Protein AF-A0A1H8T311-F1 (afdb_monomer)

Secondary structure (DSSP, 8-state):
-----TTS-TTS---------BTT--SSTHHHHHHHHHT---EEEBPPPTTT--EEEEEEEEEETTEEEEEEEEEE-SSTTSBT-EEEEEE-GGG--HHHHHHHHHHHHTT--TTS--BSHHHHHHHTTS-------EEESSS-S-SSPPP--SS--EEEEETTEEEEE-TTS-EEEEEEESEEPPPBTTBEEEEETTEEEEE-SS--EEEEEEE--SSTT--SBPPPBTTEEEE----SS-PPPEEEETT--EESSS---GGGTT--EEEEPPPBTTEEEEEES-TTS-EEEEEETTS-EEEEEEEEEE---BTTBEEEEETTS-EEEE-TTS-B-S-TT--BSEEEEEETTEEEEEEETTEEEEE-SSSEEESEEEEPPTTSSPPEEEEEEEE---BTTEEEEEEEETTEEEEEEEETTSBEEE-GGGSTT--BS-GGG-PPPBTTEEEEEEESSSS----EEEETTEEEETTEEEEEEETTS-EEEE---

Foldseek 3Di:
DDDADDDVAPPPDDDDDDWFDWPPPPPTDVVVLVCQLVLPWDKTKGDGGPPQQWIKIKTFHGDDDQWTKIKMAICTHPPPVRHPWIKIWTDHSVPGDPCVVVVCVVCQLQLVNPNTNIDTDSSVVNVVPRPPQPPQAAPDQFQALFQAFADQPDAFWDWFDDPQFIATAGLQRHGLGDGDANDWDGADSQKTWGHAFAFIFIAGSSRHTLGGRRFGAPDTGDAQWDHAGRFWIWGQTDDPDRFAIWIAGPSRHTYPRPHHPPQCPVWQWRYWAHRDNQKIKTWTDDPVQTFIFIDGSRRHTQGGRQFRDWDYEDPQWIWTHGPVQFTAIDGSNRDGQDLPVAGFNGWHHADPQWIWTHNDPFQIFIDGSHGTLDQWAWEDDPPPDDTFIWGFRDWAHDDPQWIWTWTDGPRDTFIFIAGPNRYGLGGQLVDPLFDFPDSPVRFYDDSFKTKTKGFQRSPDQDDWDADSRDTDGPGIWIFIAGPNRDTSGTHDD

pLDDT: mean 83.21, std 16.75, range [23.22, 98.44]

InterPro domains:
  IPR032774 WG containing repeat [PF14903] (166-194)
  IPR032774 WG containing repeat [PF14903] (200-214)
  IPR032774 WG containing repeat [PF14903] (292-320)
  IPR032774 WG containing repeat [PF14903] (328-357)

Nearest PDB structures (foldseek):
  4lv8-assembly2_A  TM=6.409E-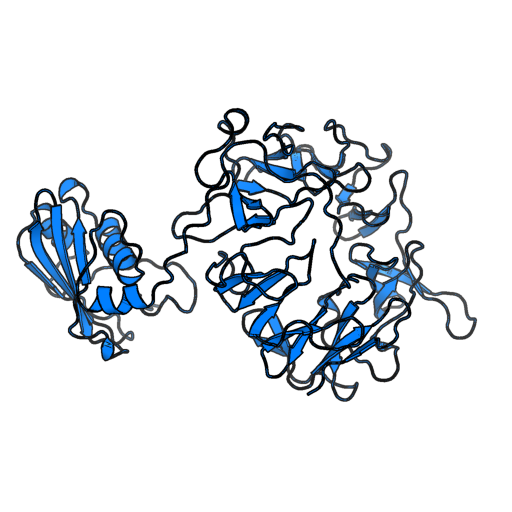01  e=6.819E+00  Toxoplasma gondii type I
  5xdo-assembly1_B  TM=1.953E-01  e=3.143E-01  Homo sapiens
  5xdn-assembly1_B  TM=1.710E-01  e=2.096E+00  Homo sapiens
  2pml-assembly1_X  TM=2.243E-01  e=8.813E+00  Plasmodium falciparum

Radius of gyration: 27.6 Å; Cα contacts (8 Å, |Δi|>4): 1179; chains: 1; bounding box: 78×59×65 Å

Mean predicted aligned error: 13.53 Å

Structure (mmCIF, N/CA/C/O backbone):
data_AF-A0A1H8T311-F1
#
_entry.id   AF-A0A1H8T311-F1
#
loop_
_atom_site.group_PDB
_atom_site.id
_atom_site.type_symbol
_atom_site.label_atom_id
_atom_site.label_alt_id
_atom_site.label_comp_id
_atom_site.label_asym_id
_atom_site.label_entity_id
_atom_site.label_seq_id
_atom_site.pdbx_PDB_ins_code
_atom_site.Cartn_x
_atom_site.Cartn_y
_atom_site.Cartn_z
_atom_site.occupancy
_atom_site.B_iso_or_equiv
_atom_site.auth_seq_id
_atom_site.auth_comp_id
_atom_site.auth_asym_id
_atom_site.auth_atom_id
_atom_site.pdbx_PDB_model_num
ATOM 1 N N . MET A 1 1 ? 36.905 -8.528 13.831 1.00 23.22 1 MET A N 1
ATOM 2 C CA . MET A 1 1 ? 37.961 -8.571 12.797 1.00 23.22 1 MET A CA 1
ATOM 3 C C . MET A 1 1 ? 38.193 -10.032 12.442 1.00 23.22 1 MET A C 1
ATOM 5 O O . MET A 1 1 ? 38.422 -10.784 13.378 1.00 23.22 1 MET A O 1
ATOM 9 N N . ILE A 1 2 ? 38.126 -10.507 11.200 1.00 23.62 2 ILE A N 1
ATOM 10 C CA . ILE A 1 2 ? 37.598 -9.961 9.930 1.00 23.62 2 ILE A CA 1
ATOM 11 C C . ILE A 1 2 ? 36.995 -11.174 9.191 1.00 23.62 2 ILE A C 1
ATOM 13 O O . ILE A 1 2 ? 37.613 -12.236 9.217 1.00 23.62 2 ILE A O 1
ATOM 17 N N . LEU A 1 3 ? 35.817 -11.005 8.577 1.00 23.30 3 LEU A N 1
ATOM 18 C CA . LEU A 1 3 ? 35.041 -12.016 7.836 1.00 23.30 3 LEU A CA 1
ATOM 19 C C . LEU A 1 3 ? 34.350 -11.346 6.622 1.00 23.30 3 LEU A C 1
ATOM 21 O O . LEU A 1 3 ? 34.021 -10.171 6.756 1.00 23.30 3 LEU A O 1
ATOM 25 N N . ILE A 1 4 ? 34.029 -12.004 5.493 1.00 28.50 4 ILE A N 1
ATOM 26 C CA . ILE A 1 4 ? 34.627 -13.176 4.797 1.00 28.50 4 ILE A CA 1
ATOM 27 C C . ILE A 1 4 ? 34.115 -13.199 3.320 1.00 28.50 4 ILE A C 1
ATOM 29 O O . ILE A 1 4 ? 33.411 -12.273 2.929 1.00 28.50 4 ILE A O 1
ATOM 33 N N . ALA A 1 5 ? 34.488 -14.177 2.475 1.00 25.81 5 ALA A N 1
ATOM 34 C CA . ALA A 1 5 ? 34.160 -14.183 1.039 1.00 25.81 5 ALA A CA 1
ATOM 35 C C . ALA A 1 5 ? 32.658 -14.239 0.664 1.00 25.81 5 ALA A C 1
ATOM 37 O O . ALA A 1 5 ? 31.893 -15.077 1.147 1.00 25.81 5 ALA A O 1
ATOM 38 N N . LEU A 1 6 ? 32.316 -13.438 -0.349 1.00 32.22 6 LEU A N 1
ATOM 39 C CA . LEU A 1 6 ? 31.286 -13.722 -1.350 1.00 32.22 6 LEU A CA 1
ATOM 40 C C . LEU A 1 6 ? 31.775 -14.954 -2.148 1.00 32.22 6 LEU A C 1
ATOM 42 O O . LEU A 1 6 ? 32.955 -15.030 -2.475 1.00 32.22 6 LEU A O 1
ATOM 46 N N . VAL A 1 7 ? 31.002 -16.018 -2.386 1.00 31.84 7 VAL A N 1
ATOM 47 C CA . VAL A 1 7 ? 29.745 -16.060 -3.167 1.00 31.84 7 VAL A CA 1
ATOM 48 C C . VAL A 1 7 ? 28.627 -16.823 -2.415 1.00 31.84 7 VAL A C 1
ATOM 50 O O . VAL A 1 7 ? 27.742 -17.428 -3.003 1.00 31.84 7 VAL A O 1
ATOM 53 N N . ALA A 1 8 ? 28.637 -16.798 -1.079 1.00 28.58 8 ALA A N 1
ATOM 54 C CA . ALA A 1 8 ? 27.517 -17.297 -0.262 1.00 28.58 8 ALA A CA 1
ATOM 55 C C . ALA A 1 8 ? 26.441 -16.220 0.032 1.00 28.58 8 ALA A C 1
ATOM 57 O O . ALA A 1 8 ? 25.463 -16.499 0.719 1.00 28.58 8 ALA A O 1
ATOM 58 N N . GLY A 1 9 ? 26.633 -14.987 -0.459 1.00 31.02 9 GLY A N 1
ATOM 59 C CA . GLY A 1 9 ? 25.870 -13.793 -0.063 1.00 31.02 9 GLY A CA 1
ATOM 60 C C . GLY A 1 9 ? 24.492 -13.603 -0.707 1.00 31.02 9 GLY A C 1
ATOM 61 O O . GLY A 1 9 ? 23.734 -12.765 -0.239 1.00 31.02 9 GLY A O 1
ATOM 62 N N . LEU A 1 10 ? 24.111 -14.393 -1.716 1.00 32.72 10 LEU A N 1
ATOM 63 C CA . LEU A 1 10 ? 22.800 -14.288 -2.388 1.00 32.72 10 LEU A CA 1
ATOM 64 C C . LEU A 1 10 ? 21.611 -14.839 -1.562 1.00 32.72 10 LEU A C 1
ATOM 66 O O . LEU A 1 10 ? 20.551 -15.115 -2.112 1.00 32.72 10 LEU A O 1
ATOM 70 N N . LEU A 1 11 ? 21.781 -15.011 -0.246 1.00 31.78 11 LEU A N 1
ATOM 71 C CA . LEU A 1 11 ? 20.728 -15.447 0.683 1.00 31.78 11 LEU A CA 1
ATOM 72 C C . LEU A 1 11 ? 20.644 -14.647 1.997 1.00 31.78 11 LEU A C 1
ATOM 74 O O . LEU A 1 11 ? 19.747 -14.922 2.789 1.00 31.78 11 LEU A O 1
ATOM 78 N N . VAL A 1 12 ? 21.530 -13.674 2.251 1.00 26.34 12 VAL A N 1
ATOM 79 C CA . VAL A 1 12 ? 21.371 -12.700 3.351 1.00 26.34 12 VAL A CA 1
ATOM 80 C C . VAL A 1 12 ? 22.016 -11.380 2.922 1.00 26.34 12 VAL A C 1
ATOM 82 O O . VAL A 1 12 ? 23.221 -11.341 2.682 1.00 26.34 12 VAL A O 1
ATOM 85 N N . GLY A 1 13 ? 21.215 -10.321 2.790 1.00 28.11 13 GLY A N 1
ATOM 86 C CA . GLY A 1 13 ? 21.621 -9.076 2.128 1.00 28.11 13 GLY A CA 1
ATOM 87 C C . GLY A 1 13 ? 22.760 -8.298 2.805 1.00 28.11 13 GLY A C 1
ATOM 88 O O . GLY A 1 13 ? 22.919 -8.315 4.027 1.00 28.11 13 GLY A O 1
ATOM 89 N N . GLY A 1 14 ? 23.527 -7.563 1.991 1.00 26.52 14 GLY A N 1
ATOM 90 C CA . GLY A 1 14 ? 24.544 -6.608 2.442 1.00 26.52 14 GLY A CA 1
ATOM 91 C C . GLY A 1 14 ? 25.763 -6.533 1.518 1.00 26.52 14 GLY A C 1
ATOM 92 O O . GLY A 1 14 ? 26.535 -7.484 1.417 1.00 26.52 14 GLY A O 1
ATOM 93 N N . SER A 1 15 ? 25.961 -5.384 0.872 1.00 30.83 15 SER A N 1
ATOM 94 C CA . SER A 1 15 ? 27.065 -5.137 -0.064 1.00 30.83 15 SER A CA 1
ATOM 95 C C . SER A 1 15 ? 28.424 -5.089 0.647 1.00 30.83 15 SER A C 1
ATOM 97 O O . SER A 1 15 ? 28.649 -4.229 1.500 1.00 30.83 15 SER A O 1
ATOM 99 N N . TYR A 1 16 ? 29.363 -5.955 0.254 1.00 31.66 16 TYR A N 1
ATOM 100 C CA . TYR A 1 16 ? 30.751 -5.921 0.729 1.00 31.66 16 TYR A CA 1
ATOM 101 C C . TYR A 1 16 ? 31.744 -6.197 -0.406 1.00 31.66 16 TYR A C 1
ATOM 103 O O . TYR A 1 16 ? 31.528 -7.071 -1.240 1.00 31.66 16 TYR A O 1
ATOM 111 N N . LEU A 1 17 ? 32.843 -5.439 -0.417 1.00 29.69 17 LEU A N 1
ATOM 112 C CA . LEU A 1 17 ? 33.890 -5.498 -1.440 1.00 29.69 17 LEU A CA 1
ATOM 113 C C . LEU A 1 17 ? 34.674 -6.820 -1.383 1.00 29.69 17 LEU A C 1
ATOM 115 O O . LEU A 1 17 ? 35.172 -7.222 -0.327 1.00 29.69 17 LEU A O 1
ATOM 119 N N . LEU A 1 18 ? 34.824 -7.458 -2.544 1.00 35.50 18 LEU A N 1
ATOM 120 C CA . LEU A 1 18 ? 35.782 -8.538 -2.785 1.00 35.50 18 LEU A CA 1
ATOM 121 C C . LEU A 1 18 ? 37.197 -7.947 -2.896 1.00 35.50 18 LEU A C 1
ATOM 123 O O . LEU A 1 18 ? 37.381 -6.907 -3.512 1.00 35.50 18 LEU A O 1
ATOM 127 N N . TYR A 1 19 ? 38.191 -8.638 -2.333 1.00 40.41 19 TYR A N 1
ATOM 128 C CA . TYR A 1 19 ? 39.612 -8.394 -2.602 1.00 40.41 19 TYR A CA 1
ATOM 129 C C . TYR A 1 19 ? 40.207 -9.654 -3.230 1.00 40.41 19 TYR A C 1
ATOM 131 O O . TYR A 1 19 ? 40.197 -10.721 -2.603 1.00 40.41 19 TYR A O 1
ATOM 139 N N . LEU A 1 20 ? 40.748 -9.551 -4.444 1.00 49.50 20 LEU A N 1
ATOM 140 C CA . LEU A 1 20 ? 41.402 -10.678 -5.111 1.00 49.50 20 LEU A CA 1
ATOM 141 C C . LEU A 1 20 ? 42.816 -10.924 -4.548 1.00 49.50 20 LEU A C 1
ATOM 143 O O . LEU A 1 20 ? 43.798 -10.341 -5.001 1.00 49.50 20 LEU A O 1
ATOM 147 N N . GLN A 1 21 ? 42.945 -11.831 -3.572 1.00 52.56 21 GLN A N 1
ATOM 148 C CA . GLN A 1 21 ? 44.254 -12.272 -3.066 1.00 52.56 21 GLN A CA 1
ATOM 149 C C . GLN A 1 21 ? 44.774 -13.499 -3.821 1.00 52.56 21 GLN A C 1
ATOM 151 O O . GLN A 1 21 ? 44.245 -14.604 -3.670 1.00 52.56 21 GLN A O 1
ATOM 156 N N . PHE A 1 22 ? 45.840 -13.306 -4.605 1.00 56.84 22 PHE A N 1
ATOM 157 C CA . PHE A 1 22 ? 46.440 -14.343 -5.445 1.00 56.84 22 PHE A CA 1
ATOM 158 C C . PHE A 1 22 ? 47.730 -14.944 -4.866 1.00 56.84 22 PHE A C 1
ATOM 160 O O . PHE A 1 22 ? 48.627 -14.241 -4.405 1.00 56.84 22 PHE A O 1
ATOM 167 N N . ASP A 1 23 ? 47.876 -16.266 -4.993 1.00 51.69 23 ASP A N 1
ATOM 168 C CA . ASP A 1 23 ? 48.949 -17.066 -4.367 1.00 51.69 23 ASP A CA 1
ATOM 169 C C . ASP A 1 23 ? 50.394 -16.741 -4.837 1.00 51.69 23 ASP A C 1
ATOM 171 O O . ASP A 1 23 ? 51.379 -17.193 -4.254 1.00 51.69 23 ASP A O 1
ATOM 175 N N . ARG A 1 24 ? 50.561 -15.939 -5.899 1.00 51.38 24 ARG A N 1
ATOM 176 C CA . ARG A 1 24 ? 51.861 -15.629 -6.535 1.00 51.38 24 ARG A CA 1
ATOM 177 C C . ARG A 1 24 ? 52.547 -14.342 -6.057 1.00 51.38 24 ARG A C 1
ATOM 179 O O . ARG A 1 24 ? 53.385 -13.796 -6.768 1.00 51.38 24 ARG A O 1
ATOM 186 N N . GLY A 1 25 ? 52.252 -13.862 -4.851 1.00 51.91 25 GLY A N 1
ATOM 187 C CA . GLY A 1 25 ? 52.935 -12.684 -4.293 1.00 51.91 25 GLY A CA 1
ATOM 188 C C . GLY A 1 25 ? 52.649 -11.379 -5.047 1.00 51.91 25 GLY A C 1
ATOM 189 O O . GLY A 1 25 ? 53.413 -10.423 -4.920 1.00 51.91 25 GLY A O 1
ATOM 190 N N . CYS A 1 26 ? 51.555 -11.349 -5.807 1.00 56.75 26 CYS A N 1
ATOM 191 C CA . CYS A 1 26 ? 50.945 -10.115 -6.268 1.00 56.75 26 CYS A CA 1
ATOM 192 C C . CYS A 1 26 ? 50.372 -9.398 -5.050 1.00 56.75 26 CYS A C 1
ATOM 194 O O . CYS A 1 26 ? 49.558 -9.961 -4.315 1.00 56.75 26 CYS A O 1
ATOM 196 N N . ALA A 1 27 ? 50.876 -8.192 -4.801 1.00 49.44 27 ALA A N 1
ATOM 197 C CA . ALA A 1 27 ? 50.235 -7.276 -3.881 1.00 49.44 27 ALA A CA 1
ATOM 198 C C . ALA A 1 27 ? 49.021 -6.713 -4.620 1.00 49.44 27 ALA A C 1
ATOM 200 O O . ALA A 1 27 ? 49.195 -5.986 -5.593 1.00 49.44 27 ALA A O 1
ATOM 201 N N . ASP A 1 28 ? 47.839 -7.114 -4.157 1.00 55.44 28 ASP A N 1
ATOM 202 C CA . ASP A 1 28 ? 46.532 -6.714 -4.677 1.00 55.44 28 ASP A CA 1
ATOM 203 C C . ASP A 1 28 ? 46.269 -7.161 -6.141 1.00 55.44 28 ASP A C 1
ATOM 205 O O . ASP A 1 28 ? 47.076 -7.874 -6.753 1.00 55.44 28 ASP A O 1
ATOM 209 N N . ALA A 1 29 ? 45.071 -6.879 -6.665 1.00 60.81 29 ALA A N 1
ATOM 210 C CA . ALA A 1 29 ? 44.531 -7.515 -7.876 1.00 60.81 29 ALA A CA 1
ATOM 211 C C . ALA A 1 29 ? 45.258 -7.156 -9.187 1.00 60.81 29 ALA A C 1
ATOM 213 O O . ALA A 1 29 ? 45.060 -7.825 -10.207 1.00 60.81 29 ALA A O 1
ATOM 214 N N . ASP A 1 30 ? 46.106 -6.126 -9.149 1.00 69.50 30 ASP A N 1
ATOM 215 C CA . ASP A 1 30 ? 46.742 -5.462 -10.289 1.00 69.50 30 ASP A CA 1
ATOM 216 C C . ASP A 1 30 ? 47.352 -6.434 -11.311 1.00 69.50 30 ASP A C 1
ATOM 218 O O . ASP A 1 30 ? 47.068 -6.319 -12.498 1.00 69.50 30 ASP A O 1
ATOM 222 N N . CYS A 1 31 ? 48.109 -7.451 -10.878 1.00 76.94 31 CYS A N 1
ATOM 223 C CA . CYS A 1 31 ? 48.727 -8.433 -11.788 1.00 76.94 31 CYS A CA 1
ATOM 224 C C . CYS A 1 31 ? 47.727 -9.147 -12.713 1.00 76.94 31 CYS A C 1
ATOM 226 O O . CYS A 1 31 ? 48.047 -9.491 -13.850 1.00 76.94 31 CYS A O 1
ATOM 228 N N . PHE A 1 32 ? 46.538 -9.464 -12.196 1.00 80.50 32 PHE A N 1
ATOM 229 C CA . PHE A 1 32 ? 45.521 -10.183 -12.958 1.00 80.50 32 PHE A CA 1
ATOM 230 C C . PHE A 1 32 ? 44.836 -9.240 -13.945 1.00 80.50 32 PHE A C 1
ATOM 232 O O . PHE A 1 32 ? 44.617 -9.615 -15.095 1.00 80.50 32 PHE A O 1
ATOM 239 N N . VAL A 1 33 ? 44.588 -7.997 -13.526 1.00 83.81 33 VAL A N 1
ATOM 240 C CA . VAL A 1 33 ? 44.106 -6.931 -14.409 1.00 83.81 33 VAL A CA 1
ATOM 241 C C . VAL A 1 33 ? 45.122 -6.660 -15.526 1.00 83.81 33 VAL A C 1
ATOM 243 O O . VAL A 1 33 ? 44.733 -6.647 -16.689 1.00 83.81 33 VAL A O 1
ATOM 246 N N . GLU A 1 34 ? 46.420 -6.558 -15.223 1.00 85.62 34 GLU A N 1
ATOM 247 C CA . GLU A 1 34 ? 47.493 -6.429 -16.224 1.00 85.62 34 GLU A CA 1
ATOM 248 C C . GLU A 1 34 ? 47.494 -7.601 -17.225 1.00 85.62 34 GLU A C 1
ATOM 250 O O . GLU A 1 34 ? 47.622 -7.381 -18.430 1.00 85.62 34 GLU A O 1
ATOM 255 N N . ALA A 1 35 ? 47.292 -8.841 -16.764 1.00 86.75 35 ALA A N 1
ATOM 256 C CA . ALA A 1 35 ? 47.204 -10.009 -17.645 1.00 86.75 35 ALA A CA 1
ATOM 257 C C . ALA A 1 35 ? 45.949 -9.996 -18.542 1.00 86.75 35 ALA A C 1
ATOM 259 O O . ALA A 1 35 ? 46.024 -10.430 -19.693 1.00 86.75 35 ALA A O 1
ATOM 260 N N . VAL A 1 36 ? 44.817 -9.463 -18.061 1.00 88.50 36 VAL A N 1
ATOM 261 C CA . VAL A 1 36 ? 43.603 -9.238 -18.871 1.00 88.50 36 VAL A CA 1
ATOM 262 C C . VAL A 1 36 ? 43.818 -8.112 -19.892 1.00 88.50 36 VAL A C 1
ATOM 264 O O . VAL A 1 36 ? 43.467 -8.284 -21.058 1.00 88.50 36 VAL A O 1
ATOM 267 N N . GLN A 1 37 ? 44.448 -7.002 -19.494 1.00 91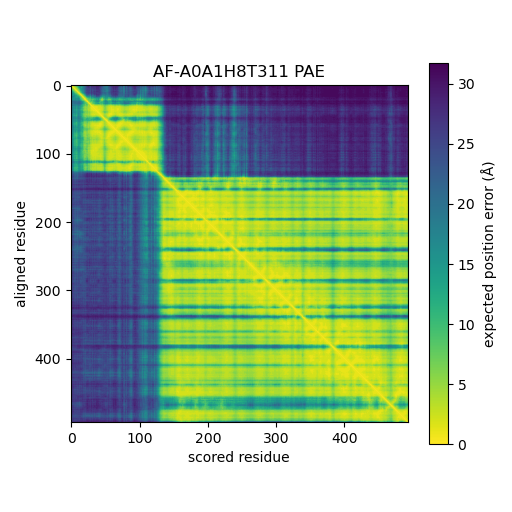.75 37 GLN A N 1
ATOM 268 C CA . GLN A 1 37 ? 44.789 -5.869 -20.371 1.00 91.75 37 GLN A CA 1
ATOM 269 C C . GLN A 1 37 ? 45.787 -6.268 -21.474 1.00 91.75 37 GLN A C 1
ATOM 271 O O . GLN A 1 37 ? 45.652 -5.855 -22.625 1.00 91.75 37 GLN A O 1
ATOM 276 N N . ALA A 1 38 ? 46.773 -7.110 -21.154 1.00 91.75 38 ALA A N 1
ATOM 277 C CA . ALA A 1 38 ? 47.684 -7.705 -22.135 1.00 91.75 38 ALA A CA 1
ATOM 278 C C . ALA A 1 38 ? 47.036 -8.851 -22.940 1.00 91.75 38 ALA A C 1
ATOM 280 O O . ALA A 1 38 ? 47.516 -9.215 -24.015 1.00 91.75 38 ALA A O 1
ATOM 281 N N . CYS A 1 39 ? 45.953 -9.420 -22.409 1.00 91.69 39 CYS A N 1
ATOM 282 C CA . CYS A 1 39 ? 45.280 -10.627 -22.869 1.00 91.69 39 CYS A CA 1
ATOM 283 C C . CYS A 1 39 ? 46.221 -11.828 -23.103 1.00 91.69 39 CYS A C 1
ATOM 285 O O . CYS A 1 39 ? 46.078 -12.601 -24.059 1.00 91.69 39 CYS A O 1
ATOM 287 N N . GLU A 1 40 ? 47.210 -11.990 -22.220 1.00 86.94 40 GLU A N 1
ATOM 288 C CA . GLU A 1 40 ? 48.158 -13.104 -22.272 1.00 86.94 40 GLU A CA 1
ATOM 289 C C . GLU A 1 40 ? 47.661 -14.291 -21.422 1.00 86.94 40 GLU A C 1
ATOM 291 O O . GLU A 1 40 ? 47.219 -14.084 -20.291 1.00 86.94 40 GLU A O 1
ATOM 296 N N . PRO A 1 41 ? 47.725 -15.546 -21.918 1.00 91.38 41 PRO A N 1
ATOM 297 C CA . PRO A 1 41 ? 47.212 -16.693 -21.172 1.00 91.38 41 PRO A CA 1
ATOM 298 C C . PRO A 1 41 ? 47.964 -16.960 -19.858 1.00 91.38 41 PRO A C 1
ATOM 300 O O . PRO A 1 41 ? 49.082 -17.484 -19.855 1.00 91.38 41 PRO A O 1
ATOM 303 N N . GLU A 1 42 ? 47.317 -16.676 -18.728 1.00 88.50 42 GLU A N 1
ATOM 304 C CA . GLU A 1 42 ? 47.844 -16.915 -17.383 1.00 88.50 42 GLU A CA 1
ATOM 305 C C . GLU A 1 42 ? 46.767 -17.495 -16.442 1.00 88.50 42 GLU A C 1
ATOM 307 O O . GLU A 1 42 ? 45.568 -17.446 -16.708 1.00 88.50 42 GLU A O 1
ATOM 312 N N . THR A 1 43 ? 47.195 -18.137 -15.351 1.00 86.00 43 THR A N 1
ATOM 313 C CA . THR A 1 43 ? 46.325 -18.775 -14.354 1.00 86.00 43 THR A CA 1
ATOM 314 C C . THR A 1 43 ? 46.663 -18.277 -12.957 1.00 86.00 43 THR A C 1
ATOM 316 O O . THR A 1 43 ? 47.801 -18.404 -12.499 1.00 86.00 43 THR A O 1
ATOM 319 N N . PHE A 1 44 ? 45.636 -17.806 -12.262 1.00 81.69 44 PHE A N 1
ATOM 320 C CA . PHE A 1 44 ? 45.691 -17.217 -10.935 1.00 81.69 44 PHE A CA 1
ATOM 321 C C . PHE A 1 44 ? 44.808 -18.033 -9.984 1.00 81.69 44 PHE A C 1
ATOM 323 O O . PHE A 1 44 ? 43.730 -18.490 -10.357 1.00 81.69 44 PHE A O 1
ATOM 330 N N . ARG A 1 45 ? 45.269 -18.249 -8.751 1.00 79.00 45 ARG A N 1
ATOM 331 C CA . ARG A 1 45 ? 44.516 -18.965 -7.711 1.00 79.00 45 ARG A CA 1
ATOM 332 C C . ARG A 1 45 ? 44.207 -18.009 -6.580 1.00 79.00 45 ARG A C 1
ATOM 334 O O . ARG A 1 45 ? 45.145 -17.388 -6.076 1.00 79.00 45 ARG A O 1
ATOM 341 N N . THR A 1 46 ? 42.939 -17.899 -6.202 1.00 71.69 46 THR A N 1
ATOM 342 C CA . THR A 1 46 ? 42.557 -17.169 -4.996 1.00 71.69 46 THR A CA 1
ATOM 343 C C . THR A 1 46 ? 42.865 -18.014 -3.767 1.00 71.69 46 THR A C 1
ATOM 345 O O . THR A 1 46 ? 42.722 -19.235 -3.792 1.00 71.69 46 THR A O 1
ATOM 348 N N . GLN A 1 47 ? 43.292 -17.371 -2.685 1.00 62.88 47 GLN A N 1
ATOM 349 C CA . GLN A 1 47 ? 43.314 -18.007 -1.369 1.00 62.88 47 GLN A CA 1
ATOM 350 C C . GLN A 1 47 ? 41.940 -17.822 -0.715 1.00 62.88 47 GLN A C 1
ATOM 352 O O . GLN A 1 47 ? 41.405 -16.711 -0.732 1.00 62.88 47 GLN A O 1
ATOM 357 N N . SER A 1 48 ? 41.357 -18.873 -0.122 1.00 54.75 48 SER A N 1
ATOM 358 C CA . SER A 1 48 ? 40.110 -18.707 0.640 1.00 54.75 48 SER A CA 1
ATOM 359 C C . SER A 1 48 ? 40.356 -17.752 1.812 1.00 54.75 48 SER A C 1
ATOM 361 O O . SER A 1 48 ? 41.241 -18.013 2.635 1.00 54.75 48 SER A O 1
ATOM 363 N N . PRO A 1 49 ? 39.508 -16.727 2.015 1.00 50.25 49 PRO A N 1
ATOM 364 C CA . PRO A 1 49 ? 39.375 -16.097 3.320 1.00 50.25 49 PRO A CA 1
ATOM 365 C C . PRO A 1 49 ? 39.146 -17.167 4.403 1.00 50.25 49 PRO A C 1
ATOM 367 O O . PRO A 1 49 ? 38.504 -18.193 4.155 1.00 50.25 49 PRO A O 1
ATOM 370 N N . ALA A 1 50 ? 39.712 -16.962 5.595 1.00 41.56 50 ALA A N 1
ATOM 371 C CA . ALA A 1 50 ? 39.918 -18.000 6.615 1.00 41.56 50 ALA A CA 1
ATOM 372 C C . ALA A 1 50 ? 38.625 -18.511 7.302 1.00 41.56 50 ALA A C 1
ATOM 374 O O . ALA A 1 50 ? 38.391 -18.240 8.479 1.00 41.56 50 ALA A O 1
ATOM 375 N N . GLY A 1 51 ? 37.773 -19.232 6.566 1.00 47.72 51 GLY A N 1
ATOM 376 C CA . GLY A 1 51 ? 36.477 -19.729 7.047 1.00 47.72 51 GLY A CA 1
ATOM 377 C C . GLY A 1 51 ? 35.361 -19.883 6.002 1.00 47.72 51 GLY A C 1
ATOM 378 O O . GLY A 1 51 ? 34.285 -20.331 6.382 1.00 47.72 51 GLY A O 1
ATOM 379 N N . THR A 1 52 ? 35.574 -19.556 4.719 1.00 54.91 52 THR A N 1
ATOM 380 C CA . THR A 1 52 ? 34.559 -19.781 3.663 1.00 54.91 52 THR A CA 1
ATOM 381 C C . THR A 1 52 ? 34.543 -21.210 3.134 1.00 54.91 52 THR A C 1
ATOM 383 O O . THR A 1 52 ? 33.496 -21.687 2.712 1.00 54.91 52 THR A O 1
ATOM 386 N N . GLY A 1 53 ? 35.704 -21.876 3.095 1.00 59.56 53 GLY A N 1
ATOM 387 C CA . GLY A 1 53 ? 35.853 -23.168 2.411 1.00 59.56 53 GLY A CA 1
ATOM 388 C C . GLY A 1 53 ? 35.626 -23.078 0.896 1.00 59.56 53 GLY A C 1
ATOM 389 O O . GLY A 1 53 ? 35.147 -24.037 0.297 1.00 59.56 53 GLY A O 1
ATOM 390 N N . ALA A 1 54 ? 35.906 -21.911 0.303 1.00 63.75 54 ALA A N 1
ATOM 391 C CA . ALA A 1 54 ? 35.726 -21.643 -1.118 1.00 63.75 54 ALA A CA 1
ATOM 392 C C . ALA A 1 54 ? 37.017 -21.060 -1.709 1.00 63.75 54 ALA A C 1
ATOM 394 O O . ALA A 1 54 ? 37.463 -19.990 -1.292 1.00 63.75 54 ALA A O 1
ATOM 395 N N . GLU A 1 55 ? 37.592 -21.760 -2.683 1.00 77.25 55 GLU A N 1
ATOM 396 C CA . GLU A 1 55 ? 38.788 -21.363 -3.431 1.00 77.25 55 GLU A CA 1
ATOM 397 C C . GLU A 1 55 ? 38.483 -21.373 -4.927 1.00 77.25 55 GLU A C 1
ATOM 399 O O . GLU A 1 55 ? 37.752 -22.239 -5.414 1.00 77.25 55 GLU A O 1
ATOM 404 N N . GLY A 1 56 ? 39.040 -20.410 -5.658 1.00 81.81 56 GLY A N 1
ATOM 405 C CA . GLY A 1 56 ? 38.762 -20.197 -7.072 1.00 81.81 56 GLY A CA 1
ATOM 406 C C . GLY A 1 56 ? 40.026 -20.120 -7.920 1.00 81.81 56 GLY A C 1
ATOM 407 O O . GLY A 1 56 ? 41.094 -19.694 -7.475 1.00 81.81 56 GLY A O 1
ATOM 408 N N . VAL A 1 57 ? 39.890 -20.509 -9.182 1.00 85.44 57 VAL A N 1
ATOM 409 C CA . VAL A 1 57 ? 40.942 -20.436 -10.192 1.00 85.44 57 VAL A CA 1
ATOM 410 C C . VAL A 1 57 ? 40.458 -19.532 -11.314 1.00 85.44 57 VAL A C 1
ATOM 412 O O . VAL A 1 57 ? 39.579 -19.911 -12.084 1.00 85.44 57 VAL A O 1
ATOM 415 N N . TYR A 1 58 ? 41.060 -18.351 -11.419 1.00 87.12 58 TYR A N 1
ATOM 416 C CA . TYR A 1 58 ? 40.896 -17.472 -12.570 1.00 87.12 58 TYR A CA 1
ATOM 417 C C . TYR A 1 58 ? 41.911 -17.845 -13.652 1.00 87.12 58 TYR A C 1
ATOM 419 O O . TYR A 1 58 ? 43.070 -18.163 -13.369 1.00 87.12 58 TYR A O 1
ATOM 427 N N . ARG A 1 59 ? 41.494 -17.783 -14.911 1.00 91.31 59 ARG A N 1
ATOM 428 C CA . ARG A 1 59 ? 42.350 -17.959 -16.083 1.00 91.31 59 ARG A CA 1
ATOM 429 C C . ARG A 1 59 ? 42.065 -16.852 -17.077 1.00 91.31 59 ARG A C 1
ATOM 431 O O . ARG A 1 59 ? 40.923 -16.702 -17.496 1.00 91.31 59 ARG A O 1
ATOM 438 N N . VAL A 1 60 ? 43.100 -16.151 -17.514 1.00 92.75 60 VAL A N 1
ATOM 439 C CA . VAL A 1 60 ? 43.047 -15.452 -18.798 1.00 92.75 60 VAL A CA 1
ATOM 440 C C . VAL A 1 60 ? 43.220 -16.539 -19.858 1.00 92.75 60 VAL A C 1
ATOM 442 O O . VAL A 1 60 ? 44.218 -17.260 -19.850 1.00 92.75 60 VAL A O 1
ATOM 445 N N . VAL A 1 61 ? 42.213 -16.741 -20.705 1.00 93.88 61 VAL A N 1
ATOM 446 C CA . VAL A 1 61 ? 42.212 -17.794 -21.734 1.00 93.88 61 VAL A CA 1
ATOM 447 C C . VAL A 1 61 ? 42.955 -17.306 -22.978 1.00 93.88 61 VAL A C 1
ATOM 449 O O . VAL A 1 61 ? 43.743 -18.054 -23.561 1.00 93.88 61 VAL A O 1
ATOM 452 N N . GLY A 1 62 ? 42.748 -16.038 -23.339 1.00 91.38 62 GLY A N 1
ATOM 453 C CA . GLY A 1 62 ? 43.416 -15.356 -24.445 1.00 91.38 62 GLY A CA 1
ATOM 454 C C . GLY A 1 62 ? 42.442 -14.601 -25.362 1.00 91.38 62 GLY A C 1
ATOM 455 O O . GLY A 1 62 ? 41.275 -14.418 -25.014 1.00 91.38 62 GLY A O 1
ATOM 456 N N . PRO A 1 63 ? 42.908 -14.132 -26.536 1.00 92.25 63 PRO A N 1
ATOM 457 C CA . PRO A 1 63 ? 42.125 -13.237 -27.389 1.00 92.25 63 PRO A CA 1
ATOM 458 C C . PRO A 1 63 ? 40.876 -13.884 -28.007 1.00 92.25 63 PRO A C 1
ATOM 460 O O . PRO A 1 63 ? 40.969 -14.855 -28.762 1.00 92.25 63 PRO A O 1
ATOM 463 N N . ALA A 1 64 ? 39.722 -13.258 -27.778 1.00 88.62 64 ALA A N 1
ATOM 464 C CA . ALA A 1 64 ? 38.418 -13.596 -28.341 1.00 88.62 64 ALA A CA 1
ATOM 465 C C . ALA A 1 64 ? 37.914 -12.441 -29.228 1.00 88.62 64 ALA A C 1
ATOM 467 O O . ALA A 1 64 ? 37.098 -11.604 -28.841 1.00 88.62 64 ALA A O 1
ATOM 468 N N . GLY A 1 65 ? 38.439 -12.371 -30.454 1.00 88.00 65 GLY A N 1
ATOM 469 C CA . GLY A 1 65 ? 38.170 -11.252 -31.361 1.00 88.00 65 GLY A CA 1
ATOM 470 C C . GLY A 1 65 ? 38.860 -9.969 -30.870 1.00 88.00 65 GLY A C 1
ATOM 471 O O . GLY A 1 65 ? 40.081 -9.994 -30.724 1.00 88.00 65 GLY A O 1
ATOM 472 N N . PRO A 1 66 ? 38.136 -8.850 -30.658 1.00 87.19 66 PRO A N 1
ATOM 473 C CA . PRO A 1 66 ? 38.690 -7.643 -30.039 1.00 87.19 66 PRO A CA 1
ATOM 474 C C . PRO A 1 66 ? 38.729 -7.708 -28.500 1.00 87.19 66 PRO A C 1
ATOM 476 O O . PRO A 1 66 ? 39.315 -6.828 -27.881 1.00 87.19 66 PRO A O 1
ATOM 479 N N . ALA A 1 67 ? 38.084 -8.709 -27.891 1.00 91.62 67 ALA A N 1
ATOM 480 C CA . ALA A 1 67 ? 37.986 -8.881 -26.446 1.00 91.62 67 ALA A CA 1
ATOM 481 C C . ALA A 1 67 ? 38.993 -9.925 -25.931 1.00 91.62 67 ALA A C 1
ATOM 483 O O . ALA A 1 67 ? 39.597 -10.665 -26.712 1.00 91.62 67 ALA A O 1
ATOM 484 N N . CYS A 1 68 ? 39.136 -10.021 -24.612 1.00 94.44 68 CYS A N 1
ATOM 485 C CA . CYS A 1 68 ? 39.844 -11.102 -23.941 1.00 94.44 68 CYS A CA 1
ATOM 486 C C . CYS A 1 68 ? 38.871 -12.075 -23.279 1.00 94.44 68 CYS A C 1
ATOM 488 O O . CYS A 1 68 ? 37.996 -11.635 -22.538 1.00 94.44 68 CYS A O 1
ATOM 490 N N . GLU A 1 69 ? 39.029 -13.378 -23.514 1.00 95.75 69 GLU A N 1
ATOM 491 C CA . GLU A 1 69 ? 38.278 -14.416 -22.806 1.00 95.75 69 GLU A CA 1
ATOM 492 C C . GLU A 1 69 ? 38.939 -14.739 -21.461 1.00 95.75 69 GLU A C 1
ATOM 494 O O . GLU A 1 69 ? 40.153 -14.949 -21.361 1.00 95.75 69 GLU A O 1
ATOM 499 N N . ILE A 1 70 ? 38.111 -14.800 -20.424 1.00 94.50 70 ILE A N 1
ATOM 500 C CA . ILE A 1 70 ? 38.460 -15.105 -19.041 1.00 94.50 70 ILE A CA 1
ATOM 501 C C . ILE A 1 70 ? 37.604 -16.293 -18.601 1.00 94.50 70 ILE A C 1
ATOM 503 O O . ILE A 1 70 ? 36.461 -16.456 -19.029 1.00 94.50 70 ILE A O 1
ATOM 507 N N . SER A 1 71 ? 38.152 -17.133 -17.730 1.00 93.25 71 SER A N 1
ATOM 508 C CA . SER A 1 71 ? 37.429 -18.224 -17.090 1.00 93.25 71 SER A CA 1
ATOM 509 C C . SER A 1 71 ? 37.643 -18.220 -15.583 1.00 93.25 71 SER A C 1
ATOM 511 O O . SER A 1 71 ? 38.734 -17.911 -15.107 1.00 93.25 71 SER A O 1
ATOM 513 N N . PHE A 1 72 ? 36.609 -18.599 -14.840 1.00 90.62 72 PHE A N 1
ATOM 514 C CA . PHE A 1 72 ? 36.641 -18.816 -13.401 1.00 90.62 72 PHE A CA 1
ATOM 515 C C . PHE A 1 72 ? 36.017 -20.173 -13.069 1.00 90.62 72 PHE A C 1
ATOM 517 O O . PHE A 1 72 ? 34.908 -20.459 -13.512 1.00 90.62 72 PHE A O 1
ATOM 524 N N . GLU A 1 73 ? 36.688 -20.990 -12.262 1.00 88.00 73 GLU A N 1
ATOM 525 C CA . GLU A 1 73 ? 36.146 -22.240 -11.709 1.00 88.00 73 GLU A CA 1
ATOM 526 C C . GLU A 1 73 ? 36.457 -22.335 -10.208 1.00 88.00 73 GLU A C 1
ATOM 528 O O . GLU A 1 73 ? 37.513 -21.882 -9.761 1.00 88.00 73 GLU A O 1
ATOM 533 N N . TYR A 1 74 ? 35.574 -22.951 -9.418 1.00 82.06 74 TYR A N 1
ATOM 534 C CA . TYR A 1 74 ? 35.895 -23.283 -8.027 1.00 82.06 74 TYR A CA 1
ATOM 535 C C . TYR A 1 74 ? 36.818 -24.504 -7.970 1.00 82.06 74 TYR A C 1
ATOM 537 O O . TYR A 1 74 ? 36.465 -25.562 -8.493 1.00 82.06 74 TYR A O 1
ATOM 545 N N . SER A 1 75 ? 37.955 -24.384 -7.281 1.00 82.50 75 SER A N 1
ATOM 546 C CA . SER A 1 75 ? 38.780 -25.532 -6.877 1.00 82.50 75 SER A CA 1
ATOM 547 C C . SER A 1 75 ? 38.316 -26.140 -5.554 1.00 82.50 75 SER A C 1
ATOM 549 O O . SER A 1 75 ? 38.444 -27.345 -5.362 1.00 82.50 75 SER A O 1
ATOM 551 N N . GLU A 1 76 ? 37.734 -25.330 -4.667 1.00 76.00 76 GLU A N 1
ATOM 552 C CA . GLU A 1 76 ? 37.014 -25.785 -3.473 1.00 76.00 76 GLU A CA 1
ATOM 553 C C . GLU A 1 76 ? 35.732 -24.952 -3.313 1.00 76.00 76 GLU A C 1
ATOM 555 O O . GLU A 1 76 ? 35.721 -23.761 -3.624 1.00 76.00 76 GLU A O 1
ATOM 560 N N . ASN A 1 77 ? 34.633 -25.561 -2.861 1.00 73.12 77 ASN A N 1
ATOM 561 C CA . ASN A 1 77 ? 33.375 -24.864 -2.573 1.00 73.12 77 ASN A CA 1
ATOM 562 C C . ASN A 1 77 ? 32.532 -25.690 -1.576 1.00 73.12 77 ASN A C 1
ATOM 564 O O . ASN A 1 77 ? 32.491 -26.918 -1.717 1.00 73.12 77 ASN A O 1
ATOM 568 N N . PRO A 1 78 ? 31.803 -25.073 -0.620 1.00 60.66 78 PRO A N 1
ATOM 569 C CA . PRO A 1 78 ? 30.896 -25.798 0.277 1.00 60.66 78 PRO A CA 1
ATOM 570 C C . PRO A 1 78 ? 29.780 -26.562 -0.450 1.00 60.66 78 PRO A C 1
ATOM 572 O O . PRO A 1 78 ? 29.293 -27.572 0.059 1.00 60.66 78 PRO A O 1
ATOM 575 N N . ASN A 1 79 ? 29.390 -26.111 -1.647 1.00 59.72 79 ASN A N 1
ATOM 576 C CA . ASN A 1 79 ? 28.549 -26.861 -2.567 1.00 59.72 79 ASN A CA 1
ATOM 577 C C . ASN A 1 79 ? 29.429 -27.643 -3.568 1.00 59.72 79 ASN A C 1
ATOM 579 O O . ASN A 1 79 ? 29.922 -27.065 -4.543 1.00 59.72 79 ASN A O 1
ATOM 583 N N . PRO A 1 80 ? 29.580 -28.975 -3.414 1.00 72.75 80 PRO A N 1
ATOM 584 C CA . PRO A 1 80 ? 30.439 -29.780 -4.281 1.00 72.75 80 PRO A CA 1
ATOM 585 C C . PRO A 1 80 ? 29.930 -29.870 -5.728 1.00 72.75 80 PRO A C 1
ATOM 587 O O . PRO A 1 80 ? 30.640 -30.373 -6.592 1.00 72.75 80 PRO A O 1
ATOM 590 N N . THR A 1 81 ? 28.711 -29.398 -6.024 1.00 72.81 81 THR A N 1
ATOM 591 C CA . THR A 1 81 ? 28.195 -29.364 -7.400 1.00 72.81 81 THR A CA 1
ATOM 592 C C . THR A 1 81 ? 28.757 -28.210 -8.235 1.00 72.81 81 THR A C 1
ATOM 594 O O . THR A 1 81 ? 28.564 -28.238 -9.449 1.00 72.81 81 THR A O 1
ATOM 597 N N . PHE A 1 82 ? 29.445 -27.235 -7.628 1.00 76.06 82 PHE A N 1
ATOM 598 C CA . PHE A 1 82 ? 30.045 -26.077 -8.313 1.00 76.06 82 PHE A CA 1
ATOM 599 C C . PHE A 1 82 ? 31.558 -26.214 -8.572 1.00 76.06 82 PHE A C 1
ATOM 601 O O . PHE A 1 82 ? 32.125 -25.421 -9.320 1.00 76.06 82 PHE A O 1
ATOM 608 N N . VAL A 1 83 ? 32.211 -27.212 -7.969 1.00 81.69 83 VAL A N 1
ATOM 609 C CA . VAL A 1 83 ? 33.652 -27.480 -8.120 1.00 81.69 83 VAL A CA 1
ATOM 610 C C . VAL A 1 83 ? 33.960 -28.035 -9.518 1.00 81.69 83 VAL A C 1
ATOM 612 O O . VAL A 1 83 ? 33.144 -28.763 -10.088 1.00 81.69 83 VAL A O 1
ATOM 615 N N . ASP A 1 84 ? 35.126 -27.682 -10.069 1.00 87.75 84 ASP A N 1
ATOM 616 C CA . ASP A 1 84 ? 35.627 -28.095 -11.395 1.00 87.75 84 ASP A CA 1
ATOM 617 C C . ASP A 1 84 ? 34.692 -27.751 -12.580 1.00 87.75 84 ASP A C 1
ATOM 619 O O . ASP A 1 84 ? 34.736 -28.384 -13.640 1.00 87.75 84 ASP A O 1
ATOM 623 N N . LYS A 1 85 ? 33.831 -26.735 -12.425 1.00 86.62 85 LYS A N 1
ATOM 624 C CA . LYS A 1 85 ? 32.962 -26.223 -13.494 1.00 86.62 85 LYS A CA 1
ATOM 625 C C . LYS A 1 85 ? 33.275 -24.754 -13.780 1.00 86.62 85 LYS A C 1
ATOM 627 O O . LYS A 1 85 ? 33.061 -23.923 -12.899 1.00 86.62 85 LYS A O 1
ATOM 632 N N . PRO A 1 86 ? 33.742 -24.415 -14.994 1.00 91.31 86 PRO A N 1
ATOM 633 C CA . PRO A 1 86 ? 34.014 -23.032 -15.331 1.00 91.31 86 PRO A CA 1
ATOM 634 C C . PRO A 1 86 ? 32.746 -22.240 -15.668 1.00 91.31 86 PRO A C 1
ATOM 636 O O . PRO A 1 86 ? 31.821 -22.741 -16.315 1.00 91.31 86 PRO A O 1
ATOM 639 N N . VAL A 1 87 ? 32.768 -20.973 -15.270 1.00 88.62 87 VAL A N 1
ATOM 640 C CA . VAL A 1 87 ? 32.146 -19.852 -15.978 1.00 88.62 87 VAL A CA 1
ATOM 641 C C . VAL A 1 87 ? 33.207 -19.271 -16.920 1.00 88.62 87 VAL A C 1
ATOM 643 O O . VAL A 1 87 ? 34.391 -19.223 -16.573 1.00 88.62 87 VAL A O 1
ATOM 646 N N . THR A 1 88 ? 32.809 -18.843 -18.111 1.00 92.56 88 THR A N 1
ATOM 647 C CA . THR A 1 88 ? 33.619 -18.050 -19.043 1.00 92.56 88 THR A CA 1
ATOM 648 C C . THR A 1 88 ? 32.907 -16.744 -19.365 1.00 92.56 88 THR A C 1
ATOM 650 O O . THR A 1 88 ? 31.680 -16.680 -19.310 1.00 92.56 88 THR A O 1
ATOM 653 N N . PHE A 1 89 ? 33.675 -15.702 -19.667 1.00 92.00 89 PHE A N 1
ATOM 654 C CA . PHE A 1 89 ? 33.179 -14.390 -20.081 1.00 92.00 89 PHE A CA 1
ATOM 655 C C . PHE A 1 89 ? 34.259 -13.633 -20.853 1.00 92.00 89 PHE A C 1
ATOM 657 O O . PHE A 1 89 ? 35.440 -13.974 -20.774 1.00 92.00 89 PHE A O 1
ATOM 664 N N . VAL A 1 90 ? 33.865 -12.605 -21.602 1.00 92.06 90 VAL A N 1
ATOM 665 C CA . VAL A 1 90 ? 34.782 -11.746 -22.353 1.00 92.06 90 VAL A CA 1
ATOM 666 C C . VAL A 1 90 ? 34.744 -10.309 -21.843 1.00 92.06 90 VAL A C 1
ATOM 668 O O . VAL A 1 90 ? 33.683 -9.782 -21.511 1.00 92.06 90 VAL A O 1
ATOM 671 N N . LEU A 1 91 ? 35.907 -9.661 -21.819 1.00 90.31 91 LEU A N 1
ATOM 672 C CA . LEU A 1 91 ? 36.060 -8.248 -21.465 1.00 90.31 91 LEU A CA 1
ATOM 673 C C . LEU A 1 91 ? 36.889 -7.497 -22.505 1.00 90.31 91 LEU A C 1
ATOM 675 O O . LEU A 1 91 ? 37.775 -8.066 -23.142 1.00 90.31 91 LEU A O 1
ATOM 679 N N . SER A 1 92 ? 36.611 -6.204 -22.668 1.00 91.25 92 SER A N 1
ATOM 680 C CA . SER A 1 92 ? 37.471 -5.308 -23.442 1.00 91.25 92 SER A CA 1
ATOM 681 C C . SER A 1 92 ? 38.793 -5.102 -22.686 1.00 91.25 92 SER A C 1
ATOM 683 O O . SER A 1 92 ? 38.748 -4.656 -21.537 1.00 91.25 92 SER A O 1
ATOM 685 N N . PRO A 1 93 ? 39.969 -5.395 -23.279 1.00 91.19 93 PRO A N 1
ATOM 686 C CA . PRO A 1 93 ? 41.250 -5.197 -22.600 1.00 91.19 93 PRO A CA 1
ATOM 687 C C . PRO A 1 93 ? 41.479 -3.739 -22.184 1.00 91.19 93 PRO A C 1
ATOM 689 O O . PRO A 1 93 ? 42.032 -3.492 -21.120 1.00 91.19 93 PRO A O 1
ATOM 692 N N . ASP A 1 94 ? 40.999 -2.780 -22.983 1.00 89.38 94 ASP A N 1
ATOM 693 C CA . ASP A 1 94 ? 41.142 -1.339 -22.723 1.00 89.38 94 ASP A CA 1
ATOM 694 C C . ASP A 1 94 ? 40.275 -0.839 -21.546 1.00 89.38 94 ASP A C 1
ATOM 696 O O . ASP A 1 94 ? 40.519 0.248 -21.022 1.00 89.38 94 ASP A O 1
ATOM 700 N N . GLU A 1 95 ? 39.266 -1.611 -21.129 1.00 84.19 95 GLU A N 1
ATOM 701 C CA . GLU A 1 95 ? 38.321 -1.256 -20.055 1.00 84.19 95 GLU A CA 1
ATOM 702 C C . GLU A 1 95 ? 38.549 -2.080 -18.775 1.00 84.19 95 GLU A C 1
ATOM 704 O O . GLU A 1 95 ? 37.872 -1.865 -17.772 1.00 84.19 95 GLU A O 1
ATOM 709 N N . ALA A 1 96 ? 39.503 -3.017 -18.788 1.00 86.75 96 ALA A N 1
ATOM 710 C CA . ALA A 1 96 ? 39.710 -3.962 -17.700 1.00 86.75 96 ALA A CA 1
ATOM 711 C C . ALA A 1 96 ? 40.259 -3.297 -16.419 1.00 86.75 96 ALA A C 1
ATOM 713 O O . ALA A 1 96 ? 41.373 -2.766 -16.386 1.00 86.75 96 ALA A O 1
ATOM 714 N N . SER A 1 97 ? 39.476 -3.412 -15.347 1.00 82.75 97 SER A N 1
ATOM 715 C CA . SER A 1 97 ? 39.778 -3.100 -13.941 1.00 82.75 97 SER A CA 1
ATOM 716 C C . SER A 1 97 ? 39.297 -4.230 -13.013 1.00 82.75 97 SER A C 1
ATOM 718 O O . SER A 1 97 ? 38.506 -5.074 -13.441 1.00 82.75 97 SER A O 1
ATOM 720 N N . GLU A 1 98 ? 39.710 -4.237 -11.737 1.00 74.75 98 GLU A N 1
ATOM 721 C CA . GLU A 1 98 ? 39.207 -5.200 -10.734 1.00 74.75 98 GLU A CA 1
ATOM 722 C C . GLU A 1 98 ? 37.667 -5.207 -10.681 1.00 74.75 98 GLU A C 1
ATOM 724 O O . GLU A 1 98 ? 37.062 -6.268 -10.844 1.00 74.75 98 GLU A O 1
ATOM 729 N N . ASP A 1 99 ? 37.039 -4.029 -10.594 1.00 68.25 99 ASP A N 1
ATOM 730 C CA . ASP A 1 99 ? 35.577 -3.875 -10.578 1.00 68.25 99 ASP A CA 1
ATOM 731 C C . ASP A 1 99 ? 34.904 -4.488 -11.817 1.00 68.25 99 ASP A C 1
ATOM 733 O O . ASP A 1 99 ? 33.903 -5.190 -11.693 1.00 68.25 99 ASP A O 1
ATOM 737 N N . THR A 1 100 ? 35.453 -4.277 -13.022 1.00 77.50 100 THR A N 1
ATOM 738 C CA . THR A 1 100 ? 34.858 -4.840 -14.252 1.00 77.50 100 THR A CA 1
ATOM 739 C C . THR A 1 100 ? 34.987 -6.359 -14.335 1.00 77.50 100 THR A C 1
ATOM 741 O O . THR A 1 100 ? 34.090 -7.012 -14.863 1.00 77.50 100 THR A O 1
ATOM 744 N N . VAL A 1 101 ? 36.067 -6.948 -13.804 1.00 79.81 101 VAL A N 1
ATOM 745 C CA . VAL A 1 101 ? 36.261 -8.407 -13.831 1.00 79.81 101 VAL A CA 1
ATOM 746 C C . VAL A 1 101 ? 35.403 -9.095 -12.773 1.00 79.81 101 VAL A C 1
ATOM 748 O O . VAL A 1 101 ? 34.802 -10.132 -13.056 1.00 79.81 101 VAL A O 1
ATOM 751 N N . LEU A 1 102 ? 35.296 -8.503 -11.581 1.00 73.00 102 LEU A N 1
ATOM 752 C CA . LEU A 1 102 ? 34.386 -8.970 -10.536 1.00 73.00 102 LEU A CA 1
ATOM 753 C C . LEU A 1 102 ? 32.924 -8.826 -10.975 1.00 73.00 102 LEU A C 1
ATOM 755 O O . LEU A 1 102 ? 32.173 -9.796 -10.889 1.00 73.00 102 LEU A O 1
ATOM 759 N N . GLY A 1 103 ? 32.551 -7.669 -11.531 1.00 65.06 103 GLY A N 1
ATOM 760 C CA . GLY A 1 103 ? 31.215 -7.409 -12.062 1.00 65.06 103 GLY A CA 1
ATOM 761 C C . GLY A 1 103 ? 30.839 -8.338 -13.218 1.00 65.06 103 GLY A C 1
ATOM 762 O O . GLY A 1 103 ? 29.733 -8.864 -13.231 1.00 65.06 103 GLY A O 1
ATOM 763 N N . ALA A 1 104 ? 31.756 -8.623 -14.150 1.00 76.44 104 ALA A N 1
ATOM 764 C CA . ALA A 1 104 ? 31.511 -9.590 -15.222 1.00 76.44 104 ALA A CA 1
ATOM 765 C C . ALA A 1 104 ? 31.320 -11.022 -14.692 1.00 76.44 104 ALA A C 1
ATOM 767 O O . ALA A 1 104 ? 30.418 -11.729 -15.144 1.00 76.44 104 ALA A O 1
ATOM 768 N N . LEU A 1 105 ? 32.117 -11.451 -13.703 1.00 78.50 105 LEU A N 1
ATOM 769 C CA . LEU A 1 105 ? 31.934 -12.761 -13.078 1.00 78.50 105 LEU A CA 1
ATOM 770 C C . LEU A 1 105 ? 30.600 -12.849 -12.319 1.00 78.50 105 LEU A C 1
ATOM 772 O O . LEU A 1 105 ? 29.888 -13.843 -12.464 1.00 78.50 105 LEU A O 1
ATOM 776 N N . GLU A 1 106 ? 30.253 -11.834 -11.525 1.00 66.38 106 GLU A N 1
ATOM 777 C CA . GLU A 1 106 ? 28.973 -11.757 -10.812 1.00 66.38 106 GLU A CA 1
ATOM 778 C C . GLU A 1 106 ? 27.799 -11.807 -11.791 1.00 66.38 106 GLU A C 1
ATOM 780 O O . GLU A 1 106 ? 26.905 -12.644 -11.640 1.00 66.38 106 GLU A O 1
ATOM 785 N N . ALA A 1 107 ? 27.845 -10.982 -12.837 1.00 62.19 107 ALA A N 1
ATOM 786 C CA . ALA A 1 107 ? 26.846 -10.927 -13.893 1.00 62.19 107 ALA A CA 1
ATOM 787 C C . ALA A 1 107 ? 26.651 -12.302 -14.556 1.00 62.19 107 ALA A C 1
ATOM 789 O O . ALA A 1 107 ? 25.526 -12.776 -14.705 1.00 62.19 107 ALA A O 1
ATOM 790 N N . CYS A 1 108 ? 27.732 -13.023 -14.861 1.00 71.50 108 CYS A N 1
ATOM 791 C CA . CYS A 1 108 ? 27.617 -14.373 -15.402 1.00 71.50 108 CYS A CA 1
ATOM 792 C C . CYS A 1 108 ? 27.094 -15.399 -14.384 1.00 71.50 108 CYS A C 1
ATOM 794 O O . CYS A 1 108 ? 26.221 -16.194 -14.727 1.00 71.50 108 CYS A O 1
ATOM 796 N N . MET A 1 109 ? 27.548 -15.387 -13.127 1.00 67.50 109 MET A N 1
ATOM 797 C CA . MET A 1 109 ? 27.035 -16.312 -12.099 1.00 67.50 109 MET A CA 1
ATOM 798 C C . MET A 1 109 ? 25.558 -16.069 -11.744 1.00 67.50 109 MET A C 1
ATOM 800 O O . MET A 1 109 ? 24.898 -16.980 -11.251 1.00 67.50 109 MET A O 1
ATOM 804 N N . THR A 1 110 ? 25.030 -14.875 -12.016 1.00 56.84 110 THR A N 1
ATOM 805 C CA . THR A 1 110 ? 23.626 -14.494 -11.777 1.00 56.84 110 THR A CA 1
ATOM 806 C C . THR A 1 110 ? 22.741 -14.564 -13.030 1.00 56.84 110 THR A C 1
ATOM 808 O O . THR A 1 110 ? 21.556 -14.255 -12.954 1.00 56.84 110 THR A O 1
ATOM 811 N N . GLY A 1 111 ? 23.279 -14.985 -14.184 1.00 58.94 111 GLY A N 1
ATOM 812 C CA . GLY A 1 111 ? 22.540 -15.084 -15.456 1.00 58.94 111 GLY A CA 1
ATOM 813 C C . GLY A 1 111 ? 22.369 -13.758 -16.217 1.00 58.94 111 GLY A C 1
ATOM 814 O O . GLY A 1 111 ? 21.764 -13.726 -17.288 1.00 58.94 111 GLY A O 1
ATOM 815 N N . ARG A 1 112 ? 22.942 -12.667 -15.709 1.00 57.06 112 ARG A N 1
ATOM 816 C CA . ARG A 1 112 ? 22.840 -11.294 -16.218 1.00 57.06 112 ARG A CA 1
ATOM 817 C C . ARG A 1 112 ? 23.865 -11.062 -17.334 1.00 57.06 112 ARG A C 1
ATOM 819 O O . ARG A 1 112 ? 24.842 -10.342 -17.176 1.00 57.06 112 ARG A O 1
ATOM 826 N N . THR A 1 113 ? 23.679 -11.721 -18.476 1.00 61.69 113 THR A N 1
ATOM 827 C CA . THR A 1 113 ? 24.745 -11.898 -19.487 1.00 61.69 113 THR A CA 1
ATOM 828 C C . THR A 1 113 ? 25.338 -10.619 -20.092 1.00 61.69 113 THR A C 1
ATOM 830 O O . THR A 1 113 ? 26.506 -10.636 -20.490 1.00 61.69 113 THR A O 1
ATOM 833 N N . GLY A 1 114 ? 24.575 -9.519 -20.132 1.00 64.38 114 GLY A N 1
ATOM 834 C CA . GLY A 1 114 ? 25.057 -8.172 -20.458 1.00 64.38 114 GLY A CA 1
ATOM 835 C C . GLY A 1 114 ? 25.916 -8.100 -21.736 1.00 64.38 114 GLY A C 1
ATOM 836 O O . GLY A 1 114 ? 25.621 -8.779 -22.722 1.00 64.38 114 GLY A O 1
ATOM 837 N N . PRO A 1 115 ? 27.000 -7.301 -21.744 1.00 70.44 115 PRO A N 1
ATOM 838 C CA . PRO A 1 115 ? 27.984 -7.311 -22.829 1.00 70.44 115 PRO A CA 1
ATOM 839 C C . PRO A 1 115 ? 29.002 -8.468 -22.727 1.00 70.44 115 PRO A C 1
ATOM 841 O O . PRO A 1 115 ? 29.795 -8.660 -23.649 1.00 70.44 115 PRO A O 1
ATOM 844 N N . TYR A 1 116 ? 29.002 -9.231 -21.627 1.00 79.31 116 TYR A N 1
ATOM 845 C CA . TYR A 1 116 ? 30.113 -10.092 -21.199 1.00 79.31 116 TYR A CA 1
ATOM 846 C C . TYR A 1 116 ? 30.164 -11.476 -21.867 1.00 79.31 116 TYR A C 1
ATOM 848 O O . TYR A 1 116 ? 31.093 -12.234 -21.609 1.00 79.31 116 TYR A O 1
ATOM 856 N N . GLN A 1 117 ? 29.199 -11.820 -22.729 1.00 85.12 117 GLN A N 1
ATOM 857 C CA . GLN A 1 117 ? 29.155 -13.081 -23.501 1.00 85.12 117 GLN A CA 1
ATOM 858 C C . GLN A 1 117 ? 29.446 -14.327 -22.639 1.00 85.12 117 GLN A C 1
ATOM 860 O O . GLN A 1 117 ? 30.331 -15.128 -22.943 1.00 85.12 117 GLN A O 1
ATOM 865 N N . CYS A 1 118 ? 28.707 -14.455 -21.537 1.00 83.75 118 CYS A N 1
ATOM 866 C CA . CYS A 1 118 ? 28.877 -15.526 -20.561 1.00 83.75 118 CYS A CA 1
ATOM 867 C C . CYS A 1 118 ? 28.696 -16.935 -21.155 1.00 83.75 118 CYS A C 1
ATOM 869 O O . CYS A 1 118 ? 27.866 -17.146 -22.043 1.00 83.75 118 CYS A O 1
ATOM 871 N N . GLY A 1 119 ? 29.410 -17.916 -20.603 1.00 85.88 119 GLY A N 1
ATOM 872 C CA . GLY A 1 119 ? 29.272 -19.325 -20.969 1.00 85.88 119 GLY A CA 1
ATOM 873 C C . GLY A 1 119 ? 29.901 -20.293 -19.965 1.00 85.88 119 GLY A C 1
ATOM 874 O O . GLY A 1 119 ? 30.374 -19.904 -18.898 1.00 85.88 119 GLY A O 1
ATOM 875 N N . GLY A 1 120 ? 29.904 -21.581 -20.314 1.00 87.88 120 GLY A N 1
ATOM 876 C CA . GLY A 1 120 ? 30.561 -22.650 -19.555 1.00 87.88 120 GLY A CA 1
ATOM 877 C C . GLY A 1 120 ? 29.621 -23.457 -18.641 1.00 87.88 120 GLY A C 1
ATOM 878 O O . GLY A 1 120 ? 28.522 -23.012 -18.328 1.00 87.88 120 GLY A O 1
ATOM 879 N N . PRO A 1 121 ? 30.025 -24.655 -18.172 1.00 83.50 121 PRO A N 1
ATOM 880 C CA . PRO A 1 121 ? 29.122 -25.590 -17.493 1.00 83.50 121 PRO A CA 1
ATOM 881 C C . PRO A 1 121 ? 28.546 -25.103 -16.159 1.00 83.50 121 PRO A C 1
ATOM 883 O O . PRO A 1 121 ? 27.503 -25.605 -15.741 1.00 83.50 121 PRO A O 1
ATOM 886 N N . LEU A 1 122 ? 29.222 -24.179 -15.461 1.00 78.69 122 LEU A N 1
ATOM 887 C CA . LEU A 1 122 ? 28.661 -23.565 -14.254 1.00 78.69 122 LEU A CA 1
ATOM 888 C C . LEU A 1 122 ? 27.657 -22.469 -14.621 1.00 78.69 122 LEU A C 1
ATOM 890 O O . LEU A 1 122 ? 26.598 -22.405 -14.007 1.00 78.69 122 LEU A O 1
ATOM 894 N N . PHE A 1 123 ? 27.940 -21.681 -15.663 1.00 78.44 123 PHE A N 1
ATOM 895 C CA . PHE A 1 123 ? 26.975 -20.738 -16.225 1.00 78.44 123 PHE A CA 1
ATOM 896 C C . PHE A 1 123 ? 25.721 -21.462 -16.722 1.00 78.44 123 PHE A C 1
ATOM 898 O O . PHE A 1 123 ? 24.636 -21.107 -16.296 1.00 78.44 123 PHE A O 1
ATOM 905 N N . ASP A 1 124 ? 25.844 -22.522 -17.526 1.00 77.06 124 ASP A N 1
ATOM 906 C CA . ASP A 1 124 ? 24.692 -23.278 -18.044 1.00 77.06 124 ASP A CA 1
ATOM 907 C C . ASP A 1 124 ? 23.824 -23.858 -16.908 1.00 77.06 124 ASP A C 1
ATOM 909 O O . ASP A 1 124 ? 22.597 -23.902 -17.002 1.00 77.06 124 ASP A O 1
ATOM 913 N N . GLN A 1 125 ? 24.459 -24.290 -15.811 1.00 69.88 125 GLN A N 1
ATOM 914 C CA . GLN A 1 125 ? 23.767 -24.779 -14.618 1.00 69.88 125 GLN A CA 1
ATOM 915 C C . GLN A 1 125 ? 23.063 -23.653 -13.843 1.00 69.88 125 GLN A C 1
ATOM 917 O O . GLN A 1 125 ? 21.990 -23.895 -13.296 1.00 69.88 125 GLN A O 1
ATOM 922 N N . LEU A 1 126 ? 23.654 -22.456 -13.776 1.00 63.28 126 LEU A N 1
ATOM 923 C CA . LEU A 1 126 ? 23.110 -21.307 -13.046 1.00 63.28 126 LEU A CA 1
ATOM 924 C C . LEU A 1 126 ? 22.062 -20.542 -13.866 1.00 63.28 126 LEU A C 1
ATOM 926 O O . LEU A 1 126 ? 21.025 -20.185 -13.323 1.00 63.28 126 LEU A O 1
ATOM 930 N N . ALA A 1 127 ? 22.258 -20.369 -15.172 1.00 52.88 127 ALA A N 1
ATOM 931 C CA . ALA A 1 127 ? 21.336 -19.714 -16.101 1.00 52.88 127 ALA A CA 1
ATOM 932 C C . ALA A 1 127 ? 20.044 -20.518 -16.341 1.00 52.88 127 ALA A C 1
ATOM 934 O O . ALA A 1 127 ? 19.028 -19.944 -16.713 1.00 52.88 127 ALA A O 1
ATOM 935 N N . GLY A 1 128 ? 20.047 -21.828 -16.065 1.00 42.22 128 GLY A N 1
ATOM 936 C CA . GLY A 1 128 ? 18.824 -22.631 -15.938 1.00 42.22 128 GLY A CA 1
ATOM 937 C C . GLY A 1 128 ? 18.060 -22.430 -14.616 1.00 42.22 128 GLY A C 1
ATOM 938 O O . GLY A 1 128 ? 17.041 -23.084 -14.409 1.00 42.22 128 GLY A O 1
ATOM 939 N N . SER A 1 129 ? 18.567 -21.580 -13.717 1.00 40.31 129 SER A N 1
ATOM 940 C CA . SER A 1 129 ? 17.999 -21.275 -12.392 1.00 40.31 129 SER A CA 1
ATOM 941 C C . SER A 1 129 ? 17.992 -19.784 -12.024 1.00 40.31 129 SER A C 1
ATOM 943 O O . SER A 1 129 ? 17.422 -19.418 -11.000 1.00 40.31 129 SER A O 1
ATOM 945 N N . ALA A 1 130 ? 18.598 -18.922 -12.841 1.00 38.72 130 ALA A N 1
ATOM 946 C CA . ALA A 1 130 ? 18.387 -17.487 -12.774 1.00 38.72 130 ALA A CA 1
ATOM 947 C C . ALA A 1 130 ? 16.968 -17.202 -13.287 1.00 38.72 130 ALA A C 1
ATOM 949 O O . ALA A 1 130 ? 16.618 -17.726 -14.351 1.00 38.72 130 ALA A O 1
ATOM 950 N N . PRO A 1 131 ? 16.150 -16.396 -12.586 1.00 40.94 131 PRO A N 1
ATOM 951 C CA . PRO A 1 131 ? 14.931 -15.887 -13.183 1.00 40.94 131 PRO A CA 1
ATOM 952 C C . PRO A 1 131 ? 15.352 -15.037 -14.381 1.00 40.94 131 PRO A C 1
ATOM 954 O O . PRO A 1 131 ? 15.946 -13.966 -14.242 1.00 40.94 131 PRO A O 1
ATOM 957 N N . ALA A 1 132 ? 15.074 -15.538 -15.581 1.00 38.41 132 ALA A N 1
ATOM 958 C CA . ALA A 1 132 ? 14.947 -14.656 -16.718 1.00 38.41 132 ALA A CA 1
ATOM 959 C C . ALA A 1 132 ? 13.724 -13.802 -16.404 1.00 38.41 132 ALA A C 1
ATOM 961 O O . ALA A 1 132 ? 12.620 -14.296 -16.594 1.00 38.41 132 ALA A O 1
ATOM 962 N N . TYR A 1 133 ? 13.929 -12.580 -15.892 1.00 48.34 133 TYR A N 1
ATOM 963 C CA . TYR A 1 133 ? 12.850 -11.606 -15.755 1.00 48.34 133 TYR A CA 1
ATOM 964 C C . TYR A 1 133 ? 12.134 -11.556 -17.103 1.00 48.34 133 TYR A C 1
ATOM 966 O O . TYR A 1 133 ? 12.707 -11.084 -18.095 1.00 48.34 133 TYR A O 1
ATOM 974 N N . ALA A 1 134 ? 10.930 -12.116 -17.165 1.00 48.12 134 ALA A N 1
ATOM 975 C CA . ALA A 1 134 ? 10.116 -12.114 -18.352 1.00 48.12 134 ALA A CA 1
ATOM 976 C C . ALA A 1 134 ? 9.965 -10.654 -18.747 1.00 48.12 134 ALA A C 1
ATOM 978 O O . ALA A 1 134 ? 9.669 -9.782 -17.924 1.00 48.12 134 ALA A O 1
ATOM 979 N N . SER A 1 135 ? 10.266 -10.364 -20.009 1.00 60.12 135 SER A N 1
ATOM 980 C CA . SER A 1 135 ? 10.194 -9.004 -20.512 1.00 60.12 135 SER A CA 1
ATOM 981 C C . SER A 1 135 ? 8.744 -8.544 -20.412 1.00 60.12 135 SER A C 1
ATOM 983 O O . SER A 1 135 ? 7.942 -8.918 -21.269 1.00 60.12 135 SER A O 1
ATOM 985 N N . LEU A 1 136 ? 8.431 -7.761 -19.371 1.00 77.56 136 LEU A N 1
ATOM 986 C CA . LEU A 1 136 ? 7.132 -7.116 -19.193 1.00 77.56 136 LEU A CA 1
ATOM 987 C C . LEU A 1 136 ? 6.739 -6.492 -20.528 1.00 77.56 136 LEU A C 1
ATOM 989 O O . LEU A 1 136 ? 7.550 -5.757 -21.113 1.00 77.56 136 LEU A O 1
ATOM 993 N N . GLU A 1 137 ? 5.547 -6.830 -21.022 1.00 83.69 137 GLU A N 1
ATOM 994 C CA . GLU A 1 137 ? 5.105 -6.366 -22.332 1.00 83.69 137 GLU A CA 1
ATOM 995 C C . GLU A 1 137 ? 5.138 -4.838 -22.365 1.00 83.69 137 GLU A C 1
ATOM 997 O O . GLU A 1 137 ? 4.695 -4.165 -21.440 1.00 83.69 137 GLU A O 1
ATOM 1002 N N . TYR A 1 138 ? 5.704 -4.267 -23.421 1.00 82.62 138 TYR A N 1
ATOM 1003 C CA . TYR A 1 138 ? 5.840 -2.822 -23.527 1.00 82.62 138 TYR A CA 1
ATOM 1004 C C . TYR A 1 138 ? 4.512 -2.201 -23.988 1.00 82.62 138 TYR A C 1
ATOM 1006 O O . TYR A 1 138 ? 4.042 -2.473 -25.096 1.00 82.62 138 TYR A O 1
ATOM 1014 N N . GLY A 1 139 ? 3.908 -1.377 -23.127 1.00 81.19 139 GLY A N 1
ATOM 1015 C CA . GLY A 1 139 ? 2.622 -0.716 -23.363 1.00 81.19 139 GLY A CA 1
ATOM 1016 C C . GLY A 1 139 ? 2.720 0.575 -24.183 1.00 81.19 139 GLY A C 1
ATOM 1017 O O . GLY A 1 139 ? 1.763 0.942 -24.871 1.00 81.19 139 GLY A O 1
ATOM 1018 N N . GLY A 1 140 ? 3.883 1.235 -24.160 1.00 78.12 140 GLY A N 1
ATOM 1019 C CA . GLY A 1 140 ? 4.156 2.481 -24.882 1.00 78.12 140 GLY A CA 1
ATOM 1020 C C . GLY A 1 140 ? 4.635 3.629 -23.988 1.00 78.12 140 GLY A C 1
ATOM 1021 O O . GLY A 1 140 ? 4.501 3.583 -22.767 1.00 78.12 140 GLY A O 1
ATOM 1022 N N . ASP A 1 141 ? 5.106 4.709 -24.617 1.00 75.12 141 ASP A N 1
ATOM 1023 C CA . ASP A 1 141 ? 5.433 5.978 -23.932 1.00 75.12 141 ASP A CA 1
ATOM 1024 C C . ASP A 1 141 ? 4.307 7.024 -24.050 1.00 75.12 141 ASP A C 1
ATOM 1026 O O . ASP A 1 141 ? 4.495 8.207 -23.768 1.00 75.12 141 ASP A O 1
ATOM 1030 N N . GLY A 1 142 ? 3.136 6.603 -24.536 1.00 74.62 142 GLY A N 1
ATOM 1031 C CA . GLY A 1 142 ? 1.973 7.465 -24.743 1.00 74.62 142 GLY A CA 1
ATOM 1032 C C . GLY A 1 142 ? 1.225 7.813 -23.449 1.00 74.62 142 GLY A C 1
ATOM 1033 O O . GLY A 1 142 ? 1.721 7.542 -22.354 1.00 74.62 142 GLY A O 1
ATOM 1034 N N . PRO A 1 143 ? 0.009 8.384 -23.576 1.00 83.94 143 PRO A N 1
ATOM 1035 C CA . PRO A 1 143 ? -0.919 8.524 -22.461 1.00 83.94 143 PRO A CA 1
ATOM 1036 C C . PRO A 1 143 ? -1.127 7.184 -21.764 1.00 83.94 143 PRO A C 1
ATOM 1038 O O . PRO A 1 143 ? -1.291 6.152 -22.423 1.00 83.94 143 PRO A O 1
ATOM 1041 N N . LEU A 1 144 ? -1.135 7.224 -20.441 1.00 89.50 144 LEU A N 1
ATOM 1042 C CA . LEU A 1 144 ? -1.371 6.065 -19.611 1.00 89.50 144 LEU A CA 1
ATOM 1043 C C . LEU A 1 144 ? -2.832 5.602 -19.721 1.00 89.50 144 LEU A C 1
ATOM 1045 O O . LEU A 1 144 ? -3.736 6.438 -19.776 1.00 89.50 144 LEU A O 1
ATOM 1049 N N . PRO A 1 145 ? -3.102 4.287 -19.675 1.00 90.88 145 PRO A N 1
ATOM 1050 C CA . PRO A 1 145 ? -4.449 3.740 -19.525 1.00 90.88 145 PRO A CA 1
ATOM 1051 C C . PRO A 1 145 ? -4.927 3.791 -18.054 1.00 90.88 145 PRO A C 1
ATOM 1053 O O . PRO A 1 145 ? -5.592 2.865 -17.594 1.00 90.88 145 PRO A O 1
ATOM 1056 N N . CYS A 1 146 ? -4.555 4.851 -17.328 1.00 90.25 146 CYS A N 1
ATOM 1057 C CA . CYS A 1 146 ? -4.823 5.064 -15.903 1.00 90.25 146 CYS A CA 1
ATOM 1058 C C . CYS A 1 146 ? -5.655 6.347 -15.684 1.00 90.25 146 CYS A C 1
ATOM 1060 O O . CYS A 1 146 ? -5.883 7.107 -16.624 1.00 90.25 146 CYS A O 1
ATOM 1062 N N . GLY A 1 147 ? -6.037 6.636 -14.438 1.00 87.94 147 GLY A N 1
ATOM 1063 C CA . GLY A 1 147 ? -6.654 7.908 -14.029 1.00 87.94 147 GLY A CA 1
ATOM 1064 C C . GLY A 1 147 ? -8.173 7.996 -14.227 1.00 87.94 147 GLY A C 1
ATOM 1065 O O . GLY A 1 147 ? -8.751 9.065 -14.046 1.00 87.94 147 GLY A O 1
ATOM 1066 N N . ASP A 1 148 ? -8.818 6.886 -14.596 1.00 91.44 148 ASP A N 1
ATOM 1067 C CA . ASP A 1 148 ? -10.272 6.713 -14.560 1.00 91.44 148 ASP A CA 1
ATOM 1068 C C . ASP A 1 148 ? -10.606 5.605 -13.533 1.00 91.44 148 ASP A C 1
ATOM 1070 O O . ASP A 1 148 ? -10.034 4.513 -13.621 1.00 91.44 148 ASP A O 1
ATOM 1074 N N . PRO A 1 149 ? -11.541 5.820 -12.584 1.00 88.00 149 PRO A N 1
ATOM 1075 C CA . PRO A 1 149 ? -11.930 4.802 -11.607 1.00 88.00 149 PRO A CA 1
ATOM 1076 C C . PRO A 1 149 ? -12.430 3.503 -12.246 1.00 88.00 149 PRO A C 1
ATOM 1078 O O . PRO A 1 149 ? -13.338 3.507 -13.085 1.00 88.00 149 PRO A O 1
ATOM 1081 N N . VAL A 1 150 ? -11.896 2.366 -11.797 1.00 87.88 150 VAL A N 1
ATOM 1082 C CA . VAL A 1 150 ? -12.296 1.047 -12.294 1.00 87.88 150 VAL A CA 1
ATOM 1083 C C . VAL A 1 150 ? -13.335 0.422 -11.370 1.00 87.88 150 VAL A C 1
ATOM 1085 O O . VAL A 1 150 ? -13.063 0.113 -10.211 1.00 87.88 150 VAL A O 1
ATOM 1088 N N . GLU A 1 151 ? -14.528 0.143 -11.899 1.00 79.00 151 GLU A N 1
ATOM 1089 C CA . GLU A 1 151 ? -15.526 -0.631 -11.157 1.00 79.00 151 GLU A CA 1
ATOM 1090 C C . GLU A 1 151 ? -14.990 -2.035 -10.821 1.00 79.00 151 GLU A C 1
ATOM 1092 O O . GLU A 1 151 ? -14.621 -2.822 -11.702 1.00 79.00 151 GLU A O 1
ATOM 1097 N N . GLY A 1 152 ? -14.979 -2.366 -9.527 1.00 68.94 152 GLY A N 1
ATOM 1098 C CA . GLY A 1 152 ? -14.626 -3.694 -9.039 1.00 68.94 152 GLY A CA 1
ATOM 1099 C C . GLY A 1 152 ? -15.583 -4.753 -9.589 1.00 68.94 152 GLY A C 1
ATOM 1100 O O . GLY A 1 152 ? -16.759 -4.797 -9.233 1.00 68.94 152 GLY A O 1
ATOM 1101 N N . ALA A 1 153 ? -15.078 -5.626 -10.459 1.00 71.88 153 ALA A N 1
ATOM 1102 C CA . ALA A 1 153 ? -15.855 -6.739 -10.988 1.00 71.88 153 ALA A CA 1
ATOM 1103 C C . ALA A 1 153 ? -15.980 -7.863 -9.945 1.00 71.88 153 ALA A C 1
ATOM 1105 O O . ALA A 1 153 ? -14.986 -8.238 -9.326 1.00 71.88 153 ALA A O 1
ATOM 1106 N N . GLY A 1 154 ? -17.175 -8.450 -9.813 1.00 82.44 154 GLY A N 1
ATOM 1107 C CA . GLY A 1 154 ? -17.440 -9.630 -8.975 1.00 82.44 154 GLY A CA 1
ATOM 1108 C C . GLY A 1 154 ? -17.521 -9.364 -7.465 1.00 82.44 154 GLY A C 1
ATOM 1109 O O . GLY A 1 154 ? -17.295 -8.257 -6.989 1.00 82.44 154 GLY A O 1
ATOM 1110 N N . GLU A 1 155 ? -17.861 -10.400 -6.695 1.00 89.50 155 GLU A N 1
ATOM 1111 C CA . GLU A 1 155 ? -17.975 -10.314 -5.230 1.00 89.50 155 GLU A CA 1
ATOM 1112 C C . GLU A 1 155 ? -16.599 -10.130 -4.561 1.00 89.50 155 GLU A C 1
ATOM 1114 O O . GLU A 1 155 ? -15.613 -10.667 -5.071 1.00 89.50 155 GLU A O 1
ATOM 1119 N N . PRO A 1 156 ? -16.479 -9.413 -3.430 1.00 93.06 156 PRO A N 1
ATOM 1120 C CA . PRO A 1 156 ? -15.201 -9.263 -2.735 1.00 93.06 156 PRO A CA 1
ATOM 1121 C C . PRO A 1 156 ? -14.543 -10.604 -2.383 1.00 93.06 156 PRO A C 1
ATOM 1123 O O . PRO A 1 156 ? -15.214 -11.537 -1.933 1.00 93.06 156 PRO A O 1
ATOM 1126 N N . LEU A 1 157 ? -13.225 -10.672 -2.575 1.00 96.25 157 LEU A N 1
ATOM 1127 C CA . LEU A 1 157 ? -12.387 -11.823 -2.247 1.00 96.25 157 LEU A CA 1
ATOM 1128 C C . LEU A 1 157 ? -11.412 -11.448 -1.134 1.00 96.25 157 LEU A C 1
ATOM 1130 O O . LEU A 1 157 ? -10.803 -10.382 -1.182 1.00 96.25 157 LEU A O 1
ATOM 1134 N N . TYR A 1 158 ? -11.245 -12.345 -0.165 1.00 96.94 158 TYR A N 1
ATOM 1135 C CA . TYR A 1 158 ? -10.474 -12.098 1.049 1.00 96.94 158 TYR A CA 1
ATOM 1136 C C . TYR A 1 158 ? -9.282 -13.069 1.135 1.00 96.94 158 TYR A C 1
ATOM 1138 O O . TYR A 1 158 ? -9.490 -14.280 0.995 1.00 96.94 158 TYR A O 1
ATOM 1146 N N . PRO A 1 159 ? -8.045 -12.582 1.346 1.00 96.44 159 PRO A N 1
ATOM 1147 C CA . PRO A 1 159 ? -6.849 -13.422 1.437 1.00 96.44 159 PRO A CA 1
ATOM 1148 C C . PRO A 1 159 ? -6.851 -14.279 2.712 1.00 96.44 159 PRO A C 1
ATOM 1150 O O . PRO A 1 159 ? -6.659 -13.772 3.816 1.00 96.44 159 PRO A O 1
ATOM 1153 N N . MET A 1 160 ? -7.011 -15.595 2.558 1.00 95.38 160 MET A N 1
ATOM 1154 C CA . MET A 1 160 ? -7.099 -16.566 3.655 1.00 95.38 160 MET A CA 1
ATOM 1155 C C . MET A 1 160 ? -5.932 -17.568 3.588 1.00 95.38 160 MET A C 1
ATOM 1157 O O . MET A 1 160 ? -5.709 -18.162 2.527 1.00 95.38 160 MET A O 1
ATOM 1161 N N . PRO A 1 161 ? -5.203 -17.814 4.694 1.00 92.12 161 PRO A N 1
ATOM 1162 C CA . PRO A 1 161 ? -4.130 -18.795 4.726 1.00 92.12 161 PRO A CA 1
ATOM 1163 C C . PRO A 1 161 ? -4.621 -20.179 5.156 1.00 92.12 161 PRO A C 1
ATOM 1165 O O . PRO A 1 161 ? -5.481 -20.321 6.026 1.00 92.12 161 PRO A O 1
ATOM 1168 N N . LYS A 1 162 ? -4.021 -21.228 4.600 1.00 89.38 162 LYS A N 1
ATOM 1169 C CA . LYS A 1 162 ? -4.238 -22.627 4.974 1.00 89.38 162 LYS A CA 1
ATOM 1170 C C . LYS A 1 162 ? -3.004 -23.454 4.604 1.00 89.38 162 LYS A C 1
ATOM 1172 O O . LYS A 1 162 ? -2.394 -23.221 3.568 1.00 89.38 162 LYS A O 1
ATOM 1177 N N . ASP A 1 163 ? -2.639 -24.412 5.459 1.00 86.38 163 ASP A N 1
ATOM 1178 C CA . ASP A 1 163 ? -1.479 -25.302 5.268 1.00 86.38 163 ASP A CA 1
ATOM 1179 C C . ASP A 1 163 ? -0.144 -24.557 5.002 1.00 86.38 163 ASP A C 1
ATOM 1181 O O . ASP A 1 163 ? 0.762 -25.081 4.359 1.00 86.38 163 ASP A O 1
ATOM 1185 N N . GLY A 1 164 ? -0.012 -23.326 5.516 1.00 83.88 164 GLY A N 1
ATOM 1186 C CA . GLY A 1 164 ? 1.168 -22.466 5.344 1.00 83.88 164 GLY A CA 1
ATOM 1187 C C . GLY A 1 164 ? 1.191 -21.623 4.063 1.00 83.88 164 GLY A C 1
ATOM 1188 O O . GLY A 1 164 ? 2.116 -20.837 3.893 1.00 83.88 164 GLY A O 1
ATOM 1189 N N . GLN A 1 165 ? 0.184 -21.743 3.193 1.00 90.00 165 GLN A N 1
ATOM 1190 C CA . GLN A 1 165 ? 0.061 -20.969 1.954 1.00 90.00 165 GLN A CA 1
ATOM 1191 C C . GLN A 1 165 ? -1.200 -20.098 1.969 1.00 90.00 165 GLN A C 1
ATOM 1193 O O . GLN A 1 165 ? -2.145 -20.358 2.712 1.00 90.00 165 GLN A O 1
ATOM 1198 N N . TRP A 1 166 ? -1.243 -19.079 1.119 1.00 93.31 166 TRP A N 1
ATOM 1199 C CA . TRP A 1 166 ? -2.364 -18.162 0.955 1.00 93.31 166 TRP A CA 1
ATOM 1200 C C . TRP A 1 166 ? -3.115 -18.412 -0.344 1.00 93.31 166 TRP A C 1
ATOM 1202 O O . TRP A 1 166 ? -2.519 -18.680 -1.391 1.00 93.31 166 TRP A O 1
ATOM 1212 N N . GLY A 1 167 ? -4.436 -18.294 -0.254 1.00 96.56 167 GLY A N 1
ATOM 1213 C CA . GLY A 1 167 ? -5.364 -18.215 -1.376 1.00 96.56 167 GLY A CA 1
ATOM 1214 C C . GLY A 1 167 ? -6.467 -17.212 -1.045 1.00 96.56 167 GLY A C 1
ATOM 1215 O O . GLY A 1 167 ? -6.316 -16.398 -0.134 1.00 96.56 167 GLY A O 1
ATOM 1216 N N . TYR A 1 168 ? -7.597 -17.293 -1.744 1.00 97.75 168 TYR A N 1
ATOM 1217 C CA . TYR A 1 168 ? -8.687 -16.330 -1.596 1.00 97.75 168 TYR A CA 1
ATOM 1218 C C . TYR A 1 168 ? -10.048 -17.003 -1.439 1.00 97.75 168 TYR A C 1
ATOM 1220 O O . TYR A 1 168 ? -10.408 -17.912 -2.195 1.00 97.75 168 TYR A O 1
ATOM 1228 N N . VAL A 1 169 ? -10.818 -16.511 -0.469 1.00 96.94 169 VAL A N 1
ATOM 1229 C CA . VAL A 1 169 ? -12.186 -16.955 -0.174 1.00 96.94 169 VAL A CA 1
ATOM 1230 C C . VAL A 1 169 ? -13.212 -15.871 -0.499 1.00 96.94 169 VAL A C 1
ATOM 1232 O O . VAL A 1 169 ? -12.912 -14.677 -0.447 1.00 96.94 169 VAL A O 1
ATOM 1235 N N . THR A 1 170 ? -14.437 -16.285 -0.815 1.00 95.50 170 THR A N 1
ATOM 1236 C CA . THR A 1 170 ? -15.619 -15.413 -0.837 1.00 95.50 170 THR A CA 1
ATOM 1237 C C . THR A 1 170 ? -15.994 -14.985 0.586 1.00 95.50 170 THR A C 1
ATOM 1239 O O . THR A 1 170 ? -15.467 -15.515 1.564 1.00 95.50 170 THR A O 1
ATOM 1242 N N . ARG A 1 171 ? -16.951 -14.057 0.733 1.00 93.38 171 ARG A N 1
ATOM 1243 C CA . ARG A 1 171 ? -17.439 -13.612 2.055 1.00 93.38 171 ARG A CA 1
ATOM 1244 C C . ARG A 1 171 ? -18.052 -14.740 2.906 1.00 93.38 171 ARG A C 1
ATOM 1246 O O . ARG A 1 171 ? -18.070 -14.626 4.127 1.00 93.38 171 ARG A O 1
ATOM 1253 N N . ASP A 1 172 ? -18.525 -15.812 2.271 1.00 93.00 172 ASP A N 1
ATOM 1254 C CA . ASP A 1 172 ? -19.088 -16.993 2.942 1.00 93.00 172 ASP A CA 1
ATOM 1255 C C . ASP A 1 172 ? -18.009 -18.022 3.356 1.00 93.00 172 ASP A C 1
ATOM 1257 O O . ASP A 1 172 ? -18.327 -19.075 3.909 1.00 93.00 172 ASP A O 1
ATOM 1261 N N . GLY A 1 173 ? -16.724 -17.736 3.101 1.00 93.31 173 GLY A N 1
ATOM 1262 C CA . GLY A 1 173 ? -15.598 -18.620 3.417 1.00 93.31 173 GLY A CA 1
ATOM 1263 C C . GLY A 1 173 ? -15.356 -19.736 2.394 1.00 93.31 173 GLY A C 1
ATOM 1264 O O . GLY A 1 173 ? -14.557 -20.639 2.652 1.00 93.31 173 GLY A O 1
ATOM 1265 N N . GLU A 1 174 ? -16.022 -19.701 1.236 1.00 95.31 174 GLU A N 1
ATOM 1266 C CA . GLU A 1 174 ? -15.788 -20.657 0.151 1.00 95.31 174 GLU A CA 1
ATOM 1267 C C . GLU A 1 174 ? -14.551 -20.255 -0.666 1.00 95.31 174 GLU A C 1
ATOM 1269 O O . GLU A 1 174 ? -14.389 -19.097 -1.040 1.00 95.31 174 GLU A O 1
ATOM 1274 N N . TRP A 1 175 ? -13.663 -21.205 -0.964 1.00 96.00 175 TRP A N 1
ATOM 1275 C CA . TRP A 1 175 ? -12.445 -20.942 -1.738 1.00 96.00 175 TRP A CA 1
ATOM 1276 C C . TRP A 1 175 ? -12.758 -20.644 -3.209 1.00 96.00 175 TRP A C 1
ATOM 1278 O O . TRP A 1 175 ? -13.133 -21.557 -3.947 1.00 96.00 175 TRP A O 1
ATOM 1288 N N . GLN A 1 176 ? -12.510 -19.405 -3.642 1.00 97.06 176 GLN A N 1
ATOM 1289 C CA . GLN A 1 176 ? -12.457 -19.037 -5.060 1.00 97.06 176 GLN A CA 1
ATOM 1290 C C . GLN A 1 176 ? -11.106 -19.452 -5.657 1.00 97.06 176 GLN A C 1
ATOM 1292 O O . GLN A 1 176 ? -11.056 -20.108 -6.693 1.00 97.06 176 GLN A O 1
ATOM 1297 N N . ILE A 1 177 ? -10.010 -19.121 -4.965 1.00 97.50 177 ILE A N 1
ATOM 1298 C CA . ILE A 1 177 ? -8.638 -19.425 -5.383 1.00 97.50 177 ILE A CA 1
ATOM 1299 C C . ILE A 1 177 ? -7.987 -20.255 -4.276 1.00 97.50 177 ILE A C 1
ATOM 1301 O O . ILE A 1 177 ? -7.886 -19.802 -3.137 1.00 97.50 177 ILE A O 1
ATOM 1305 N N . GLN A 1 178 ? -7.564 -21.483 -4.587 1.00 96.56 178 GLN A N 1
ATOM 1306 C CA . GLN A 1 178 ? -6.929 -22.368 -3.602 1.00 96.56 178 GLN A CA 1
ATOM 1307 C C . GLN A 1 178 ? -5.569 -21.812 -3.132 1.00 96.56 178 GLN A C 1
ATOM 1309 O O . GLN A 1 178 ? -4.912 -21.114 -3.910 1.00 96.56 178 GLN A O 1
ATOM 1314 N N . PRO A 1 179 ? -5.122 -22.143 -1.901 1.00 94.25 179 PRO A N 1
ATOM 1315 C CA . PRO A 1 179 ? -3.816 -21.741 -1.387 1.00 94.25 179 PRO A CA 1
ATOM 1316 C C . PRO A 1 179 ? -2.660 -22.170 -2.290 1.00 94.25 179 PRO A C 1
ATOM 1318 O O . PRO A 1 179 ? -2.526 -23.358 -2.584 1.00 94.25 179 PRO A O 1
ATOM 1321 N N . GLN A 1 180 ? -1.852 -21.205 -2.734 1.00 91.81 180 GLN A N 1
ATOM 1322 C CA . GLN A 1 180 ? -0.786 -21.418 -3.726 1.00 91.81 180 GLN A CA 1
ATOM 1323 C C . GLN A 1 180 ? 0.483 -20.583 -3.481 1.00 91.81 180 GLN A C 1
ATOM 1325 O O . GLN A 1 180 ? 1.554 -20.997 -3.920 1.00 91.81 180 GLN A O 1
ATOM 1330 N N . TRP A 1 181 ? 0.399 -19.459 -2.759 1.00 89.88 181 TRP A N 1
ATOM 1331 C CA . TRP A 1 181 ? 1.514 -18.514 -2.571 1.00 89.88 181 TRP A CA 1
ATOM 1332 C C . TRP A 1 181 ? 1.930 -18.395 -1.101 1.00 89.88 181 TRP A C 1
ATOM 1334 O O . TRP A 1 181 ? 1.114 -18.629 -0.213 1.00 89.88 181 TRP A O 1
ATOM 1344 N N . ASP A 1 182 ? 3.168 -17.993 -0.813 1.00 87.44 182 ASP A N 1
ATOM 1345 C CA . ASP A 1 182 ? 3.618 -17.769 0.574 1.00 87.44 182 ASP A CA 1
ATOM 1346 C C . ASP A 1 182 ? 3.002 -16.486 1.173 1.00 87.44 182 ASP A C 1
ATOM 1348 O O . ASP A 1 182 ? 2.934 -16.329 2.395 1.00 87.44 182 ASP A O 1
ATOM 1352 N N . ARG A 1 183 ? 2.538 -15.561 0.317 1.00 88.75 183 ARG A N 1
ATOM 1353 C CA . ARG A 1 183 ? 1.878 -14.289 0.645 1.00 88.75 183 ARG A CA 1
ATOM 1354 C C . ARG A 1 183 ? 0.818 -13.909 -0.387 1.00 88.75 183 ARG A C 1
ATOM 1356 O O . ARG A 1 183 ? 0.974 -14.154 -1.582 1.00 88.75 183 ARG A O 1
ATOM 1363 N N . ALA A 1 184 ? -0.223 -13.239 0.099 1.00 94.31 184 ALA A N 1
ATOM 1364 C CA . ALA A 1 184 ? -1.332 -12.708 -0.685 1.00 94.31 184 ALA A CA 1
ATOM 1365 C C . ALA A 1 184 ? -1.771 -11.351 -0.117 1.00 94.31 184 ALA A C 1
ATOM 1367 O O . ALA A 1 184 ? -2.157 -11.263 1.054 1.00 94.31 184 ALA A O 1
ATOM 1368 N N . MET A 1 185 ? -1.691 -10.302 -0.935 1.00 95.06 185 MET A N 1
ATOM 1369 C CA . MET A 1 185 ? -2.248 -8.984 -0.621 1.00 95.06 185 MET A CA 1
ATOM 1370 C C . MET A 1 185 ? -3.750 -8.958 -0.930 1.00 95.06 185 MET A C 1
ATOM 1372 O O . MET A 1 185 ? -4.274 -9.837 -1.621 1.00 95.06 185 MET A O 1
ATOM 1376 N N . ASP A 1 186 ? -4.456 -7.959 -0.415 1.00 95.25 186 ASP A N 1
ATOM 1377 C CA . ASP A 1 186 ? -5.876 -7.767 -0.690 1.00 95.25 186 ASP A CA 1
ATOM 1378 C C . ASP A 1 186 ? -6.150 -7.432 -2.171 1.00 95.25 186 ASP A C 1
ATOM 1380 O O . ASP A 1 186 ? -5.286 -6.936 -2.897 1.00 95.25 186 ASP A O 1
ATOM 1384 N N . PHE A 1 187 ? -7.364 -7.736 -2.643 1.00 95.62 187 PHE A N 1
ATOM 1385 C CA . PHE A 1 187 ? -7.780 -7.422 -4.013 1.00 95.62 187 PHE A CA 1
ATOM 1386 C C . PHE A 1 187 ? -8.132 -5.937 -4.155 1.00 95.62 187 PHE A C 1
ATOM 1388 O O . PHE A 1 187 ? -9.032 -5.453 -3.469 1.00 95.62 187 PHE A O 1
ATOM 1395 N N . HIS A 1 188 ? -7.510 -5.252 -5.113 1.00 94.12 188 HIS A N 1
ATOM 1396 C CA . HIS A 1 188 ? -7.860 -3.895 -5.539 1.00 94.12 188 HIS A CA 1
ATOM 1397 C C . HIS A 1 188 ? -8.167 -3.907 -7.039 1.00 94.12 188 HIS A C 1
ATOM 1399 O O . HIS A 1 188 ? -7.457 -4.536 -7.819 1.00 94.12 188 HIS A O 1
ATOM 1405 N N . GLU A 1 189 ? -9.286 -3.303 -7.448 1.00 93.44 189 GLU A N 1
ATOM 1406 C CA . GLU A 1 189 ? -9.745 -3.253 -8.851 1.00 93.44 189 GLU A CA 1
ATOM 1407 C C . GLU A 1 189 ? -9.772 -4.617 -9.587 1.00 93.44 189 GLU A C 1
ATOM 1409 O O . GLU A 1 189 ? -9.629 -4.702 -10.808 1.00 93.44 189 GLU A O 1
ATOM 1414 N N . GLY A 1 190 ? -9.963 -5.725 -8.861 1.00 93.44 190 GLY A N 1
ATOM 1415 C CA . GLY A 1 190 ? -9.928 -7.078 -9.435 1.00 93.44 190 GLY A CA 1
ATOM 1416 C C . GLY A 1 190 ? -8.527 -7.569 -9.835 1.00 93.44 190 GLY A C 1
ATOM 1417 O O . GLY A 1 190 ? -8.406 -8.440 -10.700 1.00 93.44 190 GLY A O 1
ATOM 1418 N N . ARG A 1 191 ? -7.481 -7.013 -9.220 1.00 96.06 191 ARG A N 1
ATOM 1419 C CA . ARG A 1 191 ? -6.099 -7.500 -9.233 1.00 96.06 191 ARG A CA 1
ATOM 1420 C C . ARG A 1 191 ? -5.630 -7.729 -7.800 1.00 96.06 191 ARG A C 1
ATOM 1422 O O . ARG A 1 191 ? -6.071 -7.025 -6.893 1.00 96.06 191 ARG A O 1
ATOM 1429 N N . ALA A 1 192 ? -4.741 -8.691 -7.594 1.00 96.88 192 ALA A N 1
ATOM 1430 C CA . ALA A 1 192 ? -4.070 -8.871 -6.313 1.00 96.88 192 ALA A CA 1
ATOM 1431 C C . ALA A 1 192 ? -2.593 -9.202 -6.513 1.00 96.88 192 ALA A C 1
ATOM 1433 O O . ALA A 1 192 ? -2.215 -9.853 -7.489 1.00 96.88 192 ALA A O 1
ATOM 1434 N N . ILE A 1 193 ? -1.769 -8.746 -5.573 1.00 97.44 193 ILE A N 1
ATOM 1435 C CA . ILE A 1 193 ? -0.336 -9.023 -5.554 1.00 97.44 193 ILE A CA 1
ATOM 1436 C C . ILE A 1 193 ? -0.097 -10.274 -4.712 1.00 97.44 193 ILE A C 1
ATOM 1438 O O . ILE A 1 193 ? -0.502 -10.344 -3.548 1.00 97.44 193 ILE A O 1
ATOM 1442 N N . VAL A 1 194 ? 0.568 -11.260 -5.301 1.00 95.62 194 VAL A N 1
ATOM 1443 C CA . VAL A 1 194 ? 0.825 -12.573 -4.697 1.00 95.62 194 VAL A CA 1
ATOM 1444 C C . VAL A 1 194 ? 2.280 -12.970 -4.894 1.00 95.62 194 VAL A C 1
ATOM 1446 O O . VAL A 1 194 ? 2.931 -12.517 -5.836 1.00 95.62 194 VAL A O 1
ATOM 1449 N N . GLY A 1 195 ? 2.820 -13.796 -4.003 1.00 86.56 195 GLY A N 1
ATOM 1450 C CA . GLY A 1 195 ? 4.228 -14.170 -4.082 1.00 86.56 195 GLY A CA 1
ATOM 1451 C C . GLY A 1 195 ? 4.800 -14.713 -2.785 1.00 86.56 195 GLY A C 1
ATOM 1452 O O . GLY A 1 195 ? 4.088 -15.298 -1.973 1.00 86.56 195 GLY A O 1
ATOM 1453 N N . GLY A 1 196 ? 6.101 -14.518 -2.595 1.00 71.44 196 GLY A N 1
ATOM 1454 C CA . GLY A 1 196 ? 6.831 -14.951 -1.409 1.00 71.44 196 GLY A CA 1
ATOM 1455 C C . GLY A 1 196 ? 8.295 -14.538 -1.460 1.00 71.44 196 GLY A C 1
ATOM 1456 O O . GLY A 1 196 ? 8.918 -14.614 -2.517 1.00 71.44 196 GLY A O 1
ATOM 1457 N N . LYS A 1 197 ? 8.856 -14.122 -0.316 1.00 69.50 197 LYS A N 1
ATOM 1458 C CA . LYS A 1 197 ? 10.259 -13.684 -0.155 1.00 69.50 197 LYS A CA 1
ATOM 1459 C C . LYS A 1 197 ? 10.666 -12.611 -1.174 1.00 69.50 197 LYS A C 1
ATOM 1461 O O . LYS A 1 197 ? 10.441 -11.432 -0.929 1.00 69.50 197 LYS A O 1
ATOM 1466 N N . ASN A 1 198 ? 11.210 -13.036 -2.314 1.00 69.25 198 ASN A N 1
ATOM 1467 C CA . ASN A 1 198 ? 11.751 -12.194 -3.383 1.00 69.25 198 ASN A CA 1
ATOM 1468 C C . ASN A 1 198 ? 11.190 -12.569 -4.770 1.00 69.25 198 ASN A C 1
ATOM 1470 O O . ASN A 1 198 ? 11.853 -12.374 -5.783 1.00 69.25 198 ASN A O 1
ATOM 1474 N N . ALA A 1 199 ? 9.991 -13.154 -4.813 1.00 80.62 199 ALA A N 1
ATOM 1475 C CA . ALA A 1 199 ? 9.308 -13.551 -6.038 1.00 80.62 199 ALA A CA 1
ATOM 1476 C C . ALA A 1 199 ? 7.824 -13.162 -5.946 1.00 80.62 199 ALA A C 1
ATOM 1478 O O . ALA A 1 199 ? 7.024 -13.838 -5.297 1.00 80.62 199 ALA A O 1
ATOM 1479 N N . TRP A 1 200 ? 7.479 -12.031 -6.557 1.00 88.81 200 TRP A N 1
ATOM 1480 C CA . TRP A 1 200 ? 6.154 -11.416 -6.546 1.00 88.81 200 TRP A CA 1
ATOM 1481 C C . TRP A 1 200 ? 5.614 -11.245 -7.957 1.00 88.81 200 TRP A C 1
ATOM 1483 O O . TRP A 1 200 ? 6.363 -10.982 -8.898 1.00 88.81 200 TRP A O 1
ATOM 1493 N N . GLY A 1 201 ? 4.299 -11.388 -8.076 1.00 93.00 201 GLY A N 1
ATOM 1494 C CA . GLY A 1 201 ? 3.538 -11.276 -9.310 1.00 93.00 201 GLY A CA 1
ATOM 1495 C C . GLY A 1 201 ? 2.148 -10.708 -9.047 1.00 93.00 201 GLY A C 1
ATOM 1496 O O . GLY A 1 201 ? 1.801 -10.341 -7.920 1.00 93.00 201 GLY A O 1
ATOM 1497 N N . ILE A 1 202 ? 1.349 -10.626 -10.105 1.00 96.81 202 ILE A N 1
ATOM 1498 C CA . ILE A 1 202 ? 0.006 -10.047 -10.093 1.00 96.81 202 ILE A CA 1
ATOM 1499 C C . ILE A 1 202 ? -0.943 -11.066 -10.708 1.00 96.81 202 ILE A C 1
ATOM 1501 O O . ILE A 1 202 ? -0.710 -11.533 -11.822 1.00 96.81 202 ILE A O 1
ATOM 1505 N N . ILE A 1 203 ? -2.031 -11.369 -10.008 1.00 96.38 203 ILE A N 1
ATOM 1506 C CA . ILE A 1 203 ? -3.110 -12.231 -10.500 1.00 96.38 203 ILE A CA 1
ATOM 1507 C C . ILE A 1 203 ? -4.396 -11.444 -10.732 1.00 96.38 203 ILE A C 1
ATOM 1509 O O . ILE A 1 203 ? -4.610 -10.364 -10.168 1.00 96.38 203 ILE A O 1
ATOM 1513 N N . ASP A 1 204 ? -5.278 -12.018 -11.541 1.00 95.50 204 ASP A N 1
ATOM 1514 C CA . ASP A 1 204 ? -6.678 -11.628 -11.600 1.00 95.50 204 ASP A CA 1
ATOM 1515 C C . ASP A 1 204 ? -7.548 -12.375 -10.566 1.00 95.50 204 ASP A C 1
ATOM 1517 O O . ASP A 1 204 ? -7.061 -13.031 -9.644 1.00 95.50 204 ASP A O 1
ATOM 1521 N N . ARG A 1 205 ? -8.870 -12.231 -10.695 1.00 94.19 205 ARG A N 1
ATOM 1522 C CA . ARG A 1 205 ? -9.865 -12.800 -9.776 1.00 94.19 205 ARG A CA 1
ATOM 1523 C C . ARG A 1 205 ? -10.140 -14.293 -9.943 1.00 94.19 205 ARG A C 1
ATOM 1525 O O . ARG A 1 205 ? -10.704 -14.893 -9.026 1.00 94.19 205 ARG A O 1
ATOM 1532 N N . ASP A 1 206 ? -9.815 -14.863 -11.095 1.00 93.62 206 ASP A N 1
ATOM 1533 C CA . ASP A 1 206 ? -9.916 -16.301 -11.336 1.00 93.62 206 ASP A CA 1
ATOM 1534 C C . ASP A 1 206 ? -8.609 -17.015 -10.933 1.00 93.62 206 ASP A C 1
ATOM 1536 O O . ASP A 1 206 ? -8.561 -18.244 -10.852 1.00 93.62 206 ASP A O 1
ATOM 1540 N N . GLY A 1 207 ? -7.583 -16.236 -10.568 1.00 94.62 207 GLY A N 1
ATOM 1541 C CA . GLY A 1 207 ? -6.259 -16.706 -10.179 1.00 94.62 207 GLY A CA 1
ATOM 1542 C C . GLY A 1 207 ? -5.327 -16.892 -11.372 1.00 94.62 207 GLY A C 1
ATOM 1543 O O . GLY A 1 207 ? -4.302 -17.554 -11.224 1.00 94.62 207 GLY A O 1
ATOM 1544 N N . GLU A 1 208 ? -5.673 -16.338 -12.539 1.00 94.44 208 GLU A N 1
ATOM 1545 C CA . GLU A 1 208 ? -4.789 -16.331 -13.701 1.00 94.44 208 GLU A CA 1
ATOM 1546 C C . GLU A 1 208 ? -3.677 -15.289 -13.493 1.00 94.44 208 GLU A C 1
ATOM 1548 O O . GLU A 1 208 ? -3.916 -14.171 -13.028 1.00 94.44 208 GLU A O 1
ATOM 1553 N N . GLU A 1 209 ? -2.438 -15.673 -13.804 1.00 92.94 209 GLU A N 1
ATOM 1554 C CA . GLU A 1 209 ? -1.267 -14.802 -13.692 1.00 92.94 209 GLU A CA 1
ATOM 1555 C C . GLU A 1 209 ? -1.298 -13.740 -14.798 1.00 92.94 209 GLU A C 1
ATOM 1557 O O . GLU A 1 209 ? -1.226 -14.055 -15.985 1.00 92.94 209 GLU A O 1
ATOM 1562 N N . ILE A 1 210 ? -1.380 -12.471 -14.394 1.00 94.62 210 ILE A N 1
ATOM 1563 C CA . ILE A 1 210 ? -1.163 -11.308 -15.263 1.00 94.62 210 ILE A CA 1
ATOM 1564 C C . ILE A 1 210 ? 0.341 -11.033 -15.355 1.00 94.62 210 ILE A C 1
ATOM 1566 O O . ILE A 1 210 ? 0.881 -10.872 -16.444 1.00 94.62 210 ILE A O 1
ATOM 1570 N N . ILE A 1 211 ? 1.018 -11.041 -14.203 1.00 92.25 211 ILE A N 1
ATOM 1571 C CA . ILE A 1 211 ? 2.476 -10.997 -14.067 1.00 92.25 211 ILE A CA 1
ATOM 1572 C C . ILE A 1 211 ? 2.903 -12.209 -13.238 1.00 92.25 211 ILE A C 1
ATOM 1574 O O . ILE A 1 211 ? 2.374 -12.420 -12.144 1.00 92.25 211 ILE A O 1
ATOM 1578 N N . ALA A 1 212 ? 3.862 -12.986 -13.740 1.00 88.31 212 ALA A N 1
ATOM 1579 C CA . ALA A 1 212 ? 4.361 -14.178 -13.059 1.00 88.31 212 ALA A CA 1
ATOM 1580 C C . ALA A 1 212 ? 5.044 -13.825 -11.714 1.00 88.31 212 ALA A C 1
ATOM 1582 O O . ALA A 1 212 ? 5.674 -12.768 -11.609 1.00 88.31 212 ALA A O 1
ATOM 1583 N N . PRO A 1 213 ? 4.963 -14.683 -10.675 1.00 86.12 213 PRO A N 1
ATOM 1584 C CA . PRO A 1 213 ? 5.675 -14.464 -9.416 1.00 86.12 213 PRO A CA 1
ATOM 1585 C C . PRO A 1 213 ? 7.197 -14.659 -9.527 1.00 86.12 213 PRO A C 1
ATOM 1587 O O . PRO A 1 213 ? 7.734 -15.702 -9.163 1.00 86.12 213 PRO A O 1
ATOM 1590 N N . GLU A 1 214 ? 7.902 -13.641 -10.023 1.00 83.38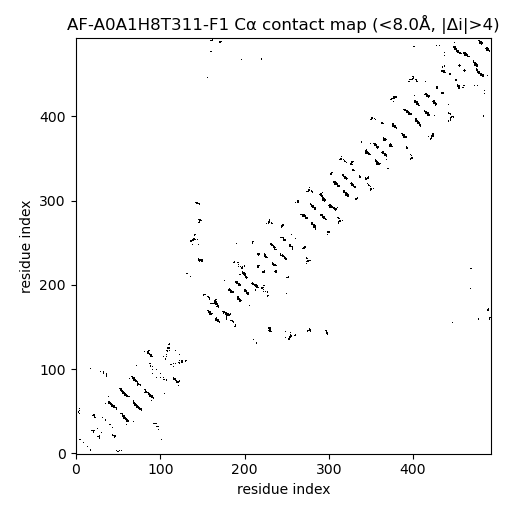 214 GLU A N 1
ATOM 1591 C CA . GLU A 1 214 ? 9.360 -13.675 -10.247 1.00 83.38 214 GLU A CA 1
ATOM 1592 C C . GLU A 1 214 ? 10.081 -12.333 -10.014 1.0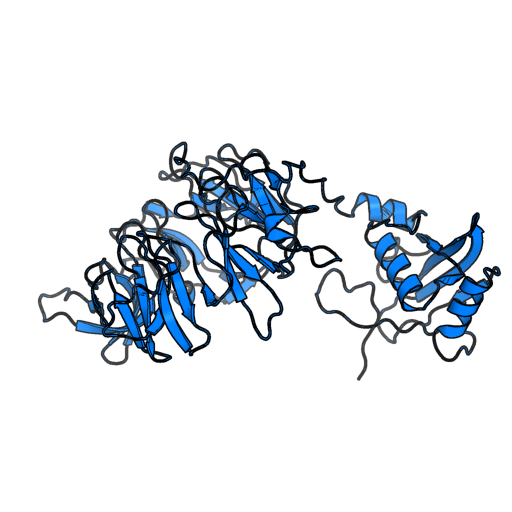0 83.38 214 GLU A C 1
ATOM 1594 O O . GLU A 1 214 ? 11.300 -12.252 -10.168 1.00 83.38 214 GLU A O 1
ATOM 1599 N N . HIS A 1 215 ? 9.359 -11.281 -9.614 1.00 81.69 215 HIS A N 1
ATOM 1600 C CA . HIS A 1 215 ? 9.932 -9.952 -9.384 1.00 81.69 215 HIS A CA 1
ATOM 1601 C C . HIS A 1 215 ? 10.202 -9.687 -7.895 1.00 81.69 215 HIS A C 1
ATOM 1603 O O . HIS A 1 215 ? 9.409 -10.058 -7.031 1.00 81.69 215 HIS A O 1
ATOM 1609 N N . ALA A 1 216 ? 11.302 -8.998 -7.590 1.00 79.94 216 ALA A N 1
ATOM 1610 C CA . ALA A 1 216 ? 11.676 -8.586 -6.236 1.00 79.94 216 ALA A CA 1
ATOM 1611 C C . ALA A 1 216 ? 11.592 -7.061 -6.079 1.00 79.94 216 ALA A C 1
ATOM 1613 O O . ALA A 1 216 ? 11.722 -6.332 -7.065 1.00 79.94 216 ALA A O 1
ATOM 1614 N N . SER A 1 217 ? 11.416 -6.584 -4.846 1.00 76.19 217 SER A N 1
ATOM 1615 C CA . SER A 1 217 ? 11.773 -5.212 -4.459 1.00 76.19 217 SER A CA 1
ATOM 1616 C C . SER A 1 217 ? 13.179 -5.199 -3.838 1.00 76.19 217 SER A C 1
ATOM 1618 O O . SER A 1 217 ? 13.825 -6.242 -3.716 1.00 76.19 217 SER A O 1
ATOM 1620 N N . ASP A 1 218 ? 13.679 -4.022 -3.469 1.00 71.94 218 ASP A N 1
ATOM 1621 C CA . ASP A 1 218 ? 14.953 -3.849 -2.763 1.00 71.94 218 ASP A CA 1
ATOM 1622 C C . ASP A 1 218 ? 14.837 -4.147 -1.254 1.00 71.94 218 ASP A C 1
ATOM 1624 O O . ASP A 1 218 ? 15.847 -4.222 -0.548 1.00 71.94 218 ASP A O 1
ATOM 1628 N N . VAL A 1 219 ? 13.610 -4.370 -0.768 1.00 72.50 219 VAL A N 1
ATOM 1629 C CA . VAL A 1 219 ? 13.279 -4.683 0.624 1.00 72.50 219 VAL A CA 1
ATOM 1630 C C . VAL A 1 219 ? 12.767 -6.124 0.724 1.00 72.50 219 VAL A C 1
ATOM 1632 O O . VAL A 1 219 ? 11.667 -6.449 0.278 1.00 72.50 219 VAL A O 1
ATOM 1635 N N . ASP A 1 220 ? 13.559 -6.994 1.358 1.00 67.88 220 ASP A N 1
ATOM 1636 C CA . ASP A 1 220 ? 13.241 -8.421 1.520 1.00 67.88 220 ASP A CA 1
ATOM 1637 C C . ASP A 1 220 ? 11.827 -8.635 2.093 1.00 67.88 220 ASP A C 1
ATOM 1639 O O . ASP A 1 220 ? 11.450 -8.071 3.124 1.00 67.88 220 ASP A O 1
ATOM 1643 N N . GLY A 1 221 ? 11.026 -9.446 1.402 1.00 69.81 221 GLY A N 1
ATOM 1644 C CA . GLY A 1 221 ? 9.651 -9.736 1.792 1.00 69.81 221 GLY A CA 1
ATOM 1645 C C . GLY A 1 221 ? 8.611 -8.657 1.459 1.00 69.81 221 GLY A C 1
ATOM 1646 O O . GLY A 1 221 ? 7.446 -8.873 1.806 1.00 69.81 221 GLY A O 1
ATOM 1647 N N . GLN A 1 222 ? 8.953 -7.550 0.785 1.00 82.12 222 GLN A N 1
ATOM 1648 C CA . GLN A 1 222 ? 7.966 -6.586 0.271 1.00 82.12 222 GLN A CA 1
ATOM 1649 C C . GLN A 1 222 ? 7.718 -6.730 -1.240 1.00 82.12 222 GLN A C 1
ATOM 1651 O O . GLN A 1 222 ? 8.660 -6.992 -1.997 1.00 82.12 222 GLN A O 1
ATOM 1656 N N . PRO A 1 223 ? 6.465 -6.552 -1.704 1.00 89.62 223 PRO A N 1
ATOM 1657 C CA . PRO A 1 223 ? 6.154 -6.564 -3.125 1.00 89.62 223 PRO A CA 1
ATOM 1658 C C . PRO A 1 223 ? 6.734 -5.329 -3.836 1.00 89.62 223 PRO A C 1
ATOM 1660 O O . PRO A 1 223 ? 6.631 -4.223 -3.311 1.00 89.62 223 PRO A O 1
ATOM 1663 N N . PRO A 1 224 ? 7.252 -5.467 -5.069 1.00 90.12 224 PRO A N 1
ATOM 1664 C CA . PRO A 1 224 ? 7.662 -4.340 -5.907 1.00 90.12 224 PRO A CA 1
ATOM 1665 C C . PRO A 1 224 ? 6.477 -3.639 -6.596 1.00 90.12 224 PRO A C 1
ATOM 1667 O O . PRO A 1 224 ? 6.673 -2.951 -7.592 1.00 90.12 224 PRO A O 1
ATOM 1670 N N . PHE A 1 225 ? 5.248 -3.835 -6.116 1.00 94.75 225 PHE A N 1
ATOM 1671 C CA . PHE A 1 225 ? 4.016 -3.346 -6.733 1.00 94.75 225 PHE A CA 1
ATOM 1672 C C . PHE A 1 225 ? 3.131 -2.687 -5.672 1.00 94.75 225 PHE A C 1
ATOM 1674 O O . PHE A 1 225 ? 3.009 -3.214 -4.563 1.00 94.75 225 PHE A O 1
ATOM 1681 N N . THR A 1 226 ? 2.497 -1.564 -6.005 1.00 95.94 226 THR A N 1
ATOM 1682 C CA . THR A 1 226 ? 1.459 -0.940 -5.171 1.00 95.94 226 THR A CA 1
ATOM 1683 C C . THR A 1 226 ? 0.081 -1.572 -5.431 1.00 95.94 226 THR A C 1
ATOM 1685 O O . THR A 1 226 ? -0.136 -2.212 -6.459 1.00 95.94 226 THR A O 1
ATOM 1688 N N . PRO A 1 227 ? -0.904 -1.436 -4.527 1.00 95.56 227 PRO A N 1
ATOM 1689 C CA . PRO A 1 227 ? -2.281 -1.805 -4.849 1.00 95.56 227 PRO A CA 1
ATOM 1690 C C . PRO A 1 227 ? -2.778 -1.043 -6.087 1.00 95.56 227 PRO A C 1
ATOM 1692 O O . PRO A 1 227 ? -2.488 0.146 -6.226 1.00 95.56 227 PRO A O 1
ATOM 1695 N N . TYR A 1 228 ? -3.535 -1.708 -6.966 1.00 95.88 228 TYR A N 1
ATOM 1696 C CA . TYR A 1 228 ? -4.106 -1.065 -8.155 1.00 95.88 228 TYR A CA 1
ATOM 1697 C C . TYR A 1 228 ? -5.046 0.083 -7.778 1.00 95.88 228 TYR A C 1
ATOM 1699 O O . TYR A 1 228 ? -5.881 -0.066 -6.884 1.00 95.88 228 TYR A O 1
ATOM 1707 N N . SER A 1 229 ? -4.934 1.195 -8.500 1.00 96.00 229 SER A N 1
ATOM 1708 C CA . SER A 1 229 ? -5.799 2.363 -8.361 1.00 96.00 229 SER A CA 1
ATOM 1709 C C . SER A 1 229 ? -5.959 3.064 -9.709 1.00 96.00 229 SER A C 1
ATOM 1711 O O . SER A 1 229 ? -4.977 3.310 -10.413 1.00 96.00 229 SER A O 1
ATOM 1713 N N . GLU A 1 230 ? -7.209 3.343 -10.076 1.00 96.06 230 GLU A N 1
ATOM 1714 C CA . GLU A 1 230 ? -7.624 3.978 -11.328 1.00 96.06 230 GLU A CA 1
ATOM 1715 C C . GLU A 1 230 ? -6.976 3.345 -12.569 1.00 96.06 230 GLU A C 1
ATOM 1717 O O . GLU A 1 230 ? -6.484 4.032 -13.463 1.00 96.06 230 GLU A O 1
ATOM 1722 N N . GLY A 1 231 ? -6.955 2.011 -12.620 1.00 95.00 231 GLY A N 1
ATOM 1723 C CA . GLY A 1 231 ? -6.509 1.222 -13.766 1.00 95.00 231 GLY A CA 1
ATOM 1724 C C . GLY A 1 231 ? -5.065 0.736 -13.726 1.00 95.00 231 GLY A C 1
ATOM 1725 O O . GLY A 1 231 ? -4.709 -0.099 -14.559 1.00 95.00 231 GLY A O 1
ATOM 1726 N N . CYS A 1 232 ? -4.239 1.185 -12.779 1.00 95.88 232 CYS A N 1
ATOM 1727 C CA . CYS A 1 232 ? -2.803 0.899 -12.807 1.00 95.88 232 CYS A CA 1
ATOM 1728 C C . CYS A 1 232 ? -2.187 0.644 -11.429 1.00 95.88 232 CYS A C 1
ATOM 1730 O O . CYS A 1 232 ? -2.739 1.017 -10.398 1.00 95.88 232 CYS A O 1
ATOM 1732 N N . THR A 1 233 ? -1.002 0.035 -11.433 1.00 96.69 233 THR A N 1
ATOM 1733 C CA . THR A 1 233 ? -0.097 -0.075 -10.276 1.00 96.69 233 THR A CA 1
ATOM 1734 C C . THR A 1 233 ? 1.228 0.608 -10.597 1.00 96.69 233 THR A C 1
ATOM 1736 O O . THR A 1 233 ? 1.688 0.581 -11.742 1.00 96.69 233 THR A O 1
ATOM 1739 N N . VAL A 1 234 ? 1.879 1.162 -9.577 1.00 95.81 234 VAL A N 1
ATOM 1740 C CA . VAL A 1 234 ? 3.284 1.578 -9.644 1.00 95.81 234 VAL A CA 1
ATOM 1741 C C . VAL A 1 234 ? 4.161 0.351 -9.414 1.00 95.81 234 VAL A C 1
ATOM 1743 O O . VAL A 1 234 ? 3.904 -0.443 -8.508 1.00 95.81 234 VAL A O 1
ATOM 1746 N N . ALA A 1 235 ? 5.184 0.186 -10.245 1.00 93.00 235 ALA A N 1
ATOM 1747 C CA . ALA A 1 235 ? 6.169 -0.878 -10.171 1.00 93.00 235 ALA A CA 1
ATOM 1748 C C . ALA A 1 235 ? 7.542 -0.308 -9.781 1.00 93.00 235 ALA A C 1
ATOM 1750 O O . ALA A 1 235 ? 8.115 0.518 -10.490 1.00 93.00 235 ALA A O 1
ATOM 1751 N N . ASN A 1 236 ? 8.065 -0.792 -8.657 1.00 87.94 236 ASN A N 1
ATOM 1752 C CA . ASN A 1 236 ? 9.387 -0.524 -8.096 1.00 87.94 236 ASN A CA 1
ATOM 1753 C C . ASN A 1 236 ? 10.196 -1.833 -8.091 1.00 87.94 236 ASN A C 1
ATOM 1755 O O . ASN A 1 236 ? 10.549 -2.373 -7.042 1.00 87.94 236 ASN A O 1
ATOM 1759 N N . ILE A 1 237 ? 10.414 -2.402 -9.281 1.00 82.12 237 ILE A N 1
ATOM 1760 C CA . ILE A 1 237 ? 11.118 -3.682 -9.432 1.00 82.12 237 ILE A CA 1
ATOM 1761 C C . ILE A 1 237 ? 12.612 -3.465 -9.219 1.00 82.12 237 ILE A C 1
ATOM 1763 O O . ILE A 1 237 ? 13.265 -2.730 -9.964 1.00 82.12 237 ILE A O 1
ATOM 1767 N N . PHE A 1 238 ? 13.168 -4.155 -8.228 1.00 66.62 238 PHE A N 1
ATOM 1768 C CA . PHE A 1 238 ? 14.597 -4.146 -7.992 1.00 66.62 238 PHE A CA 1
ATOM 1769 C C . PHE A 1 238 ? 15.327 -4.934 -9.074 1.00 66.62 238 PHE A C 1
ATOM 1771 O O . PHE A 1 238 ? 15.084 -6.120 -9.303 1.00 66.62 238 PHE A O 1
ATOM 1778 N N . THR A 1 239 ? 16.277 -4.256 -9.707 1.00 61.09 239 THR A N 1
ATOM 1779 C CA . THR A 1 239 ? 17.300 -4.864 -10.554 1.00 61.09 239 THR A CA 1
ATOM 1780 C C . THR A 1 239 ? 18.660 -4.294 -10.155 1.00 61.09 239 THR A C 1
ATOM 1782 O O . THR A 1 239 ? 18.733 -3.312 -9.420 1.00 61.09 239 THR A O 1
ATOM 1785 N N . ASP A 1 240 ? 19.744 -4.883 -10.654 1.00 46.00 240 ASP A N 1
ATOM 1786 C CA . ASP A 1 240 ? 21.134 -4.456 -10.423 1.00 46.00 240 ASP A CA 1
ATOM 1787 C C . ASP A 1 240 ? 21.368 -2.962 -10.631 1.00 46.00 240 ASP A C 1
ATOM 1789 O O . ASP A 1 240 ? 22.147 -2.322 -9.927 1.00 46.00 240 ASP A O 1
ATOM 1793 N N . THR A 1 241 ? 20.688 -2.414 -11.632 1.00 47.06 241 THR A N 1
ATOM 1794 C CA . THR A 1 241 ? 20.539 -0.982 -11.819 1.00 47.06 241 THR A CA 1
ATOM 1795 C C . THR A 1 241 ? 19.284 -0.541 -11.090 1.00 47.06 241 THR A C 1
ATOM 1797 O O . THR A 1 241 ? 18.211 -1.093 -11.343 1.00 47.06 241 THR A O 1
ATOM 1800 N N . SER A 1 242 ? 19.389 0.492 -10.253 1.00 50.09 242 SER A N 1
ATOM 1801 C CA . SER A 1 242 ? 18.210 1.213 -9.770 1.00 50.09 242 SER A CA 1
ATOM 1802 C C . SER A 1 242 ? 17.404 1.673 -10.987 1.00 50.09 242 SER A C 1
ATOM 1804 O O . SER A 1 242 ? 17.850 2.536 -11.745 1.00 50.09 242 SER A O 1
ATOM 1806 N N . GLN A 1 243 ? 16.259 1.029 -11.211 1.00 65.62 243 GLN A N 1
ATOM 1807 C CA . GLN A 1 243 ? 15.275 1.482 -12.181 1.00 65.62 243 GLN A CA 1
ATOM 1808 C C . GLN A 1 243 ? 14.385 2.499 -11.472 1.00 65.62 243 GLN A C 1
ATOM 1810 O O . GLN A 1 243 ? 14.038 2.283 -10.307 1.00 65.62 243 GLN A O 1
ATOM 1815 N N . PRO A 1 244 ? 14.0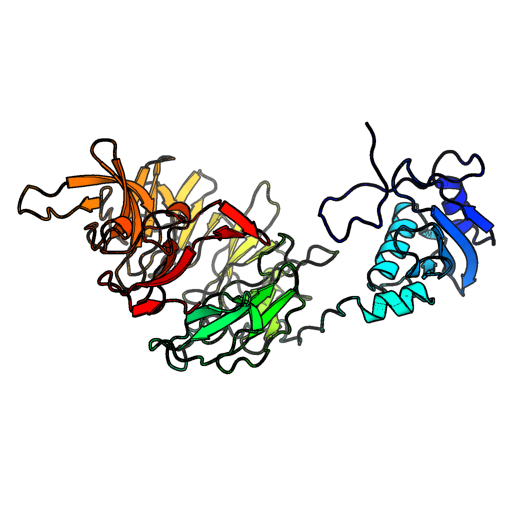33 3.616 -12.123 1.00 76.75 244 PRO A N 1
ATOM 1816 C CA . PRO A 1 244 ? 13.010 4.485 -11.578 1.00 76.75 244 PRO A CA 1
ATOM 1817 C C . PRO A 1 244 ? 11.667 3.749 -11.576 1.00 76.75 244 PRO A C 1
ATOM 1819 O O . PRO A 1 244 ? 11.440 2.857 -12.398 1.00 76.75 244 PRO A O 1
ATOM 1822 N N . ALA A 1 245 ? 10.758 4.173 -10.701 1.00 88.50 245 ALA A N 1
ATOM 1823 C CA . ALA A 1 245 ? 9.392 3.673 -10.725 1.00 88.50 245 ALA A CA 1
ATOM 1824 C C . ALA A 1 245 ? 8.743 3.874 -12.107 1.00 88.50 245 ALA A C 1
ATOM 1826 O O . ALA A 1 245 ? 8.999 4.870 -12.796 1.00 88.50 245 ALA A O 1
ATOM 1827 N N . PHE A 1 246 ? 7.873 2.942 -12.487 1.00 91.62 246 PHE A N 1
ATOM 1828 C CA . PHE A 1 246 ? 7.109 2.975 -13.734 1.00 91.62 246 PHE A CA 1
ATOM 1829 C C . PHE A 1 246 ? 5.699 2.403 -13.522 1.00 91.62 246 PHE A C 1
ATOM 1831 O O . PHE A 1 246 ? 5.407 1.866 -12.456 1.00 91.62 246 PHE A O 1
ATOM 1838 N N . PHE A 1 247 ? 4.808 2.524 -14.508 1.00 94.56 247 PHE A N 1
ATOM 1839 C CA . PHE A 1 247 ? 3.417 2.069 -14.375 1.00 94.56 247 PHE A CA 1
ATOM 1840 C C . PHE A 1 247 ? 3.182 0.734 -15.088 1.00 94.56 247 PHE A C 1
ATOM 1842 O O . PHE A 1 247 ? 3.718 0.505 -16.175 1.00 94.56 247 PHE A O 1
ATOM 1849 N N . LEU A 1 248 ? 2.342 -0.124 -14.505 1.00 94.94 248 LEU A N 1
ATOM 1850 C CA . LEU A 1 248 ? 1.749 -1.283 -15.179 1.00 94.94 248 LEU A CA 1
ATOM 1851 C C . LEU A 1 248 ? 0.244 -1.065 -15.367 1.00 94.94 248 LEU A C 1
ATOM 1853 O O . LEU A 1 248 ? -0.443 -0.683 -14.416 1.00 94.94 248 LEU A O 1
ATOM 1857 N N . ASP A 1 249 ? -0.262 -1.348 -16.571 1.00 94.56 249 ASP A N 1
ATOM 1858 C CA . ASP A 1 249 ? -1.705 -1.430 -16.833 1.00 94.56 249 ASP A CA 1
ATOM 1859 C C . ASP A 1 249 ? -2.321 -2.729 -16.275 1.00 94.56 249 ASP A C 1
ATOM 1861 O O . ASP A 1 249 ? -1.622 -3.637 -15.823 1.00 94.56 249 ASP A O 1
ATOM 1865 N N . ARG A 1 250 ? -3.653 -2.855 -16.344 1.00 92.94 250 ARG A N 1
ATOM 1866 C CA . ARG A 1 250 ? -4.383 -4.050 -15.870 1.00 92.94 250 ARG A CA 1
ATOM 1867 C C . ARG A 1 250 ? -4.048 -5.348 -16.611 1.00 92.94 250 ARG A C 1
ATOM 1869 O O . ARG A 1 250 ? -4.411 -6.411 -16.103 1.00 92.94 250 ARG A O 1
ATOM 1876 N N . ASP A 1 251 ? -3.412 -5.283 -17.775 1.00 91.62 251 ASP A N 1
ATOM 1877 C CA . ASP A 1 251 ? -2.943 -6.442 -18.541 1.00 91.62 251 ASP A CA 1
ATOM 1878 C C . ASP A 1 251 ? -1.455 -6.744 -18.255 1.00 91.62 251 ASP A C 1
ATOM 1880 O O . ASP A 1 251 ? -0.895 -7.657 -18.855 1.00 91.62 251 ASP A O 1
ATOM 1884 N N . GLY A 1 252 ? -0.800 -5.990 -17.362 1.00 91.94 252 GLY A N 1
ATOM 1885 C CA . GLY A 1 252 ? 0.613 -6.156 -17.019 1.00 91.94 252 GLY A CA 1
ATOM 1886 C C . GLY A 1 252 ? 1.589 -5.466 -17.979 1.00 91.94 252 GLY A C 1
ATOM 1887 O O . GLY A 1 252 ? 2.787 -5.758 -17.942 1.00 91.94 252 GLY A O 1
ATOM 1888 N N . LYS A 1 253 ? 1.127 -4.554 -18.843 1.00 92.25 253 LYS A N 1
ATOM 1889 C CA . LYS A 1 253 ? 2.014 -3.846 -19.776 1.00 92.25 253 LYS A CA 1
ATOM 1890 C C . LYS A 1 253 ? 2.698 -2.667 -19.099 1.00 92.25 253 LYS A C 1
ATOM 1892 O O . LYS A 1 253 ? 2.042 -1.847 -18.462 1.00 92.25 253 LYS A O 1
ATOM 1897 N N . ALA A 1 254 ? 4.009 -2.562 -19.286 1.00 91.31 254 ALA A N 1
ATOM 1898 C CA . ALA A 1 254 ? 4.850 -1.513 -18.731 1.00 91.31 254 ALA A CA 1
ATOM 1899 C C . ALA A 1 254 ? 4.801 -0.227 -19.564 1.00 91.31 254 ALA A C 1
ATOM 1901 O O . ALA A 1 254 ? 5.067 -0.238 -20.770 1.00 91.31 254 ALA A O 1
ATOM 1902 N N . TYR A 1 255 ? 4.530 0.881 -18.881 1.00 91.31 255 TYR A N 1
ATOM 1903 C CA . TYR A 1 255 ? 4.552 2.244 -19.398 1.00 91.31 255 TYR A CA 1
ATOM 1904 C C . TYR A 1 255 ? 5.635 3.051 -18.680 1.00 91.31 255 TYR A C 1
ATOM 1906 O O . TYR A 1 255 ? 5.760 2.986 -17.458 1.00 91.31 255 TYR A O 1
ATOM 1914 N N . TRP A 1 256 ? 6.401 3.829 -19.446 1.00 86.94 256 TRP A N 1
ATOM 1915 C CA . TRP A 1 256 ? 7.426 4.767 -18.954 1.00 86.94 256 TRP A CA 1
ATOM 1916 C C . TRP A 1 256 ? 8.617 4.157 -18.190 1.00 86.94 256 TRP A C 1
ATOM 1918 O O . TRP A 1 256 ? 9.304 4.861 -17.447 1.00 86.94 256 TRP A O 1
ATOM 1928 N N . ARG A 1 257 ? 8.884 2.859 -18.396 1.00 82.81 257 ARG A N 1
ATOM 1929 C CA . ARG A 1 257 ? 10.065 2.161 -17.859 1.00 82.81 257 ARG A CA 1
ATOM 1930 C C . ARG A 1 257 ? 11.363 2.590 -18.553 1.00 82.81 257 ARG A C 1
ATOM 1932 O O . ARG A 1 257 ? 12.344 2.886 -17.880 1.00 82.81 257 ARG A O 1
ATOM 1939 N N . ASP A 1 258 ? 11.354 2.608 -19.888 1.00 77.38 258 ASP A N 1
ATOM 1940 C CA . ASP A 1 258 ? 12.566 2.775 -20.706 1.00 77.38 258 ASP A CA 1
ATOM 1941 C C . ASP A 1 258 ? 12.694 4.205 -21.268 1.00 77.38 258 ASP A C 1
ATOM 1943 O O . ASP A 1 258 ? 13.746 4.832 -21.145 1.00 77.38 258 ASP A O 1
ATOM 1947 N N . GLU A 1 259 ? 11.614 4.745 -21.844 1.00 78.31 259 GLU A N 1
ATOM 1948 C CA . GLU A 1 259 ? 11.515 6.127 -22.330 1.00 78.31 259 GLU A CA 1
ATOM 1949 C C . GLU A 1 259 ? 10.301 6.829 -21.691 1.00 78.31 259 GLU A C 1
ATOM 1951 O O . GLU A 1 259 ? 9.312 6.195 -21.327 1.00 78.31 259 GLU A O 1
ATOM 1956 N N . ARG A 1 260 ? 10.379 8.153 -21.508 1.00 84.12 260 ARG A N 1
ATOM 1957 C CA . ARG A 1 260 ? 9.328 8.983 -20.887 1.00 84.12 260 ARG A CA 1
ATOM 1958 C C . ARG A 1 260 ? 8.804 10.031 -21.876 1.00 84.12 260 ARG A C 1
ATOM 1960 O O . ARG A 1 260 ? 9.553 10.437 -22.767 1.00 84.12 260 ARG A O 1
ATOM 1967 N N . PRO A 1 261 ? 7.570 10.546 -21.695 1.00 84.06 261 PRO A N 1
ATOM 1968 C CA . PRO A 1 261 ? 7.069 11.689 -22.454 1.00 84.06 261 PRO A CA 1
ATOM 1969 C C . PRO A 1 261 ? 8.041 12.878 -22.413 1.00 84.06 261 PRO A C 1
ATOM 1971 O O . PRO A 1 261 ? 8.622 13.172 -21.368 1.00 84.06 261 PRO A O 1
ATOM 1974 N N . GLU A 1 262 ? 8.170 13.616 -23.522 1.00 83.31 262 GLU A N 1
ATOM 1975 C CA . GLU A 1 262 ? 9.091 14.766 -23.646 1.00 83.31 262 GLU A CA 1
ATOM 1976 C C . GLU A 1 262 ? 8.891 15.812 -22.530 1.00 83.31 262 GLU A C 1
ATOM 1978 O O . GLU A 1 262 ? 9.859 16.405 -22.057 1.00 83.31 262 GLU A O 1
ATOM 1983 N N . ALA A 1 263 ? 7.653 15.982 -22.052 1.00 82.88 263 ALA A N 1
ATOM 1984 C CA . ALA A 1 263 ? 7.309 16.871 -20.940 1.00 82.88 263 ALA A CA 1
ATOM 1985 C C . ALA A 1 263 ? 7.991 16.499 -19.607 1.00 82.88 263 ALA A C 1
ATOM 1987 O O . ALA A 1 263 ? 8.247 17.381 -18.792 1.00 82.88 263 ALA A O 1
ATOM 1988 N N . LEU A 1 264 ? 8.311 15.216 -19.399 1.00 87.50 264 LEU A N 1
ATOM 1989 C CA . LEU A 1 264 ? 8.954 14.690 -18.190 1.00 87.50 264 LEU A CA 1
ATOM 1990 C C . LEU A 1 264 ? 10.458 14.431 -18.385 1.00 87.50 264 LEU A C 1
ATOM 1992 O O . LEU A 1 264 ? 11.156 14.126 -17.424 1.00 87.50 264 LEU A O 1
ATOM 1996 N N . ALA A 1 265 ? 10.989 14.575 -19.605 1.00 84.31 265 ALA A N 1
ATOM 1997 C CA . ALA A 1 265 ? 12.381 14.247 -19.936 1.00 84.31 265 ALA A CA 1
ATOM 1998 C C . ALA A 1 265 ? 13.431 15.165 -19.273 1.00 84.31 265 ALA A C 1
ATOM 2000 O O . ALA A 1 265 ? 14.619 14.847 -19.276 1.00 84.31 265 ALA A O 1
ATOM 2001 N N . ALA A 1 266 ? 13.007 16.307 -18.721 1.00 85.75 266 ALA A N 1
ATOM 2002 C CA . ALA A 1 266 ? 13.855 17.217 -17.949 1.00 85.75 266 ALA A CA 1
ATOM 2003 C C . ALA A 1 266 ? 13.848 16.938 -16.431 1.00 85.75 266 ALA A C 1
ATOM 2005 O O . ALA A 1 266 ? 14.610 17.582 -15.712 1.00 85.75 266 ALA A O 1
ATOM 2006 N N . LEU A 1 267 ? 12.995 16.020 -15.958 1.00 88.44 267 LEU A N 1
ATOM 2007 C CA . LEU A 1 267 ? 12.810 15.683 -14.545 1.00 88.44 267 LEU A CA 1
ATOM 2008 C C . LEU A 1 267 ? 13.537 14.376 -14.202 1.00 88.44 267 LEU A C 1
ATOM 2010 O O . LEU A 1 267 ? 13.444 13.378 -14.921 1.00 88.44 267 LEU A O 1
ATOM 2014 N N . GLU A 1 268 ? 14.207 14.348 -13.057 1.00 87.88 268 GLU A N 1
ATOM 2015 C CA . GLU A 1 268 ? 14.889 13.175 -12.513 1.00 87.88 268 GLU A CA 1
ATOM 2016 C C . GLU A 1 268 ? 13.938 12.371 -11.609 1.00 87.88 268 GLU A C 1
ATOM 2018 O O . GLU A 1 268 ? 14.253 12.073 -10.457 1.00 87.88 268 GLU A O 1
ATOM 2023 N N . ILE A 1 269 ? 12.745 12.034 -12.125 1.00 88.25 269 ILE A N 1
ATOM 2024 C CA . ILE A 1 269 ? 11.694 11.391 -11.320 1.00 88.25 269 ILE A CA 1
ATOM 2025 C C . ILE A 1 269 ? 12.167 10.029 -10.801 1.00 88.25 269 ILE A C 1
ATOM 2027 O O . ILE A 1 269 ? 12.448 9.127 -11.603 1.00 88.25 269 ILE A O 1
ATOM 2031 N N . LYS A 1 270 ? 12.200 9.893 -9.472 1.00 86.81 270 LYS A N 1
ATOM 2032 C CA . LYS A 1 270 ? 12.593 8.698 -8.716 1.00 86.81 270 LYS A CA 1
ATOM 2033 C C . LYS A 1 270 ? 11.430 7.742 -8.492 1.00 86.81 270 LYS A C 1
ATOM 2035 O O . LYS A 1 270 ? 11.577 6.549 -8.738 1.00 86.81 270 LYS A O 1
ATOM 2040 N N . ASN A 1 271 ? 10.291 8.268 -8.042 1.00 90.50 271 ASN A N 1
ATOM 2041 C CA . ASN A 1 271 ? 9.123 7.474 -7.668 1.00 90.50 271 ASN A CA 1
ATOM 2042 C C . ASN A 1 271 ? 7.806 8.177 -8.036 1.00 90.50 271 ASN A C 1
ATOM 2044 O O . ASN A 1 271 ? 7.786 9.395 -8.237 1.00 90.50 271 ASN A O 1
ATOM 2048 N N . PHE A 1 272 ? 6.725 7.403 -8.085 1.00 93.69 272 PHE A N 1
ATOM 2049 C CA . PHE A 1 272 ? 5.358 7.854 -8.334 1.00 93.69 272 PHE A CA 1
ATOM 2050 C C . PHE A 1 272 ? 4.417 7.395 -7.217 1.00 93.69 272 PHE A C 1
ATOM 2052 O O . PHE A 1 272 ? 4.621 6.342 -6.612 1.00 93.69 272 PHE A O 1
ATOM 2059 N N . GLY A 1 273 ? 3.359 8.170 -7.003 1.00 94.94 273 GLY A N 1
ATOM 2060 C CA . GLY A 1 273 ? 2.161 7.738 -6.299 1.00 94.94 273 GLY A CA 1
ATOM 2061 C C . GLY A 1 273 ? 1.232 6.918 -7.183 1.00 94.94 273 GLY A C 1
ATOM 2062 O O . GLY A 1 273 ? 1.413 6.816 -8.399 1.00 94.94 273 GLY A O 1
ATOM 2063 N N . ASN A 1 274 ? 0.194 6.372 -6.561 1.00 95.50 274 ASN A N 1
ATOM 2064 C CA . ASN A 1 274 ? -0.923 5.793 -7.292 1.00 95.50 274 ASN A CA 1
ATOM 2065 C C . ASN A 1 274 ? -1.735 6.898 -7.993 1.00 95.50 274 ASN A C 1
ATOM 2067 O O . ASN A 1 274 ? -1.729 8.054 -7.570 1.00 95.50 274 ASN A O 1
ATOM 2071 N N . PHE A 1 275 ? -2.464 6.536 -9.054 1.00 96.88 275 PHE A N 1
ATOM 2072 C CA . PHE A 1 275 ? -3.488 7.425 -9.601 1.00 96.88 275 PHE A CA 1
ATOM 2073 C C . PHE A 1 275 ? -4.693 7.468 -8.662 1.00 96.88 275 PHE A C 1
ATOM 2075 O O . PHE A 1 275 ? -5.216 6.424 -8.268 1.00 96.88 275 PHE A O 1
ATOM 2082 N N . SER A 1 276 ? -5.114 8.677 -8.302 1.00 96.56 276 SER A N 1
ATOM 2083 C CA . SER A 1 276 ? -6.333 8.936 -7.546 1.00 96.56 276 SER A CA 1
ATOM 2084 C C . SER A 1 276 ? -6.924 10.284 -7.964 1.00 96.56 276 SER A C 1
ATOM 2086 O O . SER A 1 276 ? -6.214 11.288 -8.052 1.00 96.56 276 SER A O 1
ATOM 2088 N N . GLU A 1 277 ? -8.221 10.305 -8.263 1.00 96.25 277 GLU A N 1
ATOM 2089 C CA . GLU A 1 277 ? -8.943 11.439 -8.852 1.00 96.25 277 GLU A CA 1
ATOM 2090 C C . GLU A 1 277 ? -8.306 11.968 -10.160 1.00 96.25 277 GLU A C 1
ATOM 2092 O O . GLU A 1 277 ? -8.375 13.160 -10.474 1.00 96.25 277 GLU A O 1
ATOM 2097 N N . GLY A 1 278 ? -7.694 11.074 -10.946 1.00 96.44 278 GLY A N 1
ATOM 2098 C CA . GLY A 1 278 ? -7.055 11.366 -12.231 1.00 96.44 278 GLY A CA 1
ATOM 2099 C C . GLY A 1 278 ? -5.629 11.921 -12.147 1.00 96.44 278 GLY A C 1
ATOM 2100 O O . GLY A 1 278 ? -5.049 12.257 -13.185 1.00 96.44 278 GLY A O 1
ATOM 2101 N N . LEU A 1 279 ? -5.053 12.013 -10.943 1.00 97.25 279 LEU A N 1
ATOM 2102 C CA . LEU A 1 279 ? -3.708 12.534 -10.692 1.00 97.25 279 LEU A CA 1
ATOM 2103 C C . LEU A 1 279 ? -2.852 11.534 -9.906 1.00 97.25 279 LEU A C 1
ATOM 2105 O O . LEU A 1 279 ? -3.342 10.866 -9.002 1.00 97.25 279 LEU A O 1
ATOM 2109 N N . ALA A 1 280 ? -1.554 11.497 -10.199 1.00 97.00 280 ALA A N 1
ATOM 2110 C CA . ALA A 1 280 ? -0.552 10.793 -9.396 1.00 97.00 280 ALA A CA 1
ATOM 2111 C C . ALA A 1 280 ? 0.555 11.772 -8.991 1.00 97.00 280 ALA A C 1
ATOM 2113 O O . ALA A 1 280 ? 1.001 12.572 -9.820 1.00 97.00 280 ALA A O 1
ATOM 2114 N N . TRP A 1 281 ? 1.014 11.734 -7.735 1.00 97.31 281 TRP A N 1
ATOM 2115 C CA . TRP A 1 281 ? 2.205 12.501 -7.355 1.00 97.31 281 TRP A CA 1
ATOM 2116 C C . TRP A 1 281 ? 3.467 11.870 -7.952 1.00 97.31 281 TRP A C 1
ATOM 2118 O O . TRP A 1 281 ? 3.503 10.686 -8.288 1.00 97.31 281 TRP A O 1
ATOM 2128 N N . PHE A 1 282 ? 4.524 12.662 -8.081 1.00 95.19 282 PHE A N 1
ATOM 2129 C CA . PHE A 1 282 ? 5.845 12.194 -8.477 1.00 95.19 282 PHE A CA 1
ATOM 2130 C C . PHE A 1 282 ? 6.922 12.890 -7.650 1.00 95.19 282 PHE A C 1
ATOM 2132 O O . PHE A 1 282 ? 6.796 14.071 -7.330 1.00 95.19 282 PHE A O 1
ATOM 2139 N N . TRP A 1 283 ? 7.989 12.162 -7.325 1.00 93.12 283 TRP A N 1
ATOM 2140 C CA . TRP A 1 283 ? 9.167 12.696 -6.643 1.00 93.12 283 TRP A CA 1
ATOM 2141 C C . TRP A 1 283 ? 10.287 12.949 -7.657 1.00 93.12 283 TRP A C 1
ATOM 2143 O O . TRP A 1 283 ? 10.837 12.005 -8.222 1.00 93.12 283 TRP A O 1
ATOM 2153 N N . ASP A 1 284 ? 10.632 14.219 -7.860 1.00 91.12 284 ASP A N 1
ATOM 2154 C CA . ASP A 1 284 ? 11.769 14.703 -8.646 1.00 91.12 284 ASP A CA 1
ATOM 2155 C C . ASP A 1 284 ? 13.001 15.012 -7.768 1.00 91.12 284 ASP A C 1
ATOM 2157 O O . ASP A 1 284 ? 12.887 15.506 -6.639 1.00 91.12 284 ASP A O 1
ATOM 2161 N N . GLY A 1 285 ? 14.191 14.751 -8.317 1.00 82.12 285 GLY A N 1
ATOM 2162 C CA . GLY A 1 285 ? 15.479 15.109 -7.720 1.00 82.12 285 GLY A CA 1
ATOM 2163 C C . GLY A 1 285 ? 16.059 14.091 -6.728 1.00 82.12 285 GLY A C 1
ATOM 2164 O O . GLY A 1 285 ? 15.793 12.893 -6.790 1.00 82.12 285 GLY A O 1
ATOM 2165 N N . ASP A 1 286 ? 16.920 14.572 -5.828 1.00 76.75 286 ASP A N 1
ATOM 2166 C CA . ASP A 1 286 ? 17.654 13.760 -4.845 1.00 76.75 286 ASP A CA 1
ATOM 2167 C C . ASP A 1 286 ? 16.965 13.760 -3.466 1.00 76.75 286 ASP A C 1
ATOM 2169 O O . ASP A 1 286 ? 16.229 14.682 -3.114 1.00 76.75 286 ASP A O 1
ATOM 2173 N N . ILE A 1 287 ? 17.251 12.745 -2.647 1.00 72.62 287 ILE A N 1
ATOM 2174 C CA . ILE A 1 287 ? 16.645 12.499 -1.325 1.00 72.62 287 ILE A CA 1
ATOM 2175 C C . ILE A 1 287 ? 16.951 13.599 -0.293 1.00 72.62 287 ILE A C 1
ATOM 2177 O O . ILE A 1 287 ? 16.306 13.681 0.750 1.00 72.62 287 ILE A O 1
ATOM 2181 N N . ILE A 1 288 ? 17.942 14.449 -0.573 1.00 78.31 288 ILE A N 1
ATOM 2182 C CA . ILE A 1 288 ? 18.364 15.557 0.294 1.00 78.31 288 ILE A CA 1
ATOM 2183 C C . ILE A 1 288 ? 17.440 16.778 0.146 1.00 78.31 288 ILE A C 1
ATOM 2185 O O . ILE A 1 288 ? 17.203 17.488 1.124 1.00 78.31 288 ILE A O 1
ATOM 2189 N N . GLU A 1 289 ? 16.912 17.024 -1.055 1.00 80.69 289 GLU A N 1
ATOM 2190 C CA . GLU A 1 289 ? 15.992 18.130 -1.353 1.00 80.69 289 GLU A CA 1
ATOM 2191 C C . GLU A 1 289 ? 14.849 17.646 -2.264 1.00 80.69 289 GLU A C 1
ATOM 2193 O O . GLU A 1 289 ? 14.737 18.117 -3.402 1.00 80.69 289 GLU A O 1
ATOM 2198 N N . PRO A 1 290 ? 14.008 16.705 -1.791 1.00 85.31 290 PRO A N 1
ATOM 2199 C CA . PRO A 1 290 ? 12.964 16.119 -2.617 1.00 85.31 290 PRO A CA 1
ATOM 2200 C C . PRO A 1 290 ? 11.987 17.200 -3.083 1.00 85.31 290 PRO A C 1
ATOM 2202 O O . PRO A 1 290 ? 11.621 18.099 -2.318 1.00 85.31 290 PRO A O 1
ATOM 2205 N N . SER A 1 291 ? 11.584 17.114 -4.349 1.00 93.75 291 SER A N 1
ATOM 2206 C CA . SER A 1 291 ? 10.620 18.027 -4.956 1.00 93.75 291 SER A CA 1
ATOM 2207 C C . SER A 1 291 ? 9.448 17.221 -5.508 1.00 93.75 291 SER A C 1
ATOM 2209 O O . SER A 1 291 ? 9.619 16.417 -6.419 1.00 93.75 291 SER A O 1
ATOM 2211 N N . TYR A 1 292 ? 8.261 17.410 -4.939 1.00 95.44 292 TYR A N 1
ATOM 2212 C CA . TYR A 1 292 ? 7.056 16.675 -5.308 1.00 95.44 292 TYR A CA 1
ATOM 2213 C C . TYR A 1 292 ? 6.122 17.530 -6.155 1.00 95.44 292 TYR A C 1
ATOM 2215 O O . TYR A 1 292 ? 5.818 18.672 -5.792 1.00 95.44 292 TYR A O 1
ATOM 2223 N N . GLY A 1 293 ? 5.674 16.957 -7.270 1.00 96.19 293 GLY A N 1
ATOM 2224 C CA . GLY A 1 293 ? 4.642 17.496 -8.155 1.00 96.19 293 GLY A CA 1
ATOM 2225 C C . GLY A 1 293 ? 3.581 16.437 -8.454 1.00 96.19 293 GLY A C 1
ATOM 2226 O O . GLY A 1 293 ? 3.638 15.336 -7.912 1.00 96.19 293 GLY A O 1
ATOM 2227 N N . TRP A 1 294 ? 2.624 16.751 -9.329 1.00 97.44 294 TRP A N 1
ATOM 2228 C CA . TRP A 1 294 ? 1.600 15.801 -9.783 1.00 97.44 294 TRP A CA 1
ATOM 2229 C C . TRP A 1 294 ? 1.520 15.768 -11.306 1.00 97.44 294 TRP A C 1
ATOM 2231 O O . TRP A 1 294 ? 1.622 16.803 -11.970 1.00 97.44 294 TRP A O 1
ATOM 2241 N N . ILE A 1 295 ? 1.305 14.575 -11.848 1.00 95.62 295 ILE A N 1
ATOM 2242 C CA . ILE A 1 295 ? 1.050 14.307 -13.265 1.00 95.62 295 ILE A CA 1
ATOM 2243 C C . ILE A 1 295 ? -0.401 13.884 -13.485 1.00 95.62 295 ILE A C 1
ATOM 2245 O O . ILE A 1 295 ? -1.022 13.284 -12.609 1.00 95.62 295 ILE A O 1
ATOM 2249 N N . ASP A 1 296 ? -0.912 14.163 -14.681 1.00 94.56 296 ASP A N 1
ATOM 2250 C CA . ASP A 1 296 ? -2.141 13.556 -15.188 1.00 94.56 296 ASP A CA 1
ATOM 2251 C C . ASP A 1 296 ? -1.852 12.296 -16.027 1.00 94.56 296 ASP A C 1
ATOM 2253 O O . ASP A 1 296 ? -0.719 12.025 -16.440 1.00 94.56 296 ASP A O 1
ATOM 2257 N N . ALA A 1 297 ? -2.902 11.531 -16.335 1.00 92.56 297 ALA A N 1
ATOM 2258 C CA . ALA A 1 297 ? -2.803 10.331 -17.167 1.00 92.56 297 ALA A CA 1
ATOM 2259 C C . ALA A 1 297 ? -2.337 10.597 -18.617 1.00 92.56 297 ALA A C 1
ATOM 2261 O O . ALA A 1 297 ? -1.983 9.662 -19.333 1.00 92.56 297 ALA A O 1
ATOM 2262 N N . SER A 1 298 ? -2.282 11.852 -19.084 1.00 90.50 298 SER A N 1
ATOM 2263 C CA . SER A 1 298 ? -1.693 12.176 -20.392 1.00 90.50 298 SER A CA 1
ATOM 2264 C C . SER A 1 298 ? -0.159 12.202 -20.379 1.00 90.50 298 SER A C 1
ATOM 2266 O O . SER A 1 298 ? 0.447 12.247 -21.451 1.00 90.50 298 SER A O 1
ATOM 2268 N N . GLY A 1 299 ? 0.468 12.169 -19.195 1.00 86.69 299 GLY A N 1
ATOM 2269 C CA . GLY A 1 299 ? 1.905 12.397 -19.020 1.00 86.69 299 GLY A CA 1
ATOM 2270 C C . GLY A 1 299 ? 2.285 13.875 -18.966 1.00 86.69 299 GLY A C 1
ATOM 2271 O O . GLY A 1 299 ? 3.452 14.215 -19.169 1.00 86.69 299 GLY A O 1
ATOM 2272 N N . SER A 1 300 ? 1.315 14.755 -18.702 1.00 91.44 300 SER A N 1
ATOM 2273 C CA . SER A 1 300 ? 1.550 16.181 -18.472 1.00 91.44 300 SER A CA 1
ATOM 2274 C C . SER A 1 300 ? 1.731 16.455 -16.980 1.00 91.44 300 SER A C 1
ATOM 2276 O O . SER A 1 300 ? 1.019 15.893 -16.149 1.00 91.44 300 SER A O 1
ATOM 2278 N N . VAL A 1 301 ? 2.649 17.361 -16.633 1.00 94.88 301 VAL A N 1
ATOM 2279 C CA . VAL A 1 301 ? 2.744 17.918 -15.274 1.00 94.88 301 VAL A CA 1
ATOM 2280 C C . VAL A 1 301 ? 1.501 18.777 -15.022 1.00 94.88 301 VAL A C 1
ATOM 2282 O O . VAL A 1 301 ? 1.310 19.808 -15.668 1.00 94.88 301 VAL A O 1
ATOM 2285 N N . ALA A 1 302 ? 0.645 18.333 -14.105 1.00 96.00 302 ALA A N 1
ATOM 2286 C CA . ALA A 1 302 ? -0.560 19.040 -13.681 1.00 96.00 302 ALA A CA 1
ATOM 2287 C C . ALA A 1 302 ? -0.248 20.071 -12.585 1.00 96.00 302 ALA A C 1
ATOM 2289 O O . ALA A 1 302 ? -0.805 21.171 -12.580 1.00 96.00 302 ALA A O 1
ATOM 2290 N N . ILE A 1 303 ? 0.673 19.725 -11.679 1.00 96.31 303 ILE A N 1
ATOM 2291 C CA . ILE A 1 303 ? 1.175 20.581 -10.600 1.00 96.31 303 ILE A CA 1
ATOM 2292 C C . ILE A 1 303 ? 2.703 20.464 -10.591 1.00 96.31 303 ILE A C 1
ATOM 2294 O O . ILE A 1 303 ? 3.242 19.363 -10.482 1.00 96.31 303 ILE A O 1
ATOM 2298 N N . GLU A 1 304 ? 3.389 21.600 -10.727 1.00 94.69 304 GLU A N 1
ATOM 2299 C CA . GLU A 1 304 ? 4.856 21.685 -10.778 1.00 94.69 304 GLU A CA 1
ATOM 2300 C C . GLU A 1 304 ? 5.511 21.164 -9.482 1.00 94.69 304 GLU A C 1
ATOM 2302 O O . GLU A 1 304 ? 4.925 21.309 -8.404 1.00 94.69 304 GLU A O 1
ATOM 2307 N N . PRO A 1 305 ? 6.730 20.590 -9.545 1.00 93.88 305 PRO A N 1
ATOM 2308 C CA . PRO A 1 305 ? 7.366 19.969 -8.391 1.00 93.88 305 PRO A CA 1
ATOM 2309 C C . PRO A 1 305 ? 7.975 20.996 -7.420 1.00 93.88 305 PRO A C 1
ATOM 2311 O O . PRO A 1 305 ? 9.192 21.175 -7.356 1.00 93.88 305 PRO A O 1
ATOM 2314 N N . GLU A 1 306 ? 7.133 21.695 -6.653 1.00 92.12 306 GLU A N 1
ATOM 2315 C CA . GLU A 1 306 ? 7.535 22.742 -5.693 1.00 92.12 306 GLU A CA 1
ATOM 2316 C C . GLU A 1 306 ? 7.383 22.362 -4.202 1.00 92.12 306 GLU A C 1
ATOM 2318 O O . GLU A 1 306 ? 7.830 23.106 -3.320 1.00 92.12 306 GLU A O 1
ATOM 2323 N N . PHE A 1 307 ? 6.810 21.191 -3.910 1.00 92.38 307 PHE A N 1
ATOM 2324 C CA . PHE A 1 307 ? 6.525 20.698 -2.556 1.00 92.38 307 PHE A CA 1
ATOM 2325 C C . PHE A 1 307 ? 7.648 19.791 -2.026 1.00 92.38 307 PHE A C 1
ATOM 2327 O O . PHE A 1 307 ? 8.403 19.228 -2.807 1.00 92.38 307 PHE A O 1
ATOM 2334 N N . VAL A 1 308 ? 7.777 19.645 -0.704 1.00 92.12 308 VAL A N 1
ATOM 2335 C CA . VAL A 1 308 ? 8.767 18.747 -0.054 1.00 92.12 308 VAL A CA 1
ATOM 2336 C C . VAL A 1 308 ? 8.160 17.449 0.473 1.00 92.12 308 VAL A C 1
ATOM 2338 O O . VAL A 1 308 ? 8.887 16.598 0.975 1.00 92.12 308 VAL A O 1
ATOM 2341 N N . ASP A 1 309 ? 6.839 17.324 0.379 1.00 91.31 309 ASP A N 1
ATOM 2342 C CA . ASP A 1 309 ? 6.064 16.139 0.733 1.00 91.31 309 ASP A CA 1
ATOM 2343 C C . ASP A 1 309 ? 4.730 16.182 -0.024 1.00 91.31 309 ASP A C 1
ATOM 2345 O O . ASP A 1 309 ? 4.222 17.282 -0.291 1.00 91.31 309 ASP A O 1
ATOM 2349 N N . ALA A 1 310 ? 4.176 15.019 -0.355 1.00 94.31 310 ALA A N 1
ATOM 2350 C CA . ALA A 1 310 ? 2.960 14.862 -1.148 1.00 94.31 310 ALA A CA 1
ATOM 2351 C C . ALA A 1 310 ? 2.261 13.530 -0.851 1.00 94.31 310 ALA A C 1
ATOM 2353 O O . ALA A 1 310 ? 2.910 12.526 -0.568 1.00 94.31 310 ALA A O 1
ATOM 2354 N N . GLY A 1 311 ? 0.937 13.512 -0.994 1.00 95.25 311 GLY A N 1
ATOM 2355 C CA . GLY A 1 311 ? 0.151 12.283 -1.033 1.00 95.25 311 GLY A CA 1
ATOM 2356 C C . GLY A 1 311 ? -0.915 12.299 -2.124 1.00 95.25 311 GLY A C 1
ATOM 2357 O O . GLY A 1 311 ? -1.021 13.236 -2.924 1.00 95.25 311 GLY A O 1
ATOM 2358 N N . ASP A 1 312 ? -1.698 11.228 -2.154 1.00 96.88 312 ASP A N 1
ATOM 2359 C CA . ASP A 1 312 ? -2.722 10.997 -3.169 1.00 96.88 312 ASP A CA 1
ATOM 2360 C C . ASP A 1 312 ? -3.905 11.974 -3.006 1.00 96.88 312 ASP A C 1
ATOM 2362 O O . ASP A 1 312 ? -4.239 12.404 -1.895 1.00 96.88 312 ASP A O 1
ATOM 2366 N N . PHE A 1 313 ? -4.550 12.331 -4.121 1.00 96.81 313 PHE A N 1
ATOM 2367 C CA . PHE A 1 313 ? -5.781 13.124 -4.100 1.00 96.81 313 PHE A CA 1
ATOM 2368 C C . PHE A 1 313 ? -6.958 12.283 -3.598 1.00 96.81 313 PHE A C 1
ATOM 2370 O O . PHE A 1 313 ? -7.163 11.157 -4.042 1.00 96.81 313 PHE A O 1
ATOM 2377 N N . SER A 1 314 ? -7.753 12.834 -2.685 1.00 95.50 314 SER A N 1
ATOM 2378 C CA . SER A 1 314 ? -9.006 12.234 -2.227 1.00 95.50 314 SER A CA 1
ATOM 2379 C C . SER A 1 314 ? -9.945 13.307 -1.680 1.00 95.50 314 SER A C 1
ATOM 2381 O O . SER A 1 314 ? -9.543 14.184 -0.912 1.00 95.50 314 SER A O 1
ATOM 2383 N N . GLY A 1 315 ? -11.214 13.267 -2.082 1.00 92.50 315 GLY A N 1
ATOM 2384 C CA . GLY A 1 315 ? -12.193 14.293 -1.729 1.00 92.50 315 GLY A CA 1
ATOM 2385 C C . GLY A 1 315 ? -11.926 15.642 -2.407 1.00 92.50 315 GLY A C 1
ATOM 2386 O O . GLY A 1 315 ? -12.336 16.678 -1.884 1.00 92.50 315 GLY A O 1
ATOM 2387 N N . GLY A 1 316 ? -11.233 15.656 -3.550 1.00 93.62 316 GLY A N 1
ATOM 2388 C CA . GLY A 1 316 ? -10.815 16.867 -4.257 1.00 93.62 316 GLY A CA 1
ATOM 2389 C C . GLY A 1 316 ? -9.598 17.575 -3.655 1.00 93.62 316 GLY A C 1
ATOM 2390 O O . GLY A 1 316 ? -9.351 18.732 -4.008 1.00 93.62 316 GLY A O 1
ATOM 2391 N N . LEU A 1 317 ? -8.866 16.934 -2.735 1.00 94.50 317 LEU A N 1
ATOM 2392 C CA . LEU A 1 317 ? -7.714 17.499 -2.026 1.00 94.50 317 LEU A CA 1
ATOM 2393 C C . LEU A 1 317 ? -6.592 16.462 -1.854 1.00 94.50 317 LEU A C 1
ATOM 2395 O O . LEU A 1 317 ? -6.866 15.308 -1.550 1.00 94.50 317 LEU A O 1
ATOM 2399 N N . ALA A 1 318 ? -5.332 16.883 -1.966 1.00 95.75 318 ALA A N 1
ATOM 2400 C CA . ALA A 1 318 ? -4.159 16.066 -1.626 1.00 95.75 318 ALA A CA 1
ATOM 2401 C C . ALA A 1 318 ? -3.391 16.688 -0.451 1.00 95.75 318 ALA A C 1
ATOM 2403 O O . ALA A 1 318 ? -3.304 17.920 -0.392 1.00 95.75 318 ALA A O 1
ATOM 2404 N N . PRO A 1 319 ? -2.824 15.905 0.485 1.00 94.56 319 PRO A N 1
ATOM 2405 C CA . PRO A 1 319 ? -1.906 16.437 1.482 1.00 94.56 319 PRO A CA 1
ATOM 2406 C C . PRO A 1 319 ? -0.582 16.833 0.809 1.00 94.56 319 PRO A C 1
ATOM 2408 O O . PRO A 1 319 ? -0.099 16.144 -0.091 1.00 94.56 319 PRO A O 1
ATOM 2411 N N . ALA A 1 320 ? 0.002 17.954 1.229 1.00 93.44 320 ALA A N 1
ATOM 2412 C CA . ALA A 1 320 ? 1.289 18.427 0.731 1.00 93.44 320 ALA A CA 1
ATOM 2413 C C . ALA A 1 320 ? 1.990 19.357 1.732 1.00 93.44 320 ALA A C 1
ATOM 2415 O O . ALA A 1 320 ? 1.338 20.105 2.472 1.00 93.44 320 ALA A O 1
ATOM 2416 N N . SER A 1 321 ? 3.325 19.375 1.701 1.00 90.00 321 SER A N 1
ATOM 2417 C CA . SER A 1 321 ? 4.148 20.282 2.516 1.00 90.00 321 SER A CA 1
ATOM 2418 C C . SER A 1 321 ? 4.964 21.239 1.656 1.00 90.00 321 SER A C 1
ATOM 2420 O O . SER A 1 321 ? 5.638 20.833 0.713 1.00 90.00 321 SER A O 1
ATOM 2422 N N . SER A 1 322 ? 4.948 22.531 1.990 1.00 85.88 322 SER A N 1
ATOM 2423 C CA . SER A 1 322 ? 5.772 23.532 1.299 1.00 85.88 322 SER A CA 1
ATOM 2424 C C . SER A 1 322 ? 7.212 23.575 1.827 1.00 85.88 322 SER A C 1
ATOM 2426 O O . SER A 1 322 ? 7.475 23.252 2.987 1.00 85.88 322 SER A O 1
ATOM 2428 N N . ARG A 1 323 ? 8.148 24.093 1.015 1.00 82.50 323 ARG A N 1
ATOM 2429 C CA . ARG A 1 323 ? 9.545 24.369 1.427 1.00 82.50 323 ARG A CA 1
ATOM 2430 C C . ARG A 1 323 ? 9.672 25.337 2.621 1.00 82.50 323 ARG A C 1
ATOM 2432 O O . ARG A 1 323 ? 10.739 25.415 3.223 1.00 82.50 323 ARG A O 1
ATOM 2439 N N . GLU A 1 324 ? 8.607 26.052 2.999 1.00 79.19 324 GLU A N 1
ATOM 2440 C CA . GLU A 1 324 ? 8.557 26.891 4.212 1.00 79.19 324 GLU A CA 1
ATOM 2441 C C . GLU A 1 324 ? 8.161 26.112 5.487 1.00 79.19 324 GLU A C 1
ATOM 2443 O O . GLU A 1 324 ? 8.022 26.715 6.552 1.00 79.19 324 GLU A O 1
ATOM 2448 N N . GLY A 1 325 ? 7.976 24.788 5.403 1.00 74.25 325 GLY A N 1
ATOM 2449 C CA . GLY A 1 325 ? 7.590 23.935 6.533 1.00 74.25 325 GLY A CA 1
ATOM 2450 C C . GLY A 1 325 ? 6.109 24.037 6.908 1.00 74.25 325 GLY A C 1
ATOM 2451 O O . GLY A 1 325 ? 5.746 23.771 8.051 1.00 74.25 325 GLY A O 1
ATOM 2452 N N . GLN A 1 326 ? 5.256 24.462 5.971 1.00 74.94 326 GLN A N 1
ATOM 2453 C CA . GLN A 1 326 ? 3.807 24.521 6.163 1.00 74.94 326 GLN A CA 1
ATOM 2454 C C . GLN A 1 326 ? 3.180 23.283 5.514 1.00 74.94 326 GLN A C 1
ATOM 2456 O O . GLN A 1 326 ? 3.099 23.227 4.284 1.00 74.94 326 GLN A O 1
ATOM 2461 N N . ALA A 1 327 ? 2.750 22.315 6.328 1.00 82.81 327 ALA A N 1
ATOM 2462 C CA . ALA A 1 327 ? 1.981 21.161 5.867 1.00 82.81 327 ALA A CA 1
ATOM 2463 C C . ALA A 1 327 ? 0.482 21.486 5.813 1.00 82.81 327 ALA A C 1
ATOM 2465 O O . ALA A 1 327 ? -0.044 22.248 6.640 1.00 82.81 327 ALA A O 1
ATOM 2466 N N . GLY A 1 328 ? -0.212 20.905 4.838 1.00 89.00 328 GLY A N 1
ATOM 2467 C CA . GLY A 1 328 ? -1.641 21.092 4.649 1.00 89.00 328 GLY A CA 1
ATOM 2468 C C . GLY A 1 328 ? -2.205 20.322 3.470 1.00 89.00 328 GLY A C 1
ATOM 2469 O O . GLY A 1 328 ? -1.671 19.284 3.105 1.00 89.00 328 GLY A O 1
ATOM 2470 N N . PHE A 1 329 ? -3.279 20.848 2.883 1.00 92.00 329 PHE A N 1
ATOM 2471 C CA . PHE A 1 329 ? -3.917 20.282 1.696 1.00 92.00 329 PHE A CA 1
ATOM 2472 C C . PHE A 1 329 ? -3.800 21.231 0.508 1.00 92.00 329 PHE A C 1
ATOM 2474 O O . PHE A 1 329 ? -3.818 22.452 0.694 1.00 92.00 329 PHE A O 1
ATOM 2481 N N . ILE A 1 330 ? -3.741 20.682 -0.703 1.00 92.56 330 ILE A N 1
ATOM 2482 C CA . ILE A 1 330 ? -3.806 21.414 -1.970 1.00 92.56 330 ILE A CA 1
ATOM 2483 C C . ILE A 1 330 ? -5.021 20.991 -2.798 1.00 92.56 330 ILE A C 1
ATOM 2485 O O . ILE A 1 330 ? -5.460 19.846 -2.728 1.00 92.56 330 ILE A O 1
ATOM 2489 N N . SER A 1 331 ? -5.553 21.912 -3.600 1.00 92.94 331 SER A N 1
ATOM 2490 C CA . SER A 1 331 ? -6.521 21.608 -4.660 1.00 92.94 331 SER A CA 1
ATOM 2491 C C . SER A 1 331 ? -5.823 21.173 -5.963 1.00 92.94 331 SER A C 1
ATOM 2493 O O . SER A 1 331 ? -4.634 21.453 -6.129 1.00 92.94 331 SER A O 1
ATOM 2495 N N . PRO A 1 332 ? -6.542 20.569 -6.937 1.00 93.94 332 PRO A N 1
ATOM 2496 C CA . PRO A 1 332 ? -5.969 20.088 -8.207 1.00 93.94 332 PRO A CA 1
ATOM 2497 C C . PRO A 1 332 ? -5.325 21.161 -9.105 1.00 93.94 332 PRO A C 1
ATOM 2499 O O . PRO A 1 332 ? -4.748 20.843 -10.136 1.00 93.94 332 PRO A O 1
ATOM 2502 N N . ASP A 1 333 ? -5.429 22.443 -8.741 1.00 92.06 333 ASP A N 1
ATOM 2503 C CA . ASP A 1 333 ? -4.737 23.570 -9.377 1.00 92.06 333 ASP A CA 1
ATOM 2504 C C . ASP A 1 333 ? -3.474 24.024 -8.608 1.00 92.06 333 ASP A C 1
ATOM 2506 O O . ASP A 1 333 ? -3.017 25.158 -8.785 1.00 92.06 333 ASP A O 1
ATOM 2510 N N . GLY A 1 334 ? -2.947 23.169 -7.722 1.00 89.88 334 GLY A N 1
ATOM 2511 C CA . GLY A 1 334 ? -1.717 23.371 -6.945 1.00 89.88 334 GLY A CA 1
ATOM 2512 C C . GLY A 1 334 ? -1.837 24.357 -5.778 1.00 89.88 334 GLY A C 1
ATOM 2513 O O . GLY A 1 334 ? -0.852 24.661 -5.109 1.00 89.88 334 GLY A O 1
ATOM 2514 N N . ARG A 1 335 ? -3.025 24.908 -5.506 1.00 88.81 335 ARG A N 1
ATOM 2515 C CA . ARG A 1 335 ? -3.195 25.929 -4.459 1.00 88.81 335 ARG A CA 1
ATOM 2516 C C . ARG A 1 335 ? -3.372 25.289 -3.093 1.00 88.81 335 ARG A C 1
ATOM 2518 O O . ARG A 1 335 ? -4.216 24.421 -2.939 1.00 88.81 335 ARG A O 1
ATOM 2525 N N . LEU A 1 336 ? -2.687 25.806 -2.072 1.00 84.44 336 LEU A N 1
ATOM 2526 C CA . LEU A 1 336 ? -2.934 25.423 -0.677 1.00 84.44 336 LEU A CA 1
ATOM 2527 C C . LEU A 1 336 ? -4.367 25.802 -0.234 1.00 84.44 336 LEU A C 1
ATOM 2529 O O . LEU A 1 336 ? -4.726 26.984 -0.150 1.00 84.44 336 LEU A O 1
ATOM 2533 N N . VAL A 1 337 ? -5.162 24.779 0.089 1.00 80.38 337 VAL A N 1
ATOM 2534 C CA . VAL A 1 337 ? -6.539 24.821 0.610 1.00 80.38 337 VAL A CA 1
ATOM 2535 C C . VAL A 1 337 ? -6.584 24.167 1.995 1.00 80.38 337 VAL A C 1
ATOM 2537 O O . VAL A 1 337 ? -7.329 23.236 2.271 1.00 80.38 337 VAL A O 1
ATOM 2540 N N . LEU A 1 338 ? -5.792 24.700 2.920 1.00 65.31 338 LEU A N 1
ATOM 2541 C CA . LEU A 1 338 ? -6.085 24.534 4.342 1.00 65.31 338 LEU A CA 1
ATOM 2542 C C . LEU A 1 338 ? -7.368 25.302 4.704 1.00 65.31 338 LEU A C 1
ATOM 2544 O O . LEU A 1 338 ? -7.636 26.363 4.114 1.00 65.31 338 LEU A O 1
ATOM 2548 N N . PRO A 1 339 ? -8.072 24.923 5.788 1.00 58.41 339 PRO A N 1
ATOM 2549 C CA . PRO A 1 339 ? -8.749 25.913 6.606 1.00 58.41 339 PRO A CA 1
ATOM 2550 C C . PRO A 1 339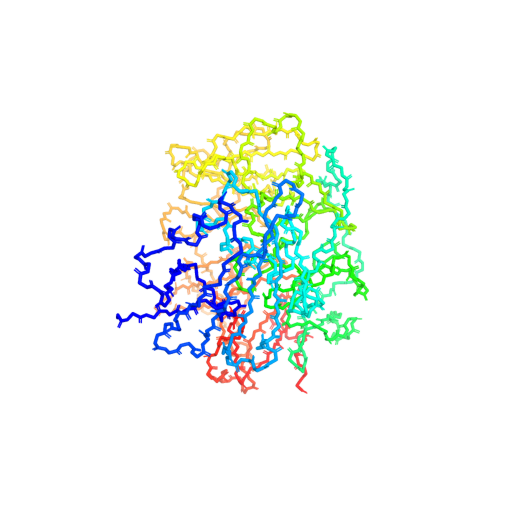 ? -7.684 26.945 7.001 1.00 58.41 339 PRO A C 1
ATOM 2552 O O . PRO A 1 339 ? -6.842 26.677 7.855 1.00 58.41 339 PRO A O 1
ATOM 2555 N N . ARG A 1 340 ? -7.686 28.126 6.356 1.00 64.62 340 ARG A N 1
ATOM 2556 C CA . ARG A 1 340 ? -6.609 29.162 6.378 1.00 64.62 340 ARG A CA 1
ATOM 2557 C C . ARG A 1 340 ? -6.247 29.745 7.762 1.00 64.62 340 ARG A C 1
ATOM 2559 O O . ARG A 1 340 ? -5.543 30.745 7.870 1.00 64.62 340 ARG A O 1
ATOM 2566 N N . LYS A 1 341 ? -6.829 29.167 8.801 1.00 68.25 341 LYS A N 1
ATOM 2567 C CA . LYS A 1 341 ? -6.706 29.405 10.234 1.00 68.25 341 LYS A CA 1
ATOM 2568 C C . LYS A 1 341 ? -5.564 28.587 10.857 1.00 68.25 341 LYS A C 1
ATOM 2570 O O . LYS A 1 341 ? -5.082 28.975 11.917 1.00 68.25 341 LYS A O 1
ATOM 2575 N N . TRP A 1 342 ? -5.155 27.489 10.218 1.00 74.50 342 TRP A N 1
ATOM 2576 C CA . TRP A 1 342 ? -4.231 26.496 10.765 1.00 74.50 342 TRP A CA 1
ATOM 2577 C C . TRP A 1 342 ? -3.029 26.256 9.843 1.00 74.50 342 TRP A C 1
ATOM 2579 O O . TRP A 1 342 ? -3.110 26.485 8.639 1.00 74.50 342 TRP A O 1
ATOM 2589 N N . THR A 1 343 ? -1.939 25.760 10.423 1.00 80.06 343 THR A N 1
ATOM 2590 C CA . THR A 1 343 ? -0.816 25.106 9.736 1.00 80.06 343 THR A CA 1
ATOM 2591 C C . THR A 1 343 ? -0.636 23.770 10.439 1.00 80.06 343 THR A C 1
ATOM 2593 O O . THR A 1 343 ? -0.641 23.747 11.671 1.00 80.06 343 THR A O 1
ATOM 2596 N N . LEU A 1 344 ? -0.545 22.677 9.686 1.00 88.81 344 LEU A N 1
ATOM 2597 C CA . LEU A 1 344 ? -0.391 21.339 10.252 1.00 88.81 344 LEU A CA 1
ATOM 2598 C C . LEU A 1 344 ? 1.095 20.989 10.388 1.00 88.81 344 LEU A C 1
ATOM 2600 O O . LEU A 1 344 ? 1.950 21.606 9.749 1.00 88.81 344 LEU A O 1
ATOM 2604 N N . HIS A 1 345 ? 1.390 19.992 11.216 1.00 89.25 345 HIS A N 1
ATOM 2605 C CA . HIS A 1 345 ? 2.690 19.333 11.250 1.00 89.25 345 HIS A CA 1
ATOM 2606 C C . HIS A 1 345 ? 2.801 18.283 10.135 1.00 89.25 345 HIS A C 1
ATOM 2608 O O . HIS A 1 345 ? 3.827 18.221 9.467 1.00 89.25 345 HIS A O 1
ATOM 2614 N N . ASN A 1 346 ? 1.736 17.501 9.914 1.00 90.19 346 ASN A N 1
ATOM 2615 C CA . ASN A 1 346 ? 1.599 16.548 8.807 1.00 90.19 346 ASN A CA 1
ATOM 2616 C C . ASN A 1 346 ? 0.102 16.232 8.546 1.00 90.19 346 ASN A C 1
ATOM 2618 O O . ASN A 1 346 ? -0.745 16.549 9.387 1.00 90.19 346 ASN A O 1
ATOM 2622 N N . ALA A 1 347 ? -0.234 15.601 7.420 1.00 92.44 347 ALA A N 1
ATOM 2623 C CA . ALA A 1 347 ? -1.579 15.165 7.045 1.00 92.44 347 ALA A CA 1
ATOM 2624 C C . ALA A 1 347 ? -1.552 13.882 6.192 1.00 92.44 347 ALA A C 1
ATOM 2626 O O . ALA A 1 347 ? -0.714 13.750 5.308 1.00 92.44 347 ALA A O 1
ATOM 2627 N N . GLN A 1 348 ? -2.496 12.967 6.423 1.00 94.75 348 GLN A N 1
ATOM 2628 C CA . GLN A 1 348 ? -2.823 11.885 5.485 1.00 94.75 348 GLN A CA 1
ATOM 2629 C C . GLN A 1 348 ? -3.870 12.351 4.456 1.00 94.75 348 GLN A C 1
ATOM 2631 O O . GLN A 1 348 ? -4.550 13.356 4.698 1.00 94.75 348 GLN A O 1
ATOM 2636 N N . PRO A 1 349 ? -4.054 11.627 3.334 1.00 95.88 349 PRO A N 1
ATOM 2637 C CA . PRO A 1 349 ? -5.193 11.831 2.444 1.00 95.88 349 PRO A CA 1
ATOM 2638 C C . PRO A 1 349 ? -6.535 11.714 3.179 1.00 95.88 349 PRO A C 1
ATOM 2640 O O . PRO A 1 349 ? -6.646 11.088 4.238 1.00 95.88 349 PRO A O 1
ATOM 2643 N N . PHE A 1 350 ? -7.583 12.308 2.607 1.00 96.31 350 PHE A N 1
ATOM 2644 C CA . PHE A 1 350 ? -8.939 12.073 3.093 1.00 96.31 350 PHE A CA 1
ATOM 2645 C C . PHE A 1 350 ? -9.348 10.618 2.838 1.00 96.31 350 PHE A C 1
ATOM 2647 O O . PHE A 1 350 ? -9.082 10.066 1.774 1.00 96.31 350 PHE A O 1
ATOM 2654 N N . SER A 1 351 ? -10.083 10.020 3.771 1.00 96.75 351 SER A N 1
ATOM 2655 C CA . SER A 1 351 ? -10.877 8.823 3.506 1.00 96.75 351 SER A CA 1
ATOM 2656 C C . SER A 1 351 ? -12.277 8.993 4.083 1.00 96.75 351 SER A C 1
ATOM 2658 O O . SER A 1 351 ? -12.461 9.521 5.181 1.00 96.75 351 SER A O 1
ATOM 2660 N N . GLU A 1 352 ? -13.287 8.641 3.287 1.00 96.44 352 GLU A N 1
ATOM 2661 C CA . GLU A 1 352 ? -14.716 8.812 3.600 1.00 96.44 352 GLU A CA 1
ATOM 2662 C C . GLU A 1 352 ? -15.124 10.241 4.050 1.00 96.44 352 GLU A C 1
ATOM 2664 O O . GLU A 1 352 ? -16.159 10.434 4.689 1.00 96.44 352 GLU A O 1
ATOM 2669 N N . GLY A 1 353 ? -14.333 11.263 3.694 1.00 95.56 353 GLY A N 1
ATOM 2670 C CA . GLY A 1 353 ? -14.562 12.672 4.048 1.00 95.56 353 GLY A CA 1
ATOM 2671 C C . GLY A 1 353 ? -13.848 13.171 5.313 1.00 95.56 353 GLY A C 1
ATOM 2672 O O . GLY A 1 353 ? -14.070 14.316 5.712 1.00 95.56 353 GLY A O 1
ATOM 2673 N N . LEU A 1 354 ? -12.980 12.360 5.931 1.00 96.81 354 LEU A N 1
ATOM 2674 C CA . LEU A 1 354 ? -12.111 12.766 7.042 1.00 96.81 354 LEU A CA 1
ATOM 2675 C C . LEU A 1 354 ? -10.642 12.442 6.750 1.00 96.81 354 LEU A C 1
ATOM 2677 O O . LEU A 1 354 ? -10.328 11.362 6.264 1.00 96.81 354 LEU A O 1
ATOM 2681 N N . ALA A 1 355 ? -9.739 13.355 7.094 1.00 95.44 355 ALA A N 1
ATOM 2682 C CA . ALA A 1 355 ? -8.296 13.140 7.046 1.00 95.44 355 ALA A CA 1
ATOM 2683 C C . ALA A 1 355 ? -7.720 13.068 8.464 1.00 95.44 355 ALA A C 1
ATOM 2685 O O . ALA A 1 355 ? -8.081 13.879 9.325 1.00 95.44 355 ALA A O 1
ATOM 2686 N N . GLN A 1 356 ? -6.806 12.123 8.692 1.00 95.56 356 GLN A N 1
ATOM 2687 C CA . GLN A 1 356 ? -5.955 12.102 9.880 1.00 95.56 356 GLN A CA 1
ATOM 2688 C C . GLN A 1 356 ? -4.865 13.166 9.728 1.00 95.56 356 GLN A C 1
ATOM 2690 O O . GLN A 1 356 ? -4.199 13.238 8.696 1.00 95.56 356 GLN A O 1
ATOM 2695 N N . VAL A 1 357 ? -4.664 13.986 10.756 1.00 94.38 357 VAL A N 1
ATOM 2696 C CA . VAL A 1 357 ? -3.695 15.085 10.732 1.00 94.38 357 VAL A CA 1
ATOM 2697 C C . VAL A 1 357 ? -2.941 15.210 12.047 1.00 94.38 357 VAL A C 1
ATOM 2699 O O . VAL A 1 357 ? -3.451 14.854 13.109 1.00 94.38 357 VAL A O 1
ATOM 2702 N N . TRP A 1 358 ? -1.736 15.767 11.969 1.00 92.88 358 TRP A N 1
ATOM 2703 C CA . TRP A 1 358 ? -0.899 16.083 13.120 1.00 92.88 358 TRP A CA 1
ATOM 2704 C C . TRP A 1 358 ? -0.882 17.592 13.345 1.00 92.88 358 TRP A C 1
ATOM 2706 O O . TRP A 1 358 ? -0.518 18.362 12.453 1.00 92.88 358 TRP A O 1
ATOM 2716 N N . THR A 1 359 ? -1.268 18.026 14.540 1.00 90.12 359 THR A N 1
ATOM 2717 C CA . THR A 1 359 ? -1.245 19.431 14.989 1.00 90.12 359 THR A CA 1
ATOM 2718 C C . THR A 1 359 ? 0.083 19.816 15.644 1.00 90.12 359 THR A C 1
ATOM 2720 O O . THR A 1 359 ? 0.461 20.986 15.627 1.00 90.12 359 THR A O 1
ATOM 2723 N N . ASP A 1 360 ? 0.811 18.828 16.159 1.00 88.69 360 ASP A N 1
ATOM 2724 C CA . ASP A 1 360 ? 2.201 18.880 16.626 1.00 88.69 360 ASP A CA 1
ATOM 2725 C C . ASP A 1 360 ? 2.808 17.467 16.447 1.00 88.69 360 ASP A C 1
ATOM 2727 O O . ASP A 1 360 ? 2.101 16.537 16.056 1.00 88.69 360 ASP A O 1
ATOM 2731 N N . ALA A 1 361 ? 4.089 17.266 16.761 1.00 86.44 361 ALA A N 1
ATOM 2732 C CA . ALA A 1 361 ? 4.831 16.016 16.534 1.00 86.44 361 ALA A CA 1
ATOM 2733 C C . ALA A 1 361 ? 4.181 14.733 17.103 1.00 86.44 361 ALA A C 1
ATOM 2735 O O . ALA A 1 361 ? 4.491 13.637 16.642 1.00 86.44 361 ALA A O 1
ATOM 2736 N N . PHE A 1 362 ? 3.296 14.859 18.098 1.00 86.50 362 PHE A N 1
ATOM 2737 C CA . PHE A 1 362 ? 2.614 13.742 18.767 1.00 86.50 362 PHE A CA 1
ATOM 2738 C C . PHE A 1 362 ? 1.117 14.001 19.027 1.00 86.50 362 PHE A C 1
ATOM 2740 O O . PHE A 1 362 ? 0.508 13.289 19.820 1.00 86.50 362 PHE A O 1
ATOM 2747 N N . ASP A 1 363 ? 0.531 15.037 18.420 1.00 93.00 363 ASP A N 1
ATOM 2748 C CA . ASP A 1 363 ? -0.872 15.415 18.637 1.00 93.00 363 ASP A CA 1
ATOM 2749 C C . ASP A 1 363 ? -1.680 15.098 17.375 1.00 93.00 363 ASP A C 1
ATOM 2751 O O . ASP A 1 363 ? -1.469 15.724 16.337 1.00 93.00 363 ASP A O 1
ATOM 2755 N N . ILE A 1 364 ? -2.544 14.080 17.454 1.00 95.44 364 ILE A N 1
ATOM 2756 C CA . ILE A 1 364 ? -3.320 13.548 16.325 1.00 95.44 364 ILE A CA 1
ATOM 2757 C C . ILE A 1 364 ? -4.765 14.034 16.420 1.00 95.44 364 ILE A C 1
ATOM 2759 O O . ILE A 1 364 ? -5.412 13.924 17.461 1.00 95.44 364 ILE A O 1
ATOM 2763 N N . ALA A 1 365 ? -5.296 14.505 15.297 1.00 95.69 365 ALA A N 1
ATOM 2764 C CA . ALA A 1 365 ? -6.691 14.884 15.138 1.00 95.69 365 ALA A CA 1
ATOM 2765 C C . ALA A 1 365 ? -7.266 14.316 13.836 1.00 95.69 365 ALA A C 1
ATOM 2767 O O . ALA A 1 365 ? -6.530 13.918 12.932 1.00 95.69 365 ALA A O 1
ATOM 2768 N N . TYR A 1 366 ? -8.591 14.345 13.716 1.00 96.81 366 TYR A N 1
ATOM 2769 C CA . TYR A 1 366 ? -9.274 14.201 12.432 1.00 96.81 366 TYR A CA 1
ATOM 2770 C C . TYR A 1 366 ? -9.895 15.527 12.027 1.00 96.81 366 TYR A C 1
ATOM 2772 O O . TYR A 1 366 ? -10.452 16.247 12.861 1.00 96.81 366 TYR A O 1
ATOM 2780 N N . MET A 1 367 ? -9.843 15.842 10.737 1.00 93.62 367 MET A N 1
ATOM 2781 C CA . MET A 1 367 ? -10.498 17.015 10.164 1.00 93.62 367 MET A CA 1
ATOM 2782 C C . MET A 1 367 ? -11.273 16.677 8.896 1.00 93.62 367 MET A C 1
ATOM 2784 O O . MET A 1 367 ? -10.955 15.725 8.190 1.00 93.62 367 MET A O 1
ATOM 2788 N N . ASN A 1 368 ? -12.298 17.480 8.626 1.00 92.12 368 ASN A N 1
ATOM 2789 C CA . ASN A 1 368 ? -12.961 17.538 7.324 1.00 92.12 368 ASN A CA 1
ATOM 2790 C C . ASN A 1 368 ? -12.339 18.673 6.482 1.00 92.12 368 ASN A C 1
ATOM 2792 O O . ASN A 1 368 ? -11.359 19.301 6.887 1.00 92.12 368 ASN A O 1
ATOM 2796 N N . ASP A 1 369 ? -12.931 18.967 5.326 1.00 87.69 369 ASP A N 1
ATOM 2797 C CA . ASP A 1 369 ? -12.541 20.065 4.428 1.00 87.69 369 ASP A CA 1
ATOM 2798 C C . ASP A 1 369 ? -12.605 21.483 5.052 1.00 87.69 369 ASP A C 1
ATOM 2800 O O . ASP A 1 369 ? -12.087 22.442 4.475 1.00 87.69 369 ASP A O 1
ATOM 2804 N N . SER A 1 370 ? -13.230 21.636 6.227 1.00 86.94 370 SER A N 1
ATOM 2805 C CA . SER A 1 370 ? -13.641 22.926 6.791 1.00 86.94 370 SER A CA 1
ATOM 2806 C C . SER A 1 370 ? -13.023 23.263 8.160 1.00 86.94 370 SER A C 1
ATOM 2808 O O . SER A 1 370 ? -12.652 24.419 8.380 1.00 86.94 370 SER A O 1
ATOM 2810 N N . ASP A 1 371 ? -12.924 22.317 9.101 1.00 91.06 371 ASP A N 1
ATOM 2811 C CA . ASP A 1 371 ? -12.252 22.477 10.411 1.00 91.06 371 ASP A CA 1
ATOM 2812 C C . ASP A 1 371 ? -11.964 21.090 11.040 1.00 91.06 371 ASP A C 1
ATOM 2814 O O . ASP A 1 371 ? -12.348 20.048 10.497 1.00 91.06 371 ASP A O 1
ATOM 2818 N N . PHE A 1 372 ? -11.318 21.064 12.210 1.00 93.12 372 PHE A N 1
ATOM 2819 C CA . PHE A 1 372 ? -11.166 19.831 12.995 1.00 93.12 372 PHE A CA 1
ATOM 2820 C C . PHE A 1 372 ? -12.529 19.222 13.363 1.00 93.12 372 PHE A C 1
ATOM 2822 O O . PHE A 1 372 ? -13.432 19.919 13.832 1.00 93.12 372 PHE A O 1
ATOM 2829 N N . ALA A 1 373 ? -12.660 17.909 13.173 1.00 95.44 373 ALA A N 1
ATOM 2830 C CA . ALA A 1 373 ? -13.825 17.122 13.556 1.00 95.44 373 ALA A CA 1
ATOM 2831 C C . ALA A 1 373 ? -13.728 16.681 15.026 1.00 95.44 373 ALA A C 1
ATOM 2833 O O . ALA A 1 373 ? -14.665 16.907 15.792 1.00 95.44 373 ALA A O 1
ATOM 2834 N N . PHE A 1 374 ? -12.592 16.097 15.428 1.00 96.62 374 PHE A N 1
ATOM 2835 C CA . PHE A 1 374 ? -12.304 15.681 16.807 1.00 96.62 374 PHE A CA 1
ATOM 2836 C C . PHE A 1 374 ? -10.795 15.459 17.042 1.00 96.62 374 PHE A C 1
ATOM 2838 O O . PHE A 1 374 ? -10.039 15.218 16.103 1.00 96.62 374 PHE A O 1
ATOM 2845 N N . HIS A 1 375 ? -10.378 15.539 18.311 1.00 95.81 375 HIS A N 1
ATOM 2846 C CA . HIS A 1 375 ? -9.010 15.266 18.800 1.00 95.81 375 HIS A CA 1
ATOM 2847 C C . HIS A 1 375 ? -8.973 14.109 19.823 1.00 95.81 375 HIS A C 1
ATOM 2849 O O . HIS A 1 375 ? -7.911 13.650 20.233 1.00 95.81 375 HIS A O 1
ATOM 2855 N N . ASP A 1 376 ? -10.145 13.663 20.277 1.00 96.44 376 ASP A N 1
ATOM 2856 C CA . ASP A 1 376 ? -10.330 12.631 21.289 1.00 96.44 376 ASP A CA 1
ATOM 2857 C C . ASP A 1 376 ? -11.389 11.628 20.824 1.00 96.44 376 ASP A C 1
ATOM 2859 O O . ASP A 1 376 ? -12.300 11.985 20.074 1.00 96.44 376 ASP A O 1
ATOM 2863 N N . VAL A 1 377 ? -11.264 10.379 21.274 1.00 97.12 377 VAL A N 1
ATOM 2864 C CA . VAL A 1 377 ? -12.251 9.321 21.029 1.00 97.12 377 VAL A CA 1
ATOM 2865 C C . VAL A 1 377 ? -13.134 9.103 22.246 1.00 97.12 377 VAL A C 1
ATOM 2867 O O . VAL A 1 377 ? -12.679 9.174 23.387 1.00 97.12 377 VAL A O 1
ATOM 2870 N N . THR A 1 378 ? -14.407 8.808 22.009 1.00 97.12 378 THR A N 1
ATOM 2871 C CA . THR A 1 378 ? -15.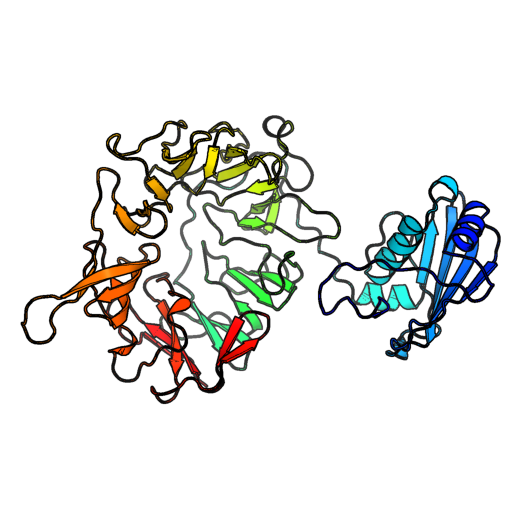402 8.552 23.052 1.00 97.12 378 THR A CA 1
ATOM 2872 C C . THR A 1 378 ? -15.688 7.057 23.156 1.00 97.12 378 THR A C 1
ATOM 2874 O O . THR A 1 378 ? -16.276 6.460 22.257 1.00 97.12 378 THR A O 1
ATOM 2877 N N . PHE A 1 379 ? -15.319 6.458 24.285 1.00 94.25 379 PHE A N 1
ATOM 2878 C CA . PHE A 1 379 ? -15.683 5.095 24.654 1.00 94.25 379 PHE A CA 1
ATOM 2879 C C . PHE A 1 379 ? -17.093 5.088 25.271 1.00 94.25 379 PHE A C 1
ATOM 2881 O O . PHE A 1 379 ? -17.299 5.704 26.325 1.00 94.25 379 PHE A O 1
ATOM 2888 N N . PRO A 1 380 ? -18.081 4.411 24.655 1.00 89.56 380 PRO A N 1
ATOM 2889 C CA . PRO A 1 380 ? -19.435 4.353 25.192 1.00 89.56 380 PRO A CA 1
ATOM 2890 C C . PRO A 1 380 ? -19.483 3.538 26.492 1.00 89.56 380 PRO A C 1
ATOM 2892 O O . PRO A 1 380 ? -18.876 2.473 26.615 1.00 89.56 380 PRO A O 1
ATOM 2895 N N . ALA A 1 381 ? -20.248 4.025 27.468 1.00 81.69 381 ALA A N 1
ATOM 2896 C CA . ALA A 1 381 ? -20.435 3.345 28.743 1.00 81.69 381 ALA A CA 1
ATOM 2897 C C . ALA A 1 381 ? -21.358 2.121 28.606 1.00 81.69 381 ALA A C 1
ATOM 2899 O O . ALA A 1 381 ? -22.539 2.250 28.278 1.00 81.69 381 ALA A O 1
ATOM 2900 N N . ALA A 1 382 ? -20.840 0.932 28.923 1.00 69.81 382 ALA A N 1
ATOM 2901 C CA . ALA A 1 382 ? -21.586 -0.327 28.819 1.00 69.81 382 ALA A CA 1
ATOM 2902 C C . ALA A 1 382 ? -22.718 -0.484 29.862 1.00 69.81 382 ALA A C 1
ATOM 2904 O O . ALA A 1 382 ? -23.633 -1.282 29.665 1.00 69.81 382 ALA A O 1
ATOM 2905 N N . ASP A 1 383 ? -22.665 0.260 30.972 1.00 76.38 383 ASP A N 1
ATOM 2906 C CA . ASP A 1 383 ? -23.577 0.147 32.122 1.00 76.38 383 ASP A CA 1
ATOM 2907 C C . ASP A 1 383 ? -24.479 1.380 32.342 1.00 76.38 383 ASP A C 1
ATOM 2909 O O . ASP A 1 383 ? -25.262 1.418 33.295 1.00 76.38 383 ASP A O 1
ATOM 2913 N N . GLY A 1 384 ? -24.401 2.378 31.455 1.00 69.56 384 GLY A N 1
ATOM 2914 C CA . GLY A 1 384 ? -25.128 3.646 31.579 1.00 69.56 384 GLY A CA 1
ATOM 2915 C C . GLY A 1 384 ? -24.467 4.687 32.494 1.00 69.56 384 GLY A C 1
ATOM 2916 O O . GLY A 1 384 ? -25.140 5.640 32.893 1.00 69.56 384 GLY A O 1
ATOM 2917 N N . SER A 1 385 ? -23.185 4.518 32.832 1.00 81.69 385 SER A N 1
ATOM 2918 C CA . SER A 1 385 ? -22.324 5.598 33.338 1.00 81.69 385 SER A CA 1
ATOM 2919 C C . SER A 1 385 ? -22.008 6.653 32.254 1.00 81.69 385 SER A C 1
ATOM 2921 O O . SER A 1 385 ? -22.517 6.584 31.133 1.00 81.69 385 SER A O 1
ATOM 2923 N N . ASP A 1 386 ? -21.222 7.681 32.590 1.00 87.06 386 ASP A N 1
ATOM 2924 C CA . ASP A 1 386 ? -20.800 8.697 31.619 1.00 87.06 386 ASP A CA 1
ATOM 2925 C C . ASP A 1 386 ? -19.747 8.114 30.645 1.00 87.06 386 ASP A C 1
ATOM 2927 O O . ASP A 1 386 ? -18.850 7.396 31.093 1.00 87.06 386 ASP A O 1
ATOM 2931 N N . PRO A 1 387 ? -19.805 8.419 29.331 1.00 91.38 387 PRO A N 1
ATOM 2932 C CA . PRO A 1 387 ? -18.786 7.995 28.371 1.00 91.38 387 PRO A CA 1
ATOM 2933 C C . PRO A 1 387 ? -17.384 8.502 28.731 1.00 91.38 387 PRO A C 1
ATOM 2935 O O . PRO A 1 387 ? -17.214 9.650 29.153 1.00 91.38 387 PRO A O 1
ATOM 2938 N N . VAL A 1 388 ? -16.373 7.663 28.509 1.00 93.44 388 VAL A N 1
ATOM 2939 C CA . VAL A 1 388 ? -14.967 7.989 28.790 1.00 93.44 388 VAL A CA 1
ATOM 2940 C C . VAL A 1 388 ? -14.312 8.547 27.529 1.00 93.44 388 VAL A C 1
ATOM 2942 O O . VAL A 1 388 ? -14.579 8.070 26.430 1.00 93.44 388 VAL A O 1
ATOM 2945 N N . ARG A 1 389 ? -13.451 9.558 27.671 1.00 95.88 389 ARG A N 1
ATOM 2946 C CA . ARG A 1 389 ? -12.691 10.139 26.555 1.00 95.88 389 ARG A CA 1
ATOM 2947 C C . ARG A 1 389 ? -11.237 9.696 26.603 1.00 95.88 389 ARG A C 1
ATOM 2949 O O . ARG A 1 389 ? -10.613 9.800 27.657 1.00 95.88 389 ARG A O 1
ATOM 2956 N N . GLY A 1 390 ? -10.716 9.243 25.467 1.00 95.81 390 GLY A N 1
ATOM 2957 C CA . GLY A 1 390 ? -9.314 8.882 25.285 1.00 95.81 390 GLY A CA 1
ATOM 2958 C C . GLY A 1 390 ? -8.610 9.779 24.275 1.00 95.81 390 GLY A C 1
ATOM 2959 O O . GLY A 1 390 ? -9.191 10.165 23.263 1.00 95.81 390 GLY A O 1
ATOM 2960 N N . GLN A 1 391 ? -7.350 10.101 24.553 1.00 96.81 391 GLN A N 1
ATOM 2961 C CA . GLN A 1 391 ? -6.468 10.775 23.604 1.00 96.81 391 GLN A CA 1
ATOM 2962 C C . GLN A 1 391 ? -6.010 9.776 22.537 1.00 96.81 391 GLN A C 1
ATOM 2964 O O . GLN A 1 391 ? -5.686 8.638 22.872 1.00 96.81 391 GLN A O 1
ATOM 2969 N N . ILE A 1 392 ? -5.967 10.192 21.272 1.00 96.69 392 ILE A N 1
ATOM 2970 C CA . ILE A 1 392 ? -5.468 9.364 20.168 1.00 96.69 392 ILE A CA 1
ATOM 2971 C C . ILE A 1 392 ? -3.932 9.309 20.238 1.00 96.69 392 ILE A C 1
ATOM 2973 O O . ILE A 1 392 ? -3.284 10.349 20.165 1.00 96.69 392 ILE A O 1
ATOM 2977 N N . GLU A 1 393 ? -3.351 8.110 20.355 1.00 95.00 393 GLU A N 1
ATOM 2978 C CA . GLU A 1 393 ? -1.895 7.893 20.241 1.00 95.00 393 GLU A CA 1
ATOM 2979 C C . GLU A 1 393 ? -1.488 7.445 18.831 1.00 95.00 393 GLU A C 1
ATOM 2981 O O . GLU A 1 393 ? -0.429 7.820 18.333 1.00 95.00 393 GLU A O 1
ATOM 2986 N N . ALA A 1 394 ? -2.335 6.653 18.171 1.00 94.31 394 ALA A N 1
ATOM 2987 C CA . ALA A 1 394 ? -2.193 6.275 16.769 1.00 94.31 394 ALA A CA 1
ATOM 2988 C C . ALA A 1 394 ? -3.572 5.968 16.182 1.00 94.31 394 ALA A C 1
ATOM 2990 O O . ALA A 1 394 ? -4.457 5.500 16.892 1.00 94.31 394 ALA A O 1
ATOM 2991 N N . ALA A 1 395 ? -3.761 6.177 14.885 1.00 95.19 395 ALA A N 1
ATOM 2992 C CA . ALA A 1 395 ? -4.977 5.767 14.185 1.00 95.19 395 ALA A CA 1
ATOM 2993 C C . ALA A 1 395 ? -4.692 5.532 12.692 1.00 95.19 395 ALA A C 1
ATOM 2995 O O . ALA A 1 395 ? -3.569 5.791 12.252 1.00 95.19 395 ALA A O 1
ATOM 2996 N N . GLY A 1 396 ? -5.672 5.018 11.948 1.00 95.12 396 GLY A N 1
ATOM 2997 C CA . GLY A 1 396 ? -5.620 4.832 10.491 1.00 95.12 396 GLY A CA 1
ATOM 2998 C C . GLY A 1 396 ? -6.732 5.582 9.736 1.00 95.12 396 GLY A C 1
ATOM 2999 O O . GLY A 1 396 ? -7.542 6.279 10.356 1.00 95.12 396 GLY A O 1
ATOM 3000 N N . PRO A 1 397 ? -6.792 5.468 8.402 1.00 96.56 397 PRO A N 1
ATOM 3001 C CA . PRO A 1 397 ? -7.899 5.982 7.599 1.00 96.56 397 PRO A CA 1
ATOM 3002 C C . PRO A 1 397 ? -9.243 5.327 7.964 1.00 96.56 397 PRO A C 1
ATOM 3004 O O . PRO A 1 397 ? -9.307 4.266 8.586 1.00 96.56 397 PRO A O 1
ATOM 3007 N N . PHE A 1 398 ? -10.335 5.986 7.570 1.00 97.75 398 PHE A N 1
ATOM 3008 C CA . PHE A 1 398 ? -11.683 5.422 7.634 1.00 97.75 398 PHE A CA 1
ATOM 3009 C C . PHE A 1 398 ? -11.957 4.539 6.418 1.00 97.75 398 PHE A C 1
ATOM 3011 O O . PHE A 1 398 ? -11.831 5.012 5.291 1.00 97.75 398 PHE A O 1
ATOM 3018 N N . HIS A 1 399 ? -12.388 3.301 6.643 1.00 96.81 399 HIS A N 1
ATOM 3019 C CA . HIS A 1 399 ? -12.888 2.399 5.610 1.00 96.81 399 HIS A CA 1
ATOM 3020 C C . HIS A 1 399 ? -14.121 1.643 6.124 1.00 96.81 399 HIS A C 1
ATOM 3022 O O . HIS A 1 399 ? -14.182 1.228 7.282 1.00 96.81 399 HIS A O 1
ATOM 3028 N N . ASP A 1 400 ? -15.138 1.506 5.272 1.00 96.88 400 ASP A N 1
ATOM 3029 C CA . ASP A 1 400 ? -16.442 0.925 5.610 1.00 96.88 400 ASP A CA 1
ATOM 3030 C C . ASP A 1 400 ? -17.114 1.592 6.837 1.00 96.88 400 ASP A C 1
ATOM 3032 O O . ASP A 1 400 ? -17.832 0.952 7.615 1.00 96.88 400 ASP A O 1
ATOM 3036 N N . GLY A 1 401 ? -16.896 2.900 7.014 1.00 97.81 401 GLY A N 1
ATOM 3037 C CA . GLY A 1 401 ? -17.414 3.704 8.124 1.00 97.81 401 GLY A CA 1
ATOM 3038 C C . GLY A 1 401 ? -16.609 3.639 9.427 1.00 97.81 401 GLY A C 1
ATOM 3039 O O . GLY A 1 401 ? -17.016 4.281 10.403 1.00 97.81 401 GLY A O 1
ATOM 3040 N N . LEU A 1 402 ? -15.503 2.883 9.477 1.00 98.44 402 LEU A N 1
ATOM 3041 C CA . LEU A 1 402 ? -14.698 2.665 10.685 1.00 98.44 402 LEU A CA 1
ATOM 3042 C C . LEU A 1 402 ? -13.202 2.924 10.465 1.00 98.44 402 LEU A C 1
ATOM 3044 O O . LEU A 1 402 ? -12.651 2.601 9.421 1.00 98.44 402 LEU A O 1
ATOM 3048 N N . ALA A 1 403 ? -12.527 3.450 11.488 1.00 98.00 403 ALA A N 1
ATOM 3049 C CA . ALA A 1 403 ? -11.071 3.601 11.519 1.00 98.00 403 ALA A CA 1
ATOM 3050 C C . ALA A 1 403 ? -10.466 2.814 12.696 1.00 98.00 403 ALA A C 1
ATOM 3052 O O . ALA A 1 403 ? -11.027 2.861 13.800 1.00 98.00 403 ALA A O 1
ATOM 3053 N N . PRO A 1 404 ? -9.326 2.121 12.511 1.00 97.75 404 PRO A N 1
ATOM 3054 C CA . PRO A 1 404 ? -8.562 1.555 13.616 1.00 97.75 404 PRO A CA 1
ATOM 3055 C C . PRO A 1 404 ? -7.915 2.680 14.438 1.00 97.75 404 PRO A C 1
ATOM 3057 O O . PRO A 1 404 ? -7.334 3.613 13.883 1.00 97.75 404 PRO A O 1
ATOM 3060 N N . VAL A 1 405 ? -7.980 2.592 15.767 1.00 97.25 405 VAL A N 1
ATOM 3061 C CA . VAL A 1 405 ? -7.436 3.598 16.690 1.00 97.25 405 VAL A CA 1
ATOM 3062 C C . VAL A 1 405 ? -6.803 2.953 17.921 1.00 97.25 405 VAL A C 1
ATOM 3064 O O . VAL A 1 405 ? -7.338 2.009 18.490 1.00 97.25 405 VAL A O 1
ATOM 3067 N N . VAL A 1 406 ? -5.658 3.480 18.344 1.00 96.31 406 VAL A N 1
ATOM 3068 C CA . VAL A 1 406 ? -5.033 3.238 19.646 1.00 96.31 406 VAL A CA 1
ATOM 3069 C C . VAL A 1 406 ? -5.207 4.511 20.465 1.00 96.31 406 VAL A C 1
ATOM 3071 O O . VAL A 1 406 ? -4.749 5.581 20.055 1.00 96.31 406 VAL A O 1
ATOM 3074 N N . ALA A 1 407 ? -5.879 4.404 21.607 1.00 95.62 407 ALA A N 1
ATOM 3075 C CA . ALA A 1 407 ? -6.189 5.548 22.454 1.00 95.62 407 ALA A CA 1
ATOM 3076 C C . ALA A 1 407 ? -5.836 5.307 23.923 1.00 95.62 407 ALA A C 1
ATOM 3078 O O . ALA A 1 407 ? -5.901 4.180 24.415 1.00 95.62 407 ALA A O 1
ATOM 3079 N N . VAL A 1 408 ? -5.504 6.393 24.627 1.00 95.31 408 VAL A N 1
ATOM 3080 C CA . VAL A 1 408 ? -5.171 6.382 26.054 1.00 95.31 408 VAL A CA 1
ATOM 3081 C C . VAL A 1 408 ? -6.191 7.149 26.880 1.00 95.31 408 VAL A C 1
ATOM 3083 O O . VAL A 1 408 ? -6.445 8.331 26.646 1.00 95.31 408 VAL A O 1
ATOM 3086 N N . TYR A 1 409 ? -6.729 6.487 27.902 1.00 93.12 409 TYR A N 1
ATOM 3087 C CA . TYR A 1 409 ? -7.605 7.075 28.915 1.00 93.12 409 TYR A CA 1
ATOM 3088 C C . TYR A 1 409 ? -7.315 6.452 30.287 1.00 93.12 409 TYR A C 1
ATOM 3090 O O . TYR A 1 409 ? -7.013 5.267 30.388 1.00 93.12 409 TYR A O 1
ATOM 3098 N N . ASP A 1 410 ? -7.356 7.247 31.360 1.00 88.69 410 ASP A N 1
ATOM 3099 C CA . ASP A 1 410 ? -7.123 6.801 32.750 1.00 88.69 410 ASP A CA 1
ATOM 3100 C C . ASP A 1 410 ? -5.865 5.920 32.979 1.00 88.69 410 ASP A C 1
ATOM 3102 O O . ASP A 1 410 ? -5.803 5.115 33.909 1.00 88.69 410 ASP A O 1
ATOM 3106 N N . GLY A 1 411 ? -4.829 6.085 32.145 1.00 90.25 411 GLY A N 1
ATOM 3107 C CA . GLY A 1 411 ? -3.595 5.286 32.188 1.00 90.25 411 GLY A CA 1
ATOM 3108 C C . GLY A 1 411 ? -3.693 3.899 31.537 1.00 90.25 411 GLY A C 1
ATOM 3109 O O . GLY A 1 411 ? -2.775 3.097 31.691 1.00 90.25 411 GLY A O 1
ATOM 3110 N N . THR A 1 412 ? -4.783 3.622 30.822 1.00 90.62 412 THR A N 1
ATOM 3111 C CA . THR A 1 412 ? -4.991 2.443 29.969 1.00 90.62 412 THR A CA 1
ATOM 3112 C C . THR A 1 412 ? -4.748 2.832 28.514 1.00 90.62 412 THR A C 1
ATOM 3114 O O . THR A 1 412 ? -5.307 3.830 28.070 1.00 90.62 412 THR A O 1
ATOM 3117 N N . THR A 1 413 ? -3.960 2.045 27.780 1.00 93.75 413 THR A N 1
ATOM 3118 C CA . THR A 1 413 ? -3.871 2.100 26.310 1.00 93.75 413 THR A CA 1
ATOM 3119 C C . THR A 1 413 ? -4.748 0.991 25.739 1.00 93.75 413 THR A C 1
ATOM 3121 O O . THR A 1 413 ? -4.624 -0.154 26.171 1.00 93.75 413 THR A O 1
ATOM 3124 N N . GLU A 1 414 ? -5.623 1.304 24.785 1.00 93.50 414 GLU A N 1
ATOM 3125 C CA . GLU A 1 414 ? -6.549 0.334 24.192 1.00 93.50 414 GLU A CA 1
ATOM 3126 C C . GLU A 1 414 ? -6.644 0.504 22.670 1.00 93.50 414 GLU A C 1
ATOM 3128 O O . GLU A 1 414 ? -6.677 1.627 22.163 1.00 93.50 414 GLU A O 1
ATOM 3133 N N . PHE A 1 415 ? -6.682 -0.620 21.946 1.00 96.19 415 PHE A N 1
ATOM 3134 C CA . PHE A 1 415 ? -6.907 -0.666 20.502 1.00 96.19 415 PHE A CA 1
ATOM 3135 C C . PHE A 1 415 ? -8.382 -0.931 20.196 1.00 96.19 415 PHE A C 1
ATOM 3137 O O . PHE A 1 415 ? -8.986 -1.844 20.754 1.00 96.19 415 PHE A O 1
ATOM 3144 N N . ALA A 1 416 ? -8.969 -0.137 19.309 1.00 96.94 416 ALA A N 1
ATOM 3145 C CA . ALA A 1 416 ? -10.394 -0.135 19.028 1.00 96.94 416 ALA A CA 1
ATOM 3146 C C . ALA A 1 416 ? -10.687 0.228 17.567 1.00 96.94 416 ALA A C 1
ATOM 3148 O O . ALA A 1 416 ? -9.819 0.715 16.845 1.00 96.94 416 ALA A O 1
ATOM 3149 N N . TYR A 1 417 ? -11.944 0.057 17.159 1.00 98.12 417 TYR A N 1
ATOM 3150 C CA . TYR A 1 417 ? -12.479 0.634 15.927 1.00 98.12 417 TYR A CA 1
ATOM 3151 C C . TYR A 1 417 ? -13.479 1.734 16.273 1.00 98.12 417 TYR A C 1
ATOM 3153 O O . TYR A 1 417 ? -14.401 1.513 17.062 1.00 98.12 417 TYR A O 1
ATOM 3161 N N . MET A 1 418 ? -13.305 2.920 15.690 1.00 97.88 418 MET A N 1
ATOM 3162 C CA . MET A 1 418 ? -14.166 4.089 15.904 1.00 97.88 418 MET A CA 1
ATOM 3163 C C . MET A 1 418 ? -14.935 4.472 14.642 1.00 97.88 418 MET A C 1
ATOM 3165 O O . MET A 1 418 ? -14.468 4.215 13.537 1.00 97.88 418 MET A O 1
ATOM 3169 N N . ASN A 1 419 ? -16.090 5.113 14.810 1.00 97.75 419 ASN A N 1
ATOM 3170 C CA . ASN A 1 419 ? -16.874 5.696 13.722 1.00 97.75 419 ASN A CA 1
ATOM 3171 C C . ASN A 1 419 ? -16.401 7.121 13.367 1.00 97.75 419 ASN A C 1
ATOM 3173 O O . ASN A 1 419 ? -15.605 7.741 14.076 1.00 97.75 419 ASN A O 1
ATOM 3177 N N . GLN A 1 420 ? -16.952 7.679 12.288 1.00 97.31 420 GLN A N 1
ATOM 3178 C CA . GLN A 1 420 ? -16.646 9.035 11.805 1.00 97.31 420 GLN A CA 1
ATOM 3179 C C . GLN A 1 420 ? -17.086 10.179 12.749 1.00 97.31 420 GLN A C 1
ATOM 3181 O O . GLN A 1 420 ? -16.922 11.354 12.424 1.00 97.31 420 GLN A O 1
ATOM 3186 N N . GLN A 1 421 ? -17.688 9.871 13.901 1.00 96.94 421 GLN A N 1
ATOM 3187 C CA . GLN A 1 421 ? -18.016 10.831 14.960 1.00 96.94 421 GLN A CA 1
ATOM 3188 C C . GLN A 1 421 ? -16.995 10.783 16.115 1.00 96.94 421 GLN A C 1
ATOM 3190 O O . GLN A 1 421 ? -17.146 11.520 17.088 1.00 96.94 421 GLN A O 1
ATOM 3195 N N . GLY A 1 422 ? -15.964 9.933 16.014 1.00 97.19 422 GLY A N 1
ATOM 3196 C CA . GLY A 1 422 ? -14.984 9.688 17.072 1.00 97.19 422 GLY A CA 1
ATOM 3197 C C . GLY A 1 422 ? -15.511 8.782 18.190 1.00 97.19 422 GLY A C 1
ATOM 3198 O O . GLY A 1 422 ? -14.903 8.710 19.254 1.00 97.19 422 GLY A O 1
ATOM 3199 N N . GLU A 1 423 ? -16.640 8.096 17.999 1.00 97.25 423 GLU A N 1
ATOM 3200 C CA . GLU A 1 423 ? -17.196 7.165 18.986 1.00 97.25 423 GLU A CA 1
ATOM 3201 C C . GLU A 1 423 ? -16.688 5.745 18.713 1.00 97.25 423 GLU A C 1
ATOM 3203 O O . GLU A 1 423 ? -16.732 5.260 17.580 1.00 97.25 423 GLU A O 1
ATOM 3208 N N . VAL A 1 424 ? -16.218 5.051 19.750 1.00 97.12 424 VAL A N 1
ATOM 3209 C CA . VAL A 1 424 ? -15.742 3.667 19.637 1.00 97.12 424 VAL A CA 1
ATOM 3210 C C . VAL A 1 424 ? -16.920 2.729 19.376 1.00 97.12 424 VAL A C 1
ATOM 3212 O O . VAL A 1 424 ? -17.825 2.606 20.202 1.00 97.12 424 VAL A O 1
ATOM 3215 N N . ALA A 1 425 ? -16.885 2.044 18.233 1.00 96.88 425 ALA A N 1
ATOM 3216 C CA . ALA A 1 425 ? -17.877 1.057 17.828 1.00 96.88 425 ALA A CA 1
ATOM 3217 C C . ALA A 1 425 ? -17.666 -0.278 18.557 1.00 96.88 425 ALA A C 1
ATOM 3219 O O . ALA A 1 425 ? -18.620 -0.844 19.092 1.00 96.88 425 ALA A O 1
ATOM 3220 N N . PHE A 1 426 ? -16.422 -0.767 18.609 1.00 96.31 426 PHE A N 1
ATOM 3221 C CA . PHE A 1 426 ? -16.035 -1.945 19.390 1.00 96.31 426 PHE A CA 1
ATOM 3222 C C . PHE A 1 426 ? -14.526 -1.976 19.688 1.00 96.31 426 PHE A C 1
ATOM 3224 O O . PHE A 1 426 ? -13.726 -1.299 19.044 1.00 96.31 426 PHE A O 1
ATOM 3231 N N . VAL A 1 427 ? -14.152 -2.797 20.670 1.00 95.38 427 VAL A N 1
ATOM 3232 C CA . VAL A 1 427 ? -12.769 -3.110 21.064 1.00 95.38 427 VAL A CA 1
ATOM 3233 C C . VAL A 1 427 ? -12.575 -4.613 20.841 1.00 95.38 427 VAL A C 1
ATOM 3235 O O . VAL A 1 427 ? -13.318 -5.372 21.468 1.00 95.38 427 VAL A O 1
ATOM 3238 N N . PRO A 1 428 ? -11.642 -5.070 19.981 1.00 94.38 428 PRO A N 1
ATOM 3239 C CA . PRO A 1 428 ? -11.472 -6.494 19.683 1.00 94.38 428 PRO A CA 1
ATOM 3240 C C . PRO A 1 428 ? -11.277 -7.373 20.926 1.00 94.38 428 PRO A C 1
ATOM 3242 O O . PRO A 1 428 ? -12.010 -8.341 21.092 1.00 94.38 428 PRO A O 1
ATOM 3245 N N . ASP A 1 429 ? -10.400 -6.977 21.853 1.00 91.50 429 ASP A N 1
ATOM 3246 C CA . ASP A 1 429 ? -10.102 -7.724 23.093 1.00 91.50 429 ASP A CA 1
ATOM 3247 C C . ASP A 1 429 ? -11.232 -7.701 24.147 1.00 91.50 429 ASP A C 1
ATOM 3249 O O . ASP A 1 429 ? -11.093 -8.251 25.240 1.00 91.50 429 ASP A O 1
ATOM 3253 N N . ARG A 1 430 ? -12.368 -7.051 23.851 1.00 92.19 430 ARG A N 1
ATOM 3254 C CA . ARG A 1 430 ? -13.595 -7.111 24.670 1.00 92.19 430 ARG A CA 1
ATOM 3255 C C . ARG A 1 430 ? -14.668 -8.026 24.073 1.00 92.19 430 ARG A C 1
ATOM 3257 O O . ARG A 1 430 ? -15.763 -8.105 24.630 1.00 92.19 430 ARG A O 1
ATOM 3264 N N . LEU A 1 431 ? -14.395 -8.669 22.939 1.00 92.56 431 LEU A N 1
ATOM 3265 C CA . LEU A 1 431 ? -15.312 -9.600 22.288 1.00 92.56 431 LEU A CA 1
ATOM 3266 C C . LEU A 1 431 ? -15.092 -11.020 22.833 1.00 92.56 431 LEU A C 1
ATOM 3268 O O . LEU A 1 431 ? -13.959 -11.469 22.997 1.00 92.56 431 LEU A O 1
ATOM 3272 N N . ASP A 1 432 ? -16.182 -11.741 23.106 1.00 89.62 432 ASP A N 1
ATOM 3273 C CA . ASP A 1 432 ? -16.118 -13.095 23.668 1.00 89.62 432 ASP A CA 1
ATOM 3274 C C . ASP A 1 432 ? -15.313 -14.044 22.757 1.00 89.62 432 ASP A C 1
ATOM 3276 O O . ASP A 1 432 ? -15.715 -14.328 21.627 1.00 89.62 432 ASP A O 1
ATOM 3280 N N . GLY A 1 433 ? -14.202 -14.579 23.276 1.00 86.81 433 GLY A N 1
ATOM 3281 C CA . GLY A 1 433 ? -13.345 -15.537 22.565 1.00 86.81 433 GLY A CA 1
ATOM 3282 C C . GLY A 1 433 ? -12.330 -14.917 21.599 1.00 86.81 433 GLY A C 1
ATOM 3283 O O . GLY A 1 433 ? -11.789 -15.642 20.770 1.00 86.81 433 GLY A O 1
ATOM 3284 N N . ILE A 1 434 ? -12.070 -13.609 21.691 1.00 90.94 434 ILE A N 1
ATOM 3285 C CA . ILE A 1 434 ? -11.079 -12.901 20.872 1.00 90.94 434 ILE A CA 1
ATOM 3286 C C . ILE A 1 434 ? -9.995 -12.309 21.776 1.00 90.94 434 ILE A C 1
ATOM 3288 O O . ILE A 1 434 ? -10.292 -11.528 22.675 1.00 90.94 434 ILE A O 1
ATOM 3292 N N . ALA A 1 435 ? -8.738 -12.660 21.497 1.00 92.19 435 ALA A N 1
ATOM 3293 C CA . ALA A 1 435 ? -7.552 -12.032 22.075 1.00 92.19 435 ALA A CA 1
ATOM 3294 C C . ALA A 1 435 ? -6.543 -11.762 20.952 1.00 92.19 435 ALA A C 1
ATOM 3296 O O . ALA A 1 435 ? -6.070 -12.695 20.298 1.00 92.19 435 ALA A O 1
ATOM 3297 N N . LEU A 1 436 ? -6.275 -10.489 20.681 1.00 92.25 436 LEU A N 1
ATOM 3298 C CA . LEU A 1 436 ? -5.512 -10.017 19.530 1.00 92.25 436 LEU A CA 1
ATOM 3299 C C . LEU A 1 436 ? -4.003 -10.223 19.732 1.00 92.25 436 LEU A C 1
ATOM 3301 O O . LEU A 1 436 ? -3.440 -9.819 20.747 1.00 92.25 436 LEU A O 1
ATOM 3305 N N . CYS A 1 437 ? -3.327 -10.806 18.739 1.00 89.75 437 CYS A N 1
ATOM 3306 C CA . CYS A 1 437 ? -1.887 -11.070 18.826 1.00 89.75 437 CYS A CA 1
ATOM 3307 C C . CYS A 1 437 ? -1.024 -9.829 18.598 1.00 89.75 437 CYS A C 1
ATOM 3309 O O . CYS A 1 437 ? 0.048 -9.714 19.189 1.00 89.75 437 CYS A O 1
ATOM 3311 N N . ASP A 1 438 ? -1.482 -8.899 17.752 1.00 82.75 438 ASP A N 1
ATOM 3312 C CA . ASP A 1 438 ? -0.751 -7.664 17.486 1.00 82.75 438 ASP A CA 1
ATOM 3313 C C . ASP A 1 438 ? -1.663 -6.463 17.194 1.00 82.75 438 ASP A C 1
ATOM 3315 O O . ASP A 1 438 ? -2.082 -6.211 16.062 1.00 82.75 438 ASP A O 1
ATOM 3319 N N . ALA A 1 439 ? -1.918 -5.665 18.231 1.00 78.88 439 ALA A N 1
ATOM 3320 C CA . ALA A 1 439 ? -2.610 -4.382 18.121 1.00 78.88 439 ALA A CA 1
ATOM 3321 C C . ALA A 1 439 ? -1.816 -3.310 17.341 1.00 78.88 439 ALA A C 1
ATOM 3323 O O . ALA A 1 439 ? -2.395 -2.320 16.887 1.00 78.88 439 ALA A O 1
ATOM 3324 N N . ARG A 1 440 ? -0.495 -3.474 17.160 1.00 82.00 440 ARG A N 1
ATOM 3325 C CA . ARG A 1 440 ? 0.371 -2.489 16.481 1.00 82.00 440 ARG A CA 1
ATOM 3326 C C . ARG A 1 440 ? 0.089 -2.424 14.981 1.00 82.00 440 ARG A C 1
ATOM 3328 O O . ARG A 1 440 ? 0.267 -1.358 14.394 1.00 82.00 440 ARG A O 1
ATOM 3335 N N . LEU A 1 441 ? -0.369 -3.535 14.392 1.00 81.88 441 LEU A N 1
ATOM 3336 C CA . LEU A 1 441 ? -0.665 -3.663 12.960 1.00 81.88 441 LEU A CA 1
ATOM 3337 C C . LEU A 1 441 ? -1.852 -2.804 12.501 1.00 81.88 441 LEU A C 1
ATOM 3339 O O . LEU A 1 441 ? -1.975 -2.574 11.305 1.00 81.88 441 LEU A O 1
ATOM 3343 N N . ARG A 1 442 ? -2.712 -2.349 13.431 1.00 91.44 442 ARG A N 1
ATOM 3344 C CA . ARG A 1 442 ? -3.918 -1.535 13.177 1.00 91.44 442 ARG A CA 1
ATOM 3345 C C . ARG A 1 442 ? -4.686 -1.939 11.896 1.00 91.44 442 ARG A C 1
ATOM 3347 O O . ARG A 1 442 ? -4.859 -1.088 11.030 1.00 91.44 442 ARG A O 1
ATOM 3354 N N . PRO A 1 443 ? -5.142 -3.202 11.746 1.00 93.81 443 PRO A N 1
ATOM 3355 C CA . PRO A 1 443 ? -5.704 -3.668 10.480 1.00 93.81 443 PRO A CA 1
ATOM 3356 C C . PRO A 1 443 ? -6.928 -2.852 10.060 1.00 93.81 443 PRO A C 1
ATOM 3358 O O . PRO A 1 443 ? -7.804 -2.574 10.881 1.00 93.81 443 PRO A O 1
ATOM 3361 N N . GLU A 1 444 ? -6.988 -2.486 8.787 1.00 95.19 444 GLU A N 1
ATOM 3362 C CA . GLU A 1 444 ? -8.054 -1.667 8.211 1.00 95.19 444 GLU A CA 1
ATOM 3363 C C . GLU A 1 444 ? -9.202 -2.534 7.677 1.00 95.19 444 GLU A C 1
ATOM 3365 O O . GLU A 1 444 ? -9.038 -3.723 7.389 1.00 95.19 444 GLU A O 1
ATOM 3370 N N . PHE A 1 445 ? -10.393 -1.942 7.578 1.00 96.50 445 PHE A N 1
ATOM 3371 C CA . PHE A 1 445 ? -11.521 -2.588 6.917 1.00 96.50 445 PHE A CA 1
ATOM 3372 C C . PHE A 1 445 ? -11.325 -2.568 5.400 1.00 96.50 445 PHE A C 1
ATOM 3374 O O . PHE A 1 445 ? -10.935 -1.553 4.832 1.00 96.50 445 PHE A O 1
ATOM 3381 N N . HIS A 1 446 ? -11.632 -3.687 4.748 1.00 93.69 446 HIS A N 1
ATOM 3382 C CA . HIS A 1 446 ? -11.676 -3.789 3.296 1.00 93.69 446 HIS A CA 1
ATOM 3383 C C . HIS A 1 446 ? -12.928 -4.554 2.881 1.00 93.69 446 HIS A C 1
ATOM 3385 O O . HIS A 1 446 ? -13.147 -5.692 3.306 1.00 93.69 446 HIS A O 1
ATOM 3391 N N . ASN A 1 447 ? -13.767 -3.941 2.045 1.00 93.38 447 ASN A N 1
ATOM 3392 C CA . ASN A 1 447 ? -15.041 -4.512 1.590 1.00 93.38 447 ASN A CA 1
ATOM 3393 C C . ASN A 1 447 ? -15.955 -4.994 2.744 1.00 93.38 447 ASN A C 1
ATOM 3395 O O . ASN A 1 447 ? -16.656 -6.009 2.660 1.00 93.38 447 ASN A O 1
ATOM 3399 N N . GLY A 1 448 ? -15.958 -4.268 3.856 1.00 95.38 448 GLY A N 1
ATOM 3400 C CA . GLY A 1 448 ? -16.829 -4.480 5.004 1.00 95.38 448 GLY A CA 1
ATOM 3401 C C . GLY A 1 448 ? -16.434 -5.659 5.888 1.00 95.38 448 GLY A C 1
ATOM 3402 O O . GLY A 1 448 ? -17.304 -6.170 6.601 1.00 95.38 448 GLY A O 1
ATOM 3403 N N . LEU A 1 449 ? -15.180 -6.121 5.823 1.00 97.31 449 LEU A N 1
ATOM 3404 C CA . LEU A 1 449 ? -14.559 -7.003 6.816 1.00 97.31 449 LEU A CA 1
ATOM 3405 C C . LEU A 1 449 ? -13.153 -6.512 7.189 1.00 97.31 449 LEU A C 1
ATOM 3407 O O . LEU A 1 449 ? -12.490 -5.875 6.381 1.00 97.31 449 LEU A O 1
ATOM 3411 N N . VAL A 1 450 ? -12.674 -6.876 8.378 1.00 96.75 450 VAL A N 1
ATOM 3412 C CA . VAL A 1 450 ? -11.289 -6.645 8.816 1.00 96.75 450 VAL A CA 1
ATOM 3413 C C . VAL A 1 450 ? -10.625 -7.952 9.241 1.00 96.75 450 VAL A C 1
ATOM 3415 O O . VAL A 1 450 ? -11.220 -8.733 9.986 1.00 96.75 450 VAL A O 1
ATOM 3418 N N . ARG A 1 451 ? -9.401 -8.202 8.756 1.00 95.50 451 ARG A N 1
ATOM 3419 C CA . ARG A 1 451 ? -8.604 -9.405 9.060 1.00 95.50 451 ARG A CA 1
ATOM 3420 C C . ARG A 1 451 ? -7.777 -9.195 10.328 1.00 95.50 451 ARG A C 1
ATOM 3422 O O . ARG A 1 451 ? -6.914 -8.323 10.359 1.00 95.50 451 ARG A O 1
ATOM 3429 N N . LEU A 1 452 ? -7.981 -10.041 11.333 1.00 94.31 452 LEU A N 1
ATOM 3430 C CA . LEU A 1 452 ? -7.234 -10.050 12.594 1.00 94.31 452 LEU A CA 1
ATOM 3431 C C . LEU A 1 452 ? -6.464 -11.367 12.770 1.00 94.31 452 LEU A C 1
ATOM 3433 O O . LEU A 1 452 ? -6.862 -12.399 12.228 1.00 94.31 452 LEU A O 1
ATOM 3437 N N . VAL A 1 453 ? -5.388 -11.332 13.562 1.00 92.75 453 VAL A N 1
ATOM 3438 C CA . VAL A 1 453 ? -4.647 -12.515 14.036 1.00 92.75 453 VAL A CA 1
ATOM 3439 C C . VAL A 1 453 ? -4.890 -12.648 15.532 1.00 92.75 453 VAL A C 1
ATOM 3441 O O . VAL A 1 453 ? -4.605 -11.705 16.272 1.00 92.75 453 VAL A O 1
ATOM 3444 N N . VAL A 1 454 ? -5.436 -13.780 15.978 1.00 93.50 454 VAL A N 1
ATOM 3445 C CA . VAL A 1 454 ? -5.876 -13.966 17.371 1.00 93.50 454 VAL A CA 1
ATOM 3446 C C . VAL A 1 454 ? -5.408 -15.292 17.957 1.00 93.50 454 VAL A C 1
ATOM 3448 O O . VAL A 1 454 ? -5.164 -16.246 17.218 1.00 93.50 454 VAL A O 1
ATOM 3451 N N . ALA A 1 455 ? -5.325 -15.354 19.285 1.00 92.50 455 ALA A N 1
ATOM 3452 C CA . ALA A 1 455 ? -4.995 -16.564 20.029 1.00 92.50 455 ALA A CA 1
ATOM 3453 C C . ALA A 1 455 ? -6.016 -17.693 19.794 1.00 92.50 455 ALA A C 1
ATOM 3455 O O . ALA A 1 455 ? -7.226 -17.466 19.797 1.00 92.50 455 ALA A O 1
ATOM 3456 N N . ASP A 1 456 ? -5.536 -18.931 19.668 1.00 87.81 456 ASP A N 1
ATOM 3457 C CA . ASP A 1 456 ? -6.384 -20.121 19.483 1.00 87.81 456 ASP A CA 1
ATOM 3458 C C . ASP A 1 456 ? -7.268 -20.456 20.686 1.00 87.81 456 ASP A C 1
ATOM 3460 O O . ASP A 1 456 ? -8.356 -21.014 20.534 1.00 87.81 456 ASP A O 1
ATOM 3464 N N . ASP A 1 457 ? -6.768 -20.169 21.886 1.00 85.19 457 ASP A N 1
ATOM 3465 C CA . ASP A 1 457 ? -7.448 -20.398 23.159 1.00 85.19 457 ASP A CA 1
ATOM 3466 C C . ASP A 1 457 ? -8.192 -19.153 23.671 1.00 85.19 457 ASP A C 1
ATOM 3468 O O . ASP A 1 457 ? -8.910 -19.240 24.667 1.00 85.19 457 ASP A O 1
ATOM 3472 N N . GLY A 1 458 ? -8.055 -18.015 22.981 1.00 82.56 458 GLY A N 1
ATOM 3473 C CA . GLY A 1 458 ? -8.545 -16.716 23.440 1.00 82.56 458 GLY A CA 1
ATOM 3474 C C . GLY A 1 458 ? -7.761 -16.139 24.627 1.00 82.56 458 GLY A C 1
ATOM 3475 O O . GLY A 1 458 ? -8.262 -15.227 25.279 1.00 82.56 458 GLY A O 1
ATOM 3476 N N . GLU A 1 459 ? -6.561 -16.653 24.927 1.00 80.94 459 GLU A N 1
ATOM 3477 C CA . GLU A 1 459 ? -5.710 -16.200 26.038 1.00 80.94 459 GLU A CA 1
ATOM 3478 C C . GLU A 1 459 ? -4.274 -15.845 25.603 1.00 80.94 459 GLU A C 1
ATOM 3480 O O . GLU A 1 459 ? -3.724 -14.860 26.101 1.00 80.94 459 GLU A O 1
ATOM 3485 N N . SER A 1 460 ? -3.638 -16.619 24.711 1.00 83.38 460 SER A N 1
ATOM 3486 C CA . SER A 1 460 ? -2.226 -16.425 24.340 1.00 83.38 460 SER A CA 1
ATOM 3487 C C . SER A 1 460 ? -1.878 -16.880 22.920 1.00 83.38 460 SER A C 1
ATOM 3489 O O . SER A 1 460 ? -2.135 -18.013 22.528 1.00 83.38 460 SER A O 1
ATOM 3491 N N . CYS A 1 461 ? -1.173 -16.026 22.177 1.00 84.62 461 CYS A N 1
ATOM 3492 C CA . CYS A 1 461 ? -0.707 -16.321 20.817 1.00 84.62 461 CYS A CA 1
ATOM 3493 C C . CYS A 1 461 ? 0.590 -17.153 20.752 1.00 84.62 461 CYS A C 1
ATOM 3495 O O . CYS A 1 461 ? 1.057 -17.490 19.664 1.00 84.62 461 CYS A O 1
ATOM 3497 N N . GLY A 1 462 ? 1.175 -17.504 21.901 1.00 83.75 462 GLY A N 1
ATOM 3498 C CA . GLY A 1 462 ? 2.472 -18.181 21.973 1.00 83.75 462 GLY A CA 1
ATOM 3499 C C . GLY A 1 462 ? 3.653 -17.224 21.779 1.00 83.75 462 GLY A C 1
ATOM 3500 O O . GLY A 1 462 ? 3.552 -16.035 22.079 1.00 83.75 462 GLY A O 1
ATOM 3501 N N . ASP A 1 463 ? 4.784 -17.755 21.314 1.00 79.69 463 ASP A N 1
ATOM 3502 C CA . ASP A 1 463 ? 5.985 -16.958 21.044 1.00 79.69 463 ASP A CA 1
ATOM 3503 C C . ASP A 1 463 ? 5.862 -16.227 19.689 1.00 79.69 463 ASP A C 1
ATOM 3505 O O . ASP A 1 463 ? 5.477 -16.822 18.682 1.00 79.69 463 ASP A O 1
ATOM 3509 N N . GLU A 1 464 ? 6.212 -14.935 19.656 1.00 79.19 464 GLU A N 1
ATOM 3510 C CA . GLU A 1 464 ? 6.335 -14.151 18.416 1.00 79.19 464 GLU A CA 1
ATOM 3511 C C . GLU A 1 464 ? 7.623 -14.555 17.683 1.00 79.19 464 GLU A C 1
ATOM 3513 O O . GLU A 1 464 ? 8.732 -14.426 18.211 1.00 79.19 464 GLU A O 1
ATOM 3518 N N . SER A 1 465 ? 7.480 -15.016 16.445 1.00 74.38 465 SER A N 1
ATOM 3519 C CA . SER A 1 465 ? 8.578 -15.279 15.515 1.00 74.38 465 SER A CA 1
ATOM 3520 C C . SER A 1 465 ? 8.462 -14.373 14.288 1.00 74.38 465 SER A C 1
ATOM 3522 O O . SER A 1 465 ? 7.406 -13.805 14.028 1.00 74.38 465 SER A O 1
ATOM 3524 N N . TYR A 1 466 ? 9.546 -14.222 13.526 1.00 65.00 466 TYR A N 1
ATOM 3525 C CA . TY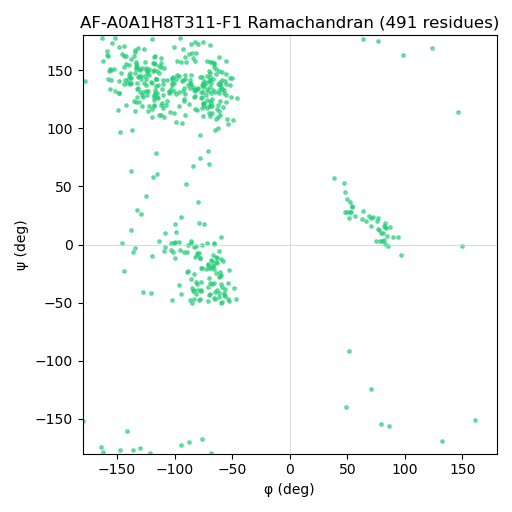R A 1 466 ? 9.534 -13.479 12.263 1.00 65.00 466 TYR A CA 1
ATOM 3526 C C . TYR A 1 466 ? 9.784 -14.458 11.120 1.00 65.00 466 TYR A C 1
ATOM 3528 O O . TYR A 1 466 ? 10.884 -14.999 10.997 1.00 65.00 466 TYR A O 1
ATOM 3536 N N . LEU A 1 46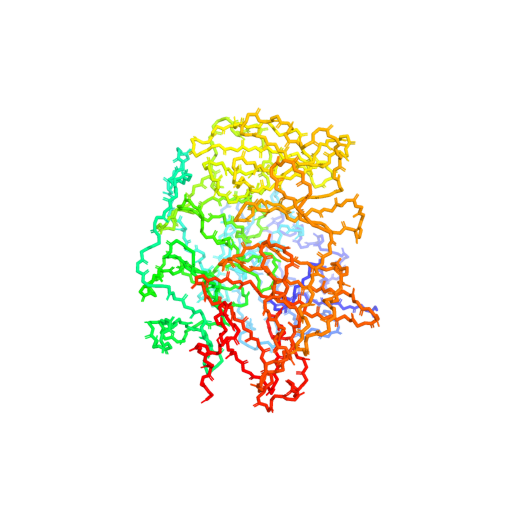7 ? 8.762 -14.684 10.293 1.00 59.19 467 LEU A N 1
ATOM 3537 C CA . LEU A 1 467 ? 8.834 -15.534 9.106 1.00 59.19 467 LEU A CA 1
ATOM 3538 C C . LEU A 1 467 ? 8.746 -14.652 7.858 1.00 59.19 467 LEU A C 1
ATOM 3540 O O . LEU A 1 467 ? 7.777 -13.919 7.648 1.00 59.19 467 LEU A O 1
ATOM 3544 N N . ASP A 1 468 ? 9.814 -14.679 7.060 1.00 55.59 468 ASP A N 1
ATOM 3545 C CA . ASP A 1 468 ? 9.996 -13.891 5.833 1.00 55.59 468 ASP A CA 1
ATOM 3546 C C . ASP A 1 468 ? 9.767 -12.371 6.020 1.00 55.59 468 ASP A C 1
ATOM 3548 O O . ASP A 1 468 ? 9.303 -11.668 5.124 1.00 55.59 468 ASP A O 1
ATOM 3552 N N . GLY A 1 469 ? 10.009 -11.852 7.230 1.00 54.97 469 GLY A N 1
ATOM 3553 C CA . GLY A 1 469 ? 9.820 -10.436 7.576 1.00 54.97 469 GLY A CA 1
ATOM 3554 C C . GLY A 1 469 ? 8.429 -10.049 8.103 1.00 54.97 469 GLY A C 1
ATOM 3555 O O . GLY A 1 469 ? 8.194 -8.867 8.329 1.00 54.97 469 GLY A O 1
ATOM 3556 N N . ALA A 1 470 ? 7.519 -11.002 8.338 1.00 59.09 470 ALA A N 1
ATOM 3557 C CA . ALA A 1 470 ? 6.236 -10.756 9.009 1.00 59.09 470 ALA A CA 1
ATOM 3558 C C . ALA A 1 470 ? 6.175 -11.466 10.376 1.00 59.09 470 ALA A C 1
ATOM 3560 O O . ALA A 1 470 ? 6.755 -12.551 10.508 1.00 59.09 470 ALA A O 1
ATOM 3561 N N . PRO A 1 471 ? 5.479 -10.900 11.384 1.00 64.38 471 PRO A N 1
ATOM 3562 C CA . PRO A 1 471 ? 5.259 -11.577 12.656 1.00 64.38 471 PRO A CA 1
ATOM 3563 C C . PRO A 1 471 ? 4.365 -12.809 12.461 1.00 64.38 471 PRO A C 1
ATOM 3565 O O . PRO A 1 471 ? 3.327 -12.750 11.799 1.00 64.38 471 PRO A O 1
ATOM 3568 N N . ALA A 1 472 ? 4.777 -13.927 13.050 1.00 73.81 472 ALA A N 1
ATOM 3569 C CA . ALA A 1 472 ? 4.091 -15.209 13.030 1.00 73.81 472 ALA A CA 1
ATOM 3570 C C . ALA A 1 472 ? 4.017 -15.788 14.449 1.00 73.81 472 ALA A C 1
ATOM 3572 O O . ALA A 1 472 ? 4.949 -15.642 15.243 1.00 73.81 472 ALA A O 1
ATOM 3573 N N . TYR A 1 473 ? 2.904 -16.453 14.749 1.00 81.69 473 TYR A N 1
ATOM 3574 C CA . TYR A 1 473 ? 2.510 -16.849 16.099 1.00 81.69 473 TYR A CA 1
ATOM 3575 C C . TYR A 1 473 ? 2.119 -18.330 16.125 1.00 81.69 473 TYR A C 1
ATOM 3577 O O . TYR A 1 473 ? 1.211 -18.748 15.403 1.00 81.69 473 TYR A O 1
ATOM 3585 N N . ASP A 1 474 ? 2.787 -19.120 16.966 1.00 82.56 474 ASP A N 1
ATOM 3586 C CA . ASP A 1 474 ? 2.638 -20.585 16.992 1.00 82.56 474 ASP A CA 1
ATOM 3587 C C . ASP A 1 474 ? 1.285 -21.071 17.558 1.00 82.56 474 ASP A C 1
ATOM 3589 O O . ASP A 1 474 ? 0.899 -22.219 17.326 1.00 82.56 474 ASP A O 1
ATOM 3593 N N . ALA A 1 475 ? 0.555 -20.215 18.285 1.00 87.50 475 ALA A N 1
ATOM 3594 C CA . ALA A 1 475 ? -0.757 -20.515 18.872 1.00 87.50 475 ALA A CA 1
ATOM 3595 C C . ALA A 1 475 ? -1.837 -19.503 18.442 1.00 87.50 475 ALA A C 1
ATOM 3597 O O . ALA A 1 475 ? -2.650 -19.053 19.252 1.00 87.50 475 ALA A O 1
ATOM 3598 N N . ALA A 1 476 ? -1.832 -19.124 17.161 1.00 91.38 476 ALA A N 1
ATOM 3599 C CA . ALA A 1 476 ? -2.808 -18.202 16.589 1.00 91.38 476 ALA A CA 1
ATOM 3600 C C . ALA A 1 476 ? -3.509 -18.742 15.334 1.00 91.38 476 ALA A C 1
ATOM 3602 O O . ALA A 1 476 ? -3.090 -19.732 14.717 1.00 91.38 476 ALA A O 1
ATOM 3603 N N . HIS A 1 477 ? -4.565 -18.038 14.932 1.00 91.69 477 HIS A N 1
ATOM 3604 C CA . HIS A 1 477 ? -5.233 -18.182 13.643 1.00 91.69 477 HIS A CA 1
ATOM 3605 C C . HIS A 1 477 ? -5.766 -16.832 13.141 1.00 91.69 477 HIS A C 1
ATOM 3607 O O . HIS A 1 477 ? -5.881 -15.860 13.892 1.00 91.69 477 HIS A O 1
ATOM 3613 N N . TYR A 1 478 ? -6.096 -16.773 11.852 1.00 92.69 478 TYR A N 1
ATOM 3614 C CA . TYR A 1 478 ? -6.718 -15.597 11.243 1.00 92.69 478 TYR A CA 1
ATOM 3615 C C . TYR A 1 478 ? -8.243 -15.638 11.392 1.00 92.69 478 TYR A C 1
ATOM 3617 O O . TYR A 1 478 ? -8.868 -16.678 11.174 1.00 92.69 478 TYR A O 1
ATOM 3625 N N . LEU A 1 479 ? -8.862 -14.495 11.687 1.00 93.94 479 LEU A N 1
ATOM 3626 C CA . LEU A 1 479 ? -10.315 -14.322 11.623 1.00 93.94 479 LEU A CA 1
ATOM 3627 C C . LEU A 1 479 ? -10.695 -13.016 10.937 1.00 93.94 479 LEU A C 1
ATOM 3629 O O . LEU A 1 479 ? -9.886 -12.096 10.827 1.00 93.94 479 LEU A O 1
ATOM 3633 N N . TYR A 1 480 ? -11.949 -12.937 10.503 1.00 97.00 480 TYR A N 1
ATOM 3634 C CA . TYR A 1 480 ? -12.538 -11.734 9.937 1.00 97.00 480 TYR A CA 1
ATOM 3635 C C . TYR A 1 480 ? -13.715 -11.254 10.779 1.00 97.00 480 TYR A C 1
ATOM 3637 O O . TYR A 1 480 ? -14.661 -12.015 11.007 1.00 97.00 480 TYR A O 1
ATOM 3645 N N . LEU A 1 481 ? -13.683 -9.984 11.186 1.00 97.38 481 LEU A N 1
ATOM 3646 C CA . LEU A 1 481 ? -14.826 -9.301 11.796 1.00 97.38 481 LEU A CA 1
ATOM 3647 C C . LEU A 1 481 ? -15.572 -8.457 10.767 1.00 97.38 481 LEU A C 1
ATOM 3649 O O . LEU A 1 481 ? -14.955 -7.872 9.881 1.00 97.38 481 LEU A O 1
ATOM 3653 N N . ASP A 1 482 ? -16.890 -8.356 10.913 1.00 97.31 482 ASP A N 1
ATOM 3654 C CA . ASP A 1 482 ? -17.679 -7.319 10.249 1.00 97.31 482 ASP A CA 1
ATOM 3655 C C . ASP A 1 482 ? -17.648 -5.981 11.010 1.00 97.31 482 ASP A C 1
ATOM 3657 O O . ASP A 1 482 ? -17.131 -5.875 12.123 1.00 97.31 482 ASP A O 1
ATOM 3661 N N . THR A 1 483 ? -18.240 -4.942 10.417 1.00 96.75 483 THR A N 1
ATOM 3662 C CA . THR A 1 483 ? -18.330 -3.590 11.001 1.00 96.75 483 THR A CA 1
ATOM 3663 C C . THR A 1 483 ? -19.196 -3.506 12.269 1.00 96.75 483 THR A C 1
ATOM 3665 O O . THR A 1 483 ? -19.356 -2.431 12.843 1.00 96.75 483 THR A O 1
ATOM 3668 N N . GLN A 1 484 ? -19.756 -4.626 12.742 1.00 96.06 484 GLN A N 1
ATOM 3669 C CA . GLN A 1 484 ? -20.450 -4.748 14.029 1.00 96.06 484 GLN A CA 1
ATOM 3670 C C . GLN A 1 484 ? -19.636 -5.561 15.054 1.00 96.06 484 GLN A C 1
ATOM 3672 O O . GLN A 1 484 ? -20.172 -5.919 16.103 1.00 96.06 484 GLN A O 1
ATOM 3677 N N . GLY A 1 485 ? -18.367 -5.869 14.759 1.00 96.00 485 GLY A N 1
ATOM 3678 C CA . GLY A 1 485 ? -17.486 -6.655 15.623 1.00 96.00 485 GLY A CA 1
ATOM 3679 C C . GLY A 1 485 ? -17.867 -8.136 15.701 1.00 96.00 485 GLY A C 1
ATOM 3680 O O . GLY A 1 485 ? -17.543 -8.799 16.682 1.00 96.00 485 GLY A O 1
ATOM 3681 N N . ARG A 1 486 ? -18.592 -8.678 14.713 1.00 96.06 486 ARG A N 1
ATOM 3682 C CA . ARG A 1 486 ? -19.008 -10.091 14.706 1.00 96.06 486 ARG A CA 1
ATOM 3683 C C . ARG A 1 486 ? -18.101 -10.911 13.805 1.00 96.06 486 ARG A C 1
ATOM 3685 O O . ARG A 1 486 ? -17.802 -10.485 12.692 1.00 96.06 486 ARG A O 1
ATOM 3692 N N . VAL A 1 487 ? -17.736 -12.114 14.248 1.00 95.31 487 VAL A N 1
ATOM 3693 C CA . VAL A 1 487 ? -16.981 -13.072 13.429 1.00 95.31 487 VAL A CA 1
ATOM 3694 C C . VAL A 1 487 ? -17.801 -13.450 12.195 1.00 95.31 487 VAL A C 1
ATOM 3696 O O . VAL A 1 487 ? -18.868 -14.054 12.309 1.00 95.31 487 VAL A O 1
ATOM 3699 N N . ALA A 1 488 ? -17.293 -13.080 11.022 1.00 95.69 488 ALA A N 1
ATOM 3700 C CA . ALA A 1 488 ? -17.860 -13.419 9.721 1.00 95.69 488 ALA A CA 1
ATOM 3701 C C . ALA A 1 488 ? -17.208 -14.681 9.141 1.00 95.69 488 ALA A C 1
ATOM 3703 O O . ALA A 1 488 ? -17.899 -15.556 8.628 1.00 95.69 488 ALA A O 1
ATOM 3704 N N . MET A 1 489 ? -15.882 -14.793 9.265 1.00 94.69 489 MET A N 1
ATOM 3705 C CA . MET A 1 489 ? -15.101 -15.958 8.847 1.00 94.69 489 MET A CA 1
ATOM 3706 C C . MET A 1 489 ? -13.977 -16.227 9.846 1.00 94.69 489 MET A C 1
ATOM 3708 O O . MET A 1 489 ? -13.496 -15.314 10.514 1.00 94.69 489 MET A O 1
ATOM 3712 N N . GLN A 1 490 ? -13.518 -17.473 9.901 1.00 92.75 490 GLN A N 1
ATOM 3713 C CA . GLN A 1 490 ? -12.348 -17.886 10.671 1.00 92.75 490 GLN A CA 1
ATOM 3714 C C . GLN A 1 490 ? -11.535 -18.892 9.855 1.00 92.75 490 GLN A C 1
ATOM 3716 O O . GLN A 1 490 ? -12.100 -19.697 9.109 1.00 92.75 490 GLN A O 1
ATOM 3721 N N . GLN A 1 491 ? -10.217 -18.856 10.006 1.00 90.81 491 GLN A N 1
ATOM 3722 C CA . GLN A 1 491 ? -9.317 -19.835 9.421 1.00 90.81 491 GLN A CA 1
ATOM 3723 C C . GLN A 1 491 ? -9.623 -21.234 9.973 1.00 90.81 491 GLN A C 1
ATOM 3725 O O . GLN A 1 491 ? -9.744 -21.438 11.181 1.00 90.81 491 GLN A O 1
ATOM 3730 N N . VAL A 1 492 ? -9.716 -22.218 9.080 1.00 80.12 492 VAL A N 1
ATOM 3731 C CA . VAL A 1 492 ? -9.811 -23.633 9.454 1.00 80.12 492 VAL A CA 1
ATOM 3732 C C . VAL A 1 492 ? -8.399 -24.217 9.497 1.00 80.12 492 VAL A C 1
ATOM 3734 O O . VAL A 1 492 ? -7.684 -24.136 8.497 1.00 80.12 492 VAL A O 1
ATOM 3737 N N . LYS A 1 493 ? -8.021 -24.781 10.651 1.00 66.25 493 LYS A N 1
ATOM 3738 C CA . LYS A 1 493 ? -6.760 -25.515 10.859 1.00 66.25 493 LYS A CA 1
ATOM 3739 C C . LYS A 1 493 ? -6.795 -26.932 10.281 1.00 66.25 493 LYS A C 1
ATOM 3741 O O . LYS A 1 493 ? -7.903 -27.514 10.213 1.00 66.25 493 LYS A O 1
#

Organism: NCBI:txid569882

Sequence (493 aa):
MILIALVAGLLVGGSYLLYLQFDRGCADADCFVEAVQACEPETFRTQSPAGTGAEGVYRVVGPAGPACEISFEYSENPNPTFVDKPVTFVLSPDEASEDTVLGALEACMTGRTGPYQCGGPLFDQLAGSAPAYASLEYGGDGPLPCGDPVEGAGEPLYPMPKDGQWGYVTRDGEWQIQPQWDRAMDFHEGRAIVGGKNAWGIIDRDGEEIIAPEHASDVDGQPPFTPYSEGCTVANIFTDTSQPAFFLDRDGKAYWRDERPEALAALEIKNFGNFSEGLAWFWDGDIIEPSYGWIDASGSVAIEPEFVDAGDFSGGLAPASSREGQAGFISPDGRLVLPRKWTLHNAQPFSEGLAQVWTDAFDIAYMNDSDFAFHDVTFPAADGSDPVRGQIEAAGPFHDGLAPVVAVYDGTTEFAYMNQQGEVAFVPDRLDGIALCDARLRPEFHNGLVRLVVADDGESCGDESYLDGAPAYDAAHYLYLDTQGRVAMQQVK

Solvent-accessible surface area (backbone atoms only — not comparable to full-atom values): 26650 Å² total; per-residue (Å²): 139,87,87,73,63,80,87,74,49,94,80,59,89,78,96,75,89,87,76,62,49,41,81,81,77,49,83,55,50,58,64,59,32,51,33,40,46,70,32,46,69,45,78,47,41,45,63,49,48,99,81,59,60,41,26,39,37,42,29,36,67,20,74,53,84,90,25,20,30,35,34,40,26,26,79,35,40,84,54,71,88,52,39,83,27,36,31,32,33,39,43,50,31,94,71,54,39,69,68,53,54,53,48,46,50,50,27,31,64,57,46,51,40,81,90,26,67,47,37,47,67,40,22,59,61,32,48,76,67,32,79,74,75,71,79,63,47,79,64,47,54,63,59,50,84,35,34,52,85,56,80,62,67,77,79,70,57,45,63,44,63,44,98,82,20,21,21,27,19,38,78,87,62,49,72,73,32,71,60,76,24,70,36,55,49,68,62,28,68,46,32,28,47,34,21,44,56,61,22,26,22,31,26,41,81,83,60,51,72,53,35,66,61,63,42,22,29,88,48,83,47,42,68,25,57,51,75,44,28,20,40,24,25,39,34,46,55,50,51,98,58,87,58,51,39,24,40,26,41,84,76,41,26,36,28,46,71,89,54,63,37,77,82,47,66,87,54,58,56,48,42,64,48,52,32,26,93,33,31,21,34,34,36,30,61,50,93,89,65,44,19,26,23,29,30,35,35,69,52,42,78,61,25,73,56,69,20,61,38,73,48,47,39,29,94,74,29,19,18,35,23,39,83,86,70,46,17,40,28,24,35,86,81,62,45,80,57,47,47,89,88,64,67,31,64,40,53,48,44,40,28,94,68,36,20,50,32,22,71,39,102,79,41,45,32,34,24,43,88,70,51,77,72,45,55,52,35,36,42,72,46,92,83,73,60,78,64,47,68,20,44,43,77,45,70,55,67,41,30,81,64,30,20,26,34,32,30,40,38,101,91,44,78,48,57,33,33,24,35,94,84,34,38,48,75,45,42,62,70,75,41,93,74,39,27,69,64,60,72,87,70,52,59,59,44,57,95,56,32,28,67,45,50,25,14,72,82,34,77,53,28,66,63,84,42,73,57,70,80,41,86,42,46,84,33,45,46,47,34,27,28,34,89,82,71,42,82,65,42,66,58,71,133